Protein AF-A0A1S9CF55-F1 (afdb_monomer_lite)

Radius of gyration: 35.23 Å; chains: 1; bounding box: 77×88×89 Å

Foldseek 3Di:
DDDDDDDDDDDDDDDDDDDDDPDDDDPPPPLQQKDKDWDWDADPQFRKIKIKIWIAGPDQPPDDLAWKKKKAKDQKDFDPPCQQVKWWDAPPDIDGCHPVQQWDDDPRIIIGRSNSVLVRCVVVPQQDDDDPVSSSVSSNRSRHTIMIITIMDGRQADQDFIWMKMATSSHSVRIDIDTRDRDDQKHKDWDFAEAAQPDFFAFWIKIKIWGPFFQLQDAFWKKKKAKPDPPQPFQQQQPKDKDKDPQQQWDWDWDQPLRMTMIGTHDTRDHGIMMIMTGRRTDGDHDPDKDFMFMKIFTCSSTVPADHLVVLCVVQVNDSVSSVCCCVPPGIDRNDTRSYIYDHDLQWWKWKAFQVVLWIDTPNHTDDDPWGWHQDPQQGTKDWLQVVCVSLPQDCVQWDWDADPVRWIKIKGADCVCSQVAHGIWIATAPDQWIWTAGPNDTDIDGHPDGWHQDPVVRTTMHHPVVSCVRRVWDWDADPVRRMIIITD

Sequence (489 aa):
MKLLTKKSIFSTLALILMGPSLMLASPYTTKDLMDIEVQAKYSDKEETFLLKVNFSELYTSALDMSDLFYISFTNADISYYSLDDVEFKFYNGSIDNTDTAILSKSGREYVLDLQALYDLAYKKGYIKGYSTTDKNTSWHKILADLEFELELFLKPTVKGDLAINIESLNIKDGLVSMPLQNNYEYGIKVKPAKIYTEELNQKAGKIILSEIFSGSFKSGSEFIFALDDMDFSMDQLQSAKIYTDKNSGLEIAYDFADGLLVIEIEEESEKMAGTITIEEIEFDIQSDDEEKFTLHFGGTAVHSAYPSYYDLYKISNRDKEDIYNAFKDKYSSPLVKDFVTITENPNKLSLQINFNTGAVKSNDEEVNMLFKPYMDIVAGPTCSIIEFTKLIGIDQSKLMFGQNQNYSNTLTIDNTDGVAPFNGFVTLTSSSYDIIVNIGGNNEVIKLRTPIFISNQKETSYMPIYLLCEIFGLELTFDEKTSTAYISK

pLDDT: mean 76.94, std 15.62, range [26.36, 95.81]

Structure (mmCIF, N/CA/C/O backbone):
data_AF-A0A1S9CF55-F1
#
_entry.id   AF-A0A1S9CF55-F1
#
loop_
_atom_site.group_PDB
_atom_site.id
_atom_site.type_symbol
_atom_site.label_atom_id
_atom_site.label_alt_id
_atom_site.label_comp_id
_atom_site.label_asym_id
_atom_site.label_entity_id
_atom_site.label_seq_id
_atom_site.pdbx_PDB_ins_code
_atom_site.Cartn_x
_atom_site.Cartn_y
_atom_site.Cartn_z
_atom_site.occupancy
_atom_site.B_iso_or_equiv
_atom_site.auth_seq_id
_atom_site.auth_comp_id
_atom_site.auth_asym_id
_atom_site.auth_atom_id
_atom_site.pdbx_PDB_model_num
ATOM 1 N N . MET A 1 1 ? 15.965 66.959 -10.775 1.00 38.62 1 MET A N 1
ATOM 2 C CA . MET A 1 1 ? 16.931 66.426 -9.779 1.00 38.62 1 MET A CA 1
ATOM 3 C C . MET A 1 1 ? 17.952 65.540 -10.512 1.00 38.62 1 MET A C 1
ATOM 5 O O . MET A 1 1 ? 17.847 65.458 -11.729 1.00 38.62 1 MET A O 1
ATOM 9 N N . LYS A 1 2 ? 18.966 64.976 -9.833 1.00 32.44 2 LYS A N 1
ATOM 10 C CA . LYS A 1 2 ? 20.068 64.149 -10.405 1.00 32.44 2 LYS A CA 1
ATOM 11 C C . LYS A 1 2 ? 19.544 63.022 -11.340 1.00 32.44 2 LYS A C 1
ATOM 13 O O . LYS A 1 2 ? 18.462 62.520 -11.066 1.00 32.44 2 LYS A O 1
ATOM 18 N N . LEU A 1 3 ? 20.129 62.719 -12.519 1.00 26.56 3 LEU A N 1
ATOM 19 C CA . LEU A 1 3 ? 21.490 62.195 -12.844 1.00 26.56 3 LEU A CA 1
ATOM 20 C C . LEU A 1 3 ? 21.692 60.761 -12.295 1.00 26.56 3 LEU A C 1
ATOM 22 O O . LEU A 1 3 ? 21.465 60.589 -11.104 1.00 26.56 3 LEU A O 1
ATOM 26 N N . LEU A 1 4 ? 22.141 59.715 -13.022 1.00 29.28 4 LEU A N 1
ATOM 27 C CA . LEU A 1 4 ? 22.590 59.476 -14.431 1.00 29.28 4 LEU A CA 1
ATOM 28 C C . LEU A 1 4 ? 21.921 58.161 -14.972 1.00 29.28 4 LEU A C 1
ATOM 30 O O . LEU A 1 4 ? 20.897 57.805 -14.407 1.00 29.28 4 LEU A O 1
ATOM 34 N N . THR A 1 5 ? 22.286 57.387 -16.022 1.00 29.70 5 THR A N 1
ATOM 35 C CA . THR A 1 5 ? 23.398 57.218 -17.024 1.00 29.70 5 THR A CA 1
ATOM 36 C C . THR A 1 5 ? 22.775 56.488 -18.265 1.00 29.70 5 THR A C 1
ATOM 38 O O . THR A 1 5 ? 21.727 55.881 -18.102 1.00 29.70 5 THR A O 1
ATOM 41 N N . LYS A 1 6 ? 23.156 56.621 -19.558 1.00 31.17 6 LYS A N 1
ATOM 42 C CA . LYS A 1 6 ? 24.374 56.231 -20.343 1.00 31.17 6 LYS A CA 1
ATOM 43 C C . LYS A 1 6 ? 24.729 54.728 -20.290 1.00 31.17 6 LYS A C 1
ATOM 45 O O . LYS A 1 6 ? 24.676 54.175 -19.205 1.00 31.17 6 LYS A O 1
ATOM 50 N N . LYS A 1 7 ? 25.197 54.041 -21.353 1.00 29.08 7 LYS A N 1
ATOM 51 C CA . LYS A 1 7 ? 25.454 54.307 -22.807 1.00 29.08 7 LYS A CA 1
ATOM 52 C C . LYS A 1 7 ? 25.579 52.908 -23.492 1.00 29.08 7 LYS A C 1
ATOM 54 O O . LYS A 1 7 ? 26.022 51.993 -22.819 1.00 29.08 7 LYS A O 1
ATOM 59 N N . SER A 1 8 ? 25.099 52.597 -24.704 1.00 28.38 8 SER A N 1
ATOM 60 C CA . SER A 1 8 ? 25.411 53.047 -26.085 1.00 28.38 8 SER A CA 1
ATOM 61 C C . SER A 1 8 ? 26.634 52.398 -26.788 1.00 28.38 8 SER A C 1
ATOM 63 O O . SER A 1 8 ? 27.762 52.720 -26.428 1.00 28.38 8 SER A O 1
ATOM 65 N N . ILE A 1 9 ? 26.360 51.740 -27.929 1.00 29.98 9 ILE A N 1
ATOM 66 C CA . ILE A 1 9 ? 27.164 51.691 -29.182 1.00 29.98 9 ILE A CA 1
ATOM 67 C C . ILE A 1 9 ? 28.378 50.725 -29.267 1.00 29.98 9 ILE A C 1
ATOM 69 O O . ILE A 1 9 ? 29.242 50.704 -28.401 1.00 29.98 9 ILE A O 1
ATOM 73 N N . PHE A 1 10 ? 28.411 49.997 -30.401 1.00 31.16 10 PHE A N 1
ATOM 74 C CA . PHE A 1 10 ? 29.525 49.379 -31.159 1.00 31.16 10 PHE A CA 1
ATOM 75 C C . PHE A 1 10 ? 30.974 49.772 -30.745 1.00 31.16 10 PHE A C 1
ATOM 77 O O . PHE A 1 10 ? 31.252 50.930 -30.456 1.00 31.16 10 PHE A O 1
ATOM 84 N N . SER A 1 11 ? 31.998 48.918 -30.903 1.00 26.36 11 SER A N 1
ATOM 85 C CA . SER A 1 11 ? 32.461 48.457 -32.228 1.00 26.36 11 SER A CA 1
ATOM 86 C C . SER A 1 11 ? 33.737 47.578 -32.195 1.00 26.36 11 SER A C 1
ATOM 88 O O . SER A 1 11 ? 34.457 47.575 -31.206 1.00 26.36 11 SER A O 1
ATOM 90 N N . THR A 1 12 ? 34.046 46.989 -33.359 1.00 29.14 12 THR A N 1
ATOM 91 C CA . THR A 1 12 ? 35.390 46.688 -33.916 1.00 29.14 12 THR A CA 1
ATOM 92 C C . THR A 1 12 ? 36.267 45.571 -33.319 1.00 29.14 12 THR A C 1
ATOM 94 O O . THR A 1 12 ? 36.655 45.572 -32.158 1.00 29.14 12 THR A O 1
ATOM 97 N N . LEU A 1 13 ? 36.671 44.684 -34.238 1.00 32.84 13 LEU A N 1
ATOM 98 C CA . LEU A 1 13 ? 37.869 43.831 -34.269 1.00 32.84 13 LEU A CA 1
ATOM 99 C C . LEU A 1 13 ? 39.091 44.314 -33.457 1.00 32.84 13 LEU A C 1
ATOM 101 O O . LEU A 1 13 ? 39.497 45.470 -33.557 1.00 32.84 13 LEU A O 1
ATOM 105 N N . ALA A 1 14 ? 39.812 43.358 -32.866 1.00 29.64 14 ALA A N 1
ATOM 106 C CA . ALA A 1 14 ? 41.244 43.478 -32.586 1.00 29.64 14 ALA A CA 1
ATOM 107 C C . ALA A 1 14 ? 41.954 42.151 -32.916 1.00 29.64 14 ALA A C 1
ATOM 109 O O . ALA A 1 14 ? 41.703 41.133 -32.279 1.00 29.64 14 ALA A O 1
ATOM 110 N N . LEU A 1 15 ? 42.832 42.163 -33.924 1.00 30.69 15 LEU A N 1
ATOM 111 C CA . LEU A 1 15 ? 43.705 41.039 -34.277 1.00 30.69 15 LEU A CA 1
ATOM 112 C C . LEU A 1 15 ? 45.090 41.287 -33.667 1.00 30.69 15 LEU A C 1
ATOM 114 O O . LEU A 1 15 ? 45.709 42.304 -33.975 1.00 30.69 15 LEU A O 1
ATOM 118 N N . ILE A 1 16 ? 45.595 40.364 -32.846 1.00 32.16 16 ILE A N 1
ATOM 119 C CA . ILE A 1 16 ? 46.966 40.412 -32.314 1.00 32.16 16 ILE A CA 1
ATOM 120 C C . ILE A 1 16 ? 47.611 39.034 -32.476 1.00 32.16 16 ILE A C 1
ATOM 122 O O . ILE A 1 16 ? 47.129 38.052 -31.918 1.00 32.16 16 ILE A O 1
ATOM 126 N N . LEU A 1 17 ? 48.722 38.971 -33.216 1.00 33.91 17 LEU A N 1
ATOM 127 C CA . LEU A 1 17 ? 49.635 37.828 -33.189 1.00 33.91 17 LEU A CA 1
ATOM 128 C C . LEU A 1 17 ? 50.640 37.999 -32.047 1.00 33.91 17 LEU A C 1
ATOM 130 O O . LEU A 1 17 ? 51.297 39.037 -31.988 1.00 33.91 17 LEU A O 1
ATOM 134 N N . MET A 1 18 ? 50.862 36.949 -31.254 1.00 28.19 18 MET A N 1
ATOM 135 C CA . MET A 1 18 ? 52.164 36.645 -30.644 1.00 28.19 18 MET A CA 1
ATOM 136 C C . MET A 1 18 ? 52.386 35.126 -30.582 1.00 28.19 18 MET A C 1
ATOM 138 O O . MET A 1 18 ? 51.445 34.348 -30.722 1.00 28.19 18 MET A O 1
ATOM 142 N N . GLY A 1 19 ? 53.658 34.727 -30.483 1.00 27.61 19 GLY A N 1
ATOM 143 C CA . GLY A 1 19 ? 54.122 33.346 -30.647 1.00 27.61 19 GLY A CA 1
ATOM 144 C C . GLY A 1 19 ? 53.981 32.441 -29.410 1.00 27.61 19 GLY A C 1
ATOM 145 O O . GLY A 1 19 ? 53.310 32.799 -28.444 1.00 27.61 19 GLY A O 1
ATOM 146 N N . PRO A 1 20 ? 54.607 31.248 -29.440 1.00 36.78 20 PRO A N 1
ATOM 147 C CA . PRO A 1 20 ? 54.308 30.163 -28.510 1.00 36.78 20 PRO A CA 1
ATOM 148 C C . PRO A 1 20 ? 54.868 30.405 -27.104 1.00 36.78 20 PRO A C 1
ATOM 150 O O . PRO A 1 20 ? 56.057 30.215 -26.845 1.00 36.78 20 PRO A O 1
ATOM 153 N N . SER A 1 21 ? 53.982 30.733 -26.169 1.00 28.12 21 SER A N 1
ATOM 154 C CA . SER A 1 21 ? 54.233 30.522 -24.744 1.00 28.12 21 SER A CA 1
ATOM 155 C C . SER A 1 21 ? 54.008 29.052 -24.400 1.00 28.12 21 SER A C 1
ATOM 157 O O . SER A 1 21 ? 52.929 28.520 -24.660 1.00 28.12 21 SER A O 1
ATOM 159 N N . LEU A 1 22 ? 54.982 28.410 -23.747 1.00 35.91 22 LEU A N 1
ATOM 160 C CA . LEU A 1 22 ? 54.718 27.181 -22.998 1.00 35.91 22 LEU A CA 1
ATOM 161 C C . LEU A 1 22 ? 53.802 27.540 -21.821 1.00 35.91 22 LEU A C 1
ATOM 163 O O . LEU A 1 22 ? 54.278 27.986 -20.776 1.00 35.91 22 LEU A O 1
ATOM 167 N N . MET A 1 23 ? 52.494 27.346 -21.978 1.00 27.27 23 MET A N 1
ATOM 168 C CA . MET A 1 23 ? 51.620 27.228 -20.819 1.00 27.27 23 MET A CA 1
ATOM 169 C C . MET A 1 23 ? 51.768 25.821 -20.250 1.00 27.27 23 MET A C 1
ATOM 171 O O . MET A 1 23 ? 51.463 24.828 -20.907 1.00 27.27 23 MET A O 1
ATOM 175 N N . LEU A 1 24 ? 52.275 25.765 -19.018 1.00 29.50 24 LEU A N 1
ATOM 176 C CA . LEU A 1 24 ? 52.195 24.589 -18.158 1.00 29.50 24 LEU A CA 1
ATOM 177 C C . LEU A 1 24 ? 50.740 24.117 -18.085 1.00 29.50 24 LEU A C 1
ATOM 179 O O . LEU A 1 24 ? 49.825 24.941 -18.113 1.00 29.50 24 LEU A O 1
ATOM 183 N N . ALA A 1 25 ? 50.537 22.804 -17.978 1.00 34.16 25 ALA A N 1
ATOM 184 C CA . ALA A 1 25 ? 49.205 22.222 -17.926 1.00 34.16 25 ALA A CA 1
ATOM 185 C C . ALA A 1 25 ? 48.393 22.824 -16.767 1.00 34.16 25 ALA A C 1
ATOM 187 O O . ALA A 1 25 ? 48.670 22.561 -15.596 1.00 34.16 25 ALA A O 1
ATOM 188 N N . SER A 1 26 ? 47.367 23.607 -17.104 1.00 28.98 26 SER A N 1
ATOM 189 C CA . SER A 1 26 ? 46.249 23.809 -16.190 1.00 28.98 26 SER A CA 1
ATOM 190 C C . SER A 1 26 ? 45.539 22.460 -16.064 1.00 28.98 26 SER A C 1
ATOM 192 O O . SER A 1 26 ? 45.200 21.887 -17.103 1.00 28.98 26 SER A O 1
ATOM 194 N N . PRO A 1 27 ? 45.304 21.929 -14.853 1.00 35.56 27 PRO A N 1
ATOM 195 C CA . PRO A 1 27 ? 44.459 20.756 -14.697 1.00 35.56 27 PRO A CA 1
ATOM 196 C C . PRO A 1 27 ? 43.037 21.158 -15.095 1.00 35.56 27 PRO A C 1
ATOM 198 O O . PRO A 1 27 ? 42.372 21.907 -14.380 1.00 35.56 27 PRO A O 1
ATOM 201 N N . TYR A 1 28 ? 42.596 20.730 -16.277 1.00 32.09 28 TYR A N 1
ATOM 202 C CA . TYR A 1 28 ? 41.238 20.991 -16.736 1.00 32.09 28 TYR A CA 1
ATOM 203 C C . TYR A 1 28 ? 40.271 20.156 -15.901 1.00 32.09 28 TYR A C 1
ATOM 205 O O . TYR A 1 28 ? 40.191 18.941 -16.044 1.00 32.09 28 TYR A O 1
ATOM 213 N N . THR A 1 29 ? 39.528 20.824 -15.021 1.00 43.16 29 THR A N 1
ATOM 214 C CA . THR A 1 29 ? 38.423 20.236 -14.258 1.00 43.16 29 THR A CA 1
ATOM 215 C C . THR A 1 29 ? 37.176 20.109 -15.137 1.00 43.16 29 THR A C 1
ATOM 217 O O . THR A 1 29 ? 36.136 20.701 -14.851 1.00 43.16 29 THR A O 1
ATOM 220 N N . THR A 1 30 ? 37.296 19.365 -16.234 1.00 42.84 30 THR A N 1
ATOM 221 C CA . THR A 1 30 ? 36.174 18.814 -17.002 1.00 42.84 30 THR A CA 1
ATOM 222 C C . THR A 1 30 ? 35.859 17.457 -16.388 1.00 42.84 30 THR A C 1
ATOM 224 O O . THR A 1 30 ? 36.562 16.482 -16.635 1.00 42.84 30 THR A O 1
ATOM 227 N N . LYS A 1 31 ? 34.873 17.440 -15.485 1.00 53.47 31 LYS A N 1
ATOM 228 C CA . LYS A 1 31 ? 34.520 16.279 -14.647 1.00 53.47 31 LYS A CA 1
ATOM 229 C C . LYS A 1 31 ? 33.442 15.390 -15.296 1.00 53.47 31 LYS A C 1
ATOM 231 O O . LYS A 1 31 ? 32.937 14.470 -14.672 1.00 53.47 31 LYS A O 1
ATOM 236 N N . ASP A 1 32 ? 33.087 15.703 -16.535 1.00 60.09 32 ASP A N 1
ATOM 237 C CA . ASP A 1 32 ? 32.192 14.940 -17.392 1.00 60.09 32 ASP A CA 1
ATOM 238 C C . ASP A 1 32 ? 33.070 13.978 -18.211 1.00 60.09 32 ASP A C 1
ATOM 240 O O . ASP A 1 32 ? 33.717 14.391 -19.174 1.00 60.09 32 ASP A O 1
ATOM 244 N N . LEU A 1 33 ? 33.189 12.722 -17.766 1.00 74.12 33 LEU A N 1
ATOM 245 C CA . LEU A 1 33 ? 33.997 11.695 -18.452 1.00 74.12 33 LEU A CA 1
ATOM 246 C C . LEU A 1 33 ? 33.199 10.945 -19.529 1.00 74.12 33 LEU A C 1
ATOM 248 O O . LEU A 1 33 ? 33.769 10.307 -20.415 1.00 74.12 33 LEU A O 1
ATOM 252 N N . MET A 1 34 ? 31.877 11.065 -19.462 1.00 77.81 34 MET A N 1
ATOM 253 C CA . MET A 1 34 ? 30.906 10.407 -20.316 1.00 77.81 34 MET A CA 1
ATOM 254 C C . MET A 1 34 ? 29.771 11.382 -20.626 1.00 77.81 34 MET A C 1
ATOM 256 O O . MET A 1 34 ? 29.372 12.154 -19.753 1.00 77.81 34 MET A O 1
ATOM 260 N N . ASP A 1 35 ? 29.270 11.336 -21.854 1.00 82.62 35 ASP A N 1
ATOM 261 C CA . ASP A 1 35 ? 28.007 11.951 -22.246 1.00 82.62 35 ASP A CA 1
ATOM 262 C C . ASP A 1 35 ? 26.918 10.875 -22.236 1.00 82.62 35 ASP A C 1
ATOM 264 O O . ASP A 1 35 ? 27.183 9.700 -22.524 1.00 82.62 35 ASP A O 1
ATOM 268 N N . ILE A 1 36 ? 25.702 11.274 -21.877 1.00 83.81 36 ILE A N 1
ATOM 269 C CA . ILE A 1 36 ? 24.547 10.379 -21.828 1.00 83.81 36 ILE A CA 1
ATOM 270 C C . ILE A 1 36 ? 23.378 11.110 -22.476 1.00 83.81 36 ILE A C 1
ATOM 272 O O . ILE A 1 36 ? 22.913 12.131 -21.967 1.00 83.81 36 ILE A O 1
ATOM 276 N N . GLU A 1 37 ? 22.881 10.569 -23.582 1.00 85.31 37 GLU A N 1
ATOM 277 C CA . GLU A 1 37 ? 21.680 11.062 -24.250 1.00 85.31 37 GLU A CA 1
ATOM 278 C C . GLU A 1 37 ? 20.547 10.060 -24.031 1.00 85.31 37 GLU A C 1
ATOM 280 O O . GLU A 1 37 ? 20.713 8.861 -24.251 1.00 85.31 37 GLU A O 1
ATOM 285 N N . VAL A 1 38 ? 19.374 10.547 -23.626 1.00 81.94 38 VAL A N 1
ATOM 286 C CA . VAL A 1 38 ? 18.168 9.724 -23.515 1.00 81.94 38 VAL A CA 1
ATOM 287 C C . VAL A 1 38 ? 17.093 10.270 -24.443 1.00 81.94 38 VAL A C 1
ATOM 289 O O . VAL A 1 38 ? 16.683 11.425 -24.337 1.00 81.94 38 VAL A O 1
ATOM 292 N N . GLN A 1 39 ? 16.610 9.412 -25.336 1.00 81.50 39 GLN A N 1
ATOM 293 C CA . GLN A 1 39 ? 15.514 9.695 -26.254 1.00 81.50 39 GLN A CA 1
ATOM 294 C C . GLN A 1 39 ? 14.299 8.854 -25.845 1.00 81.50 39 GLN A C 1
ATOM 296 O O . GLN A 1 39 ? 14.266 7.640 -26.048 1.00 81.50 39 GLN A O 1
ATOM 301 N N . ALA A 1 40 ? 13.292 9.504 -25.260 1.00 73.38 40 ALA A N 1
ATOM 302 C CA . ALA A 1 40 ? 12.007 8.879 -24.966 1.00 73.38 40 ALA A CA 1
ATOM 303 C C . ALA A 1 40 ? 11.065 8.967 -26.172 1.00 73.38 40 ALA A C 1
ATOM 305 O O . ALA A 1 40 ? 10.906 10.031 -26.778 1.00 73.38 40 ALA A O 1
ATOM 306 N N . LYS A 1 41 ? 10.380 7.863 -26.471 1.00 74.38 41 LYS A N 1
ATOM 307 C CA . LYS A 1 41 ? 9.263 7.816 -27.410 1.00 74.38 41 LYS A CA 1
ATOM 308 C C . LYS A 1 41 ? 8.095 7.069 -26.767 1.00 74.38 41 LYS A C 1
ATOM 310 O O . LYS A 1 41 ? 8.167 5.863 -26.552 1.00 74.38 41 LYS A O 1
ATOM 315 N N . TYR A 1 42 ? 7.002 7.786 -26.529 1.00 64.25 42 TYR A N 1
ATOM 316 C CA . TYR A 1 42 ? 5.718 7.178 -26.192 1.00 64.25 42 TYR A CA 1
ATOM 317 C C . TYR A 1 42 ? 5.121 6.461 -27.415 1.00 64.25 42 TYR A C 1
ATOM 319 O O . TYR A 1 42 ? 5.261 6.940 -28.549 1.00 64.25 42 TYR A O 1
ATOM 327 N N . SER A 1 43 ? 4.474 5.315 -27.201 1.00 58.62 43 SER A N 1
ATOM 328 C CA . SER A 1 43 ? 3.746 4.585 -28.241 1.00 58.62 43 SER A CA 1
ATOM 329 C C . SER A 1 43 ? 2.246 4.611 -27.944 1.00 58.62 43 SER A C 1
ATOM 331 O O . SER A 1 43 ? 1.762 3.761 -27.208 1.00 58.62 43 SER A O 1
ATOM 333 N N . ASP A 1 44 ? 1.483 5.523 -28.566 1.00 46.41 44 ASP A N 1
ATOM 334 C CA . ASP A 1 44 ? 0.012 5.670 -28.401 1.00 46.41 44 ASP A CA 1
ATOM 335 C C . ASP A 1 44 ? -0.809 4.376 -28.630 1.00 46.41 44 ASP A C 1
ATOM 337 O O . ASP A 1 44 ? -2.025 4.360 -28.466 1.00 46.41 44 ASP A O 1
ATOM 341 N N . LYS A 1 45 ? -0.164 3.313 -29.123 1.00 42.62 45 LYS A N 1
ATOM 342 C CA . LYS A 1 45 ? -0.766 2.055 -29.572 1.00 42.62 45 LYS A CA 1
ATOM 343 C C . LYS A 1 45 ? -0.349 0.835 -28.731 1.00 42.62 45 LYS A C 1
ATOM 345 O O . LYS A 1 45 ? -0.908 -0.243 -28.914 1.00 42.62 45 LYS A O 1
ATOM 350 N N . GLU A 1 46 ? 0.660 0.998 -27.880 1.00 45.09 46 GLU A N 1
ATOM 351 C CA . GLU A 1 46 ? 1.171 -0.015 -26.939 1.00 45.09 46 GLU A CA 1
ATOM 352 C C . GLU A 1 46 ? 1.204 0.526 -25.494 1.00 45.09 46 GLU A C 1
ATOM 354 O O . GLU A 1 46 ? 1.358 -0.249 -24.558 1.00 45.09 46 GLU A O 1
ATOM 359 N N . GLU A 1 47 ? 1.047 1.847 -25.323 1.00 50.16 47 GLU A N 1
ATOM 360 C CA . GLU A 1 47 ? 1.087 2.656 -24.089 1.00 50.16 47 GLU A CA 1
ATOM 361 C C . GLU A 1 47 ? 2.386 2.575 -23.269 1.00 50.16 47 GLU A C 1
ATOM 363 O O . GLU A 1 47 ? 2.542 3.262 -22.255 1.00 50.16 47 GLU A O 1
ATOM 368 N N . THR A 1 48 ? 3.383 1.845 -23.769 1.00 58.91 48 THR A N 1
ATOM 369 C CA . THR A 1 48 ? 4.726 1.803 -23.197 1.00 58.91 48 THR A CA 1
ATOM 370 C C . THR A 1 48 ? 5.589 2.990 -23.630 1.00 58.91 48 THR A C 1
ATOM 372 O O . THR A 1 48 ? 5.419 3.607 -24.692 1.00 58.91 48 THR A O 1
ATOM 375 N N . PHE A 1 49 ? 6.557 3.319 -22.774 1.00 69.62 49 PHE A N 1
ATOM 376 C CA . PHE A 1 49 ? 7.626 4.261 -23.087 1.00 69.62 49 PHE A CA 1
ATOM 377 C C . PHE A 1 49 ? 8.844 3.487 -23.577 1.00 69.62 49 PHE A C 1
ATOM 379 O O . PHE A 1 49 ? 9.524 2.829 -22.788 1.00 69.62 49 PHE A O 1
ATOM 386 N N . LEU A 1 50 ? 9.148 3.610 -24.869 1.00 77.62 50 LEU A N 1
ATOM 387 C CA . LEU A 1 50 ? 10.412 3.140 -25.423 1.00 77.62 50 LEU A CA 1
ATOM 388 C C . LEU A 1 50 ? 11.485 4.190 -25.141 1.00 77.62 50 LEU A C 1
ATOM 390 O O . LEU A 1 50 ? 11.410 5.332 -25.607 1.00 77.62 50 LEU A O 1
ATOM 394 N N . LEU A 1 51 ? 12.469 3.795 -24.342 1.00 82.94 51 LEU A N 1
ATOM 395 C CA . LEU A 1 51 ? 13.551 4.637 -23.872 1.00 82.94 51 LEU A CA 1
ATOM 396 C C . LEU A 1 51 ? 14.865 4.198 -24.513 1.00 82.94 51 LEU A C 1
ATOM 398 O O . LEU A 1 51 ? 15.469 3.212 -24.095 1.00 82.94 51 LEU A O 1
ATOM 402 N N . LYS A 1 52 ? 15.333 4.954 -25.502 1.00 86.75 52 LYS A N 1
ATOM 403 C CA . LYS A 1 52 ? 16.656 4.756 -26.086 1.00 86.75 52 LYS A CA 1
ATOM 404 C C . LYS A 1 52 ? 17.694 5.526 -25.273 1.00 86.75 52 LYS A C 1
ATOM 406 O O . LYS A 1 52 ? 17.572 6.742 -25.120 1.00 86.75 52 LYS A O 1
ATOM 411 N N . VAL A 1 53 ? 18.699 4.823 -24.760 1.00 87.75 53 VAL A N 1
ATOM 412 C CA . VAL A 1 53 ? 19.800 5.387 -23.971 1.00 87.75 53 VAL A CA 1
ATOM 413 C C . VAL A 1 53 ? 21.100 5.222 -24.751 1.00 87.75 53 VAL A C 1
ATOM 415 O O . VAL A 1 53 ? 21.517 4.100 -25.042 1.00 87.75 53 VAL A O 1
ATOM 418 N N . ASN A 1 54 ? 21.738 6.346 -25.073 1.00 88.94 54 ASN A N 1
ATOM 419 C CA . ASN A 1 54 ? 23.054 6.403 -25.698 1.00 88.94 54 ASN A CA 1
ATOM 420 C C . ASN A 1 54 ? 24.089 6.785 -24.628 1.00 88.94 54 ASN A C 1
ATOM 422 O O . ASN A 1 54 ? 23.907 7.754 -23.890 1.00 88.94 54 ASN A O 1
ATOM 426 N N . PHE A 1 55 ? 25.183 6.037 -24.577 1.00 87.31 55 PHE A N 1
ATOM 427 C CA . PHE A 1 55 ? 26.287 6.161 -23.636 1.00 87.31 55 PHE A CA 1
ATOM 428 C C . PHE A 1 55 ? 27.591 6.349 -24.427 1.00 87.31 55 PHE A C 1
ATOM 430 O O . PHE A 1 55 ? 28.019 5.441 -25.144 1.00 87.31 55 PHE A O 1
ATOM 437 N N . SER A 1 56 ? 28.232 7.514 -24.284 1.00 84.88 56 SER A N 1
ATOM 438 C CA . SER A 1 56 ? 29.420 7.884 -25.070 1.00 84.88 56 SER A CA 1
ATOM 439 C C . SER A 1 56 ? 30.573 8.390 -24.199 1.00 84.88 56 SER A C 1
ATOM 441 O O . SER A 1 56 ? 30.490 9.444 -23.572 1.00 84.88 56 SER A O 1
ATOM 443 N N . GLU A 1 57 ? 31.693 7.665 -24.186 1.00 82.00 57 GLU A N 1
ATOM 444 C CA . GLU A 1 57 ? 32.942 8.084 -23.534 1.00 82.00 57 GLU A CA 1
ATOM 445 C C . GLU A 1 57 ? 33.492 9.381 -24.177 1.00 82.00 57 GLU A C 1
ATOM 447 O O . GLU A 1 57 ? 33.907 9.389 -25.338 1.00 82.00 57 GLU A O 1
ATOM 452 N N . LEU A 1 58 ? 33.529 10.487 -23.419 1.00 77.44 58 LEU A N 1
ATOM 453 C CA . LEU A 1 58 ? 33.950 11.810 -23.921 1.00 77.44 58 LEU A CA 1
ATOM 454 C C . LEU A 1 58 ? 35.466 11.924 -24.140 1.00 77.44 58 LEU A C 1
ATOM 456 O O . LEU A 1 58 ? 35.928 12.738 -24.945 1.00 77.44 58 LEU A O 1
ATOM 460 N N . TYR A 1 59 ? 36.247 11.114 -23.425 1.00 77.50 59 TYR A N 1
ATOM 461 C CA . TYR A 1 59 ? 37.703 11.074 -23.507 1.00 77.50 59 TYR A CA 1
ATOM 462 C C . TYR A 1 59 ? 38.169 9.618 -23.504 1.00 77.50 59 TYR A C 1
ATOM 464 O O . TYR A 1 59 ? 37.945 8.912 -22.530 1.00 77.50 59 TYR A O 1
ATOM 472 N N . THR A 1 60 ? 38.841 9.167 -24.567 1.00 70.06 60 THR A N 1
ATOM 473 C CA . THR A 1 60 ? 39.274 7.764 -24.690 1.00 70.06 60 THR A CA 1
ATOM 474 C C . THR A 1 60 ? 40.093 7.304 -23.481 1.00 70.06 60 THR A C 1
ATOM 476 O O . THR A 1 60 ? 41.110 7.926 -23.163 1.00 70.06 60 THR A O 1
ATOM 479 N N . SER A 1 61 ? 39.690 6.187 -22.869 1.00 72.69 61 SER A N 1
ATOM 480 C CA . SER A 1 61 ? 40.259 5.675 -21.611 1.00 72.69 61 SER A CA 1
ATOM 481 C C . SER A 1 61 ? 40.030 6.574 -20.395 1.00 72.69 61 SER A C 1
ATOM 483 O O . SER A 1 61 ? 40.944 6.794 -19.598 1.00 72.69 61 SER A O 1
ATOM 485 N N . ALA A 1 62 ? 38.796 7.054 -20.245 1.00 73.00 62 ALA A N 1
ATOM 486 C CA . ALA A 1 62 ? 38.307 7.709 -19.036 1.00 73.00 62 ALA A CA 1
ATOM 487 C C . ALA A 1 62 ? 37.464 6.786 -18.139 1.00 73.00 62 ALA A C 1
ATOM 489 O O . ALA A 1 62 ? 37.358 7.070 -16.950 1.00 73.00 62 ALA A O 1
ATOM 490 N N . LEU A 1 63 ? 36.898 5.705 -18.689 1.00 76.81 63 LEU A N 1
ATOM 491 C CA . LEU A 1 63 ? 36.043 4.751 -17.973 1.00 76.81 63 LEU A CA 1
ATOM 492 C C . LEU A 1 63 ? 36.772 3.418 -17.734 1.00 76.81 63 LEU A C 1
ATOM 494 O O . LEU A 1 63 ? 37.366 2.856 -18.662 1.00 76.81 63 LEU A O 1
ATOM 498 N N . ASP A 1 64 ? 36.712 2.889 -16.511 1.00 79.25 64 ASP A N 1
ATOM 499 C CA . ASP A 1 64 ? 37.212 1.550 -16.179 1.00 79.25 64 ASP A CA 1
ATOM 500 C C . ASP A 1 64 ? 36.108 0.489 -16.380 1.00 79.25 64 ASP A C 1
ATOM 502 O O . ASP A 1 64 ? 34.916 0.787 -16.429 1.00 79.25 64 ASP A O 1
ATOM 506 N N . MET A 1 65 ? 36.496 -0.781 -16.496 1.00 81.81 65 MET A N 1
ATOM 507 C CA . MET A 1 65 ? 35.552 -1.906 -16.485 1.00 81.81 65 MET A CA 1
ATOM 508 C C . MET A 1 65 ? 34.923 -2.085 -15.097 1.00 81.81 65 MET A C 1
ATOM 510 O O . MET A 1 65 ? 33.816 -2.597 -14.999 1.00 81.81 65 MET A O 1
ATOM 514 N N . SER A 1 66 ? 35.591 -1.639 -14.024 1.00 79.94 66 SER A N 1
ATOM 515 C CA . SER A 1 66 ? 35.039 -1.674 -12.661 1.00 79.94 66 SER A CA 1
ATOM 516 C C . SER A 1 66 ? 33.960 -0.624 -12.373 1.00 79.94 66 SER A C 1
ATOM 518 O O . SER A 1 66 ? 33.446 -0.587 -11.253 1.00 79.94 66 SER A O 1
ATOM 520 N N . ASP A 1 67 ? 33.662 0.262 -13.323 1.00 82.69 67 ASP A N 1
ATOM 521 C CA . ASP A 1 67 ? 32.724 1.358 -13.110 1.00 82.69 67 ASP A CA 1
ATOM 522 C C . ASP A 1 67 ? 31.271 0.899 -13.273 1.00 82.69 67 ASP A C 1
ATOM 524 O O . ASP A 1 67 ? 30.922 0.151 -14.186 1.00 82.69 67 ASP A O 1
ATOM 528 N N . LEU A 1 68 ? 30.415 1.384 -12.374 1.00 84.31 68 LEU A N 1
ATOM 529 C CA . LEU A 1 68 ? 28.993 1.056 -12.319 1.00 84.31 68 LEU A CA 1
ATOM 530 C C . LEU A 1 68 ? 28.142 2.299 -12.586 1.00 84.31 68 LEU A C 1
ATOM 532 O O . LEU A 1 68 ? 28.519 3.423 -12.227 1.00 84.31 68 LEU A O 1
ATOM 536 N N . PHE A 1 69 ? 26.968 2.076 -13.174 1.00 88.69 69 PHE A N 1
ATOM 537 C CA . PHE A 1 69 ? 25.938 3.094 -13.363 1.00 88.69 69 PHE A CA 1
ATOM 538 C C . PHE A 1 69 ? 24.632 2.590 -12.748 1.00 88.69 69 PHE A C 1
ATOM 540 O O . PHE A 1 69 ? 24.154 1.506 -13.088 1.00 88.69 69 PHE A O 1
ATOM 547 N N . TYR A 1 70 ? 24.069 3.377 -11.833 1.00 91.38 70 TYR A N 1
ATOM 548 C CA . TYR A 1 70 ? 22.837 3.065 -11.115 1.00 91.38 70 TYR A CA 1
ATOM 549 C C . TYR A 1 70 ? 21.690 3.821 -11.777 1.00 91.38 70 TYR A C 1
ATOM 551 O O . TYR A 1 70 ? 21.639 5.050 -11.739 1.00 91.38 70 TYR A O 1
ATOM 559 N N . ILE A 1 71 ? 20.791 3.086 -12.425 1.00 90.44 71 ILE A N 1
ATOM 560 C CA . ILE A 1 71 ? 19.664 3.621 -13.186 1.00 90.44 71 ILE A CA 1
ATOM 561 C C . ILE A 1 71 ? 18.390 3.465 -12.352 1.00 90.44 71 ILE A C 1
ATOM 563 O O . ILE A 1 71 ? 18.026 2.357 -11.957 1.00 90.44 71 ILE A O 1
ATOM 567 N N . SER A 1 72 ? 17.679 4.560 -12.090 1.00 89.31 72 SER A N 1
ATOM 568 C CA . SER A 1 72 ? 16.415 4.545 -11.349 1.00 89.31 72 SER A CA 1
ATOM 569 C C . SER A 1 72 ? 15.360 5.450 -11.983 1.00 89.31 72 SER A C 1
ATOM 571 O O . SER A 1 72 ? 15.666 6.457 -12.623 1.00 89.31 72 SER A O 1
ATOM 573 N N . PHE A 1 73 ? 14.089 5.085 -11.815 1.00 85.38 73 PHE A N 1
ATOM 574 C CA . PHE A 1 73 ? 12.971 5.715 -12.515 1.00 85.38 73 PHE A CA 1
ATOM 575 C C . PHE A 1 73 ? 12.017 6.410 -11.545 1.00 85.38 73 PHE A C 1
ATOM 577 O O . PHE A 1 73 ? 11.437 5.785 -10.652 1.00 85.38 73 PHE A O 1
ATOM 584 N N . THR A 1 74 ? 11.808 7.706 -11.758 1.00 80.00 74 THR A N 1
ATOM 585 C CA . THR A 1 74 ? 10.743 8.464 -11.101 1.00 80.00 74 THR A CA 1
ATOM 586 C C . THR A 1 74 ? 9.423 8.094 -11.771 1.00 80.00 74 THR A C 1
ATOM 588 O O . THR A 1 74 ? 9.247 8.332 -12.960 1.00 80.00 74 THR A O 1
ATOM 591 N N . ASN A 1 75 ? 8.504 7.504 -11.003 1.00 71.25 75 ASN A N 1
ATOM 592 C CA . ASN A 1 75 ? 7.135 7.144 -11.406 1.00 71.25 75 ASN A CA 1
ATOM 593 C C . ASN A 1 75 ? 6.996 6.093 -12.540 1.00 71.25 75 ASN A C 1
ATOM 595 O O . ASN A 1 75 ? 5.896 5.896 -13.058 1.00 71.25 75 ASN A O 1
ATOM 599 N N . ALA A 1 76 ? 8.054 5.342 -12.862 1.00 75.31 76 ALA A N 1
ATOM 600 C CA . ALA A 1 76 ? 8.020 4.183 -13.769 1.00 75.31 76 ALA A CA 1
ATOM 601 C C . ALA A 1 76 ? 8.884 3.014 -13.258 1.00 75.31 76 ALA A C 1
ATOM 603 O O . ALA A 1 76 ? 9.543 3.125 -12.220 1.00 75.31 76 ALA A O 1
ATOM 604 N N . ASP A 1 77 ? 8.860 1.879 -13.952 1.00 79.69 77 ASP A N 1
ATOM 605 C CA . ASP A 1 77 ? 9.824 0.774 -13.833 1.00 79.69 77 ASP A CA 1
ATOM 606 C C . ASP A 1 77 ? 10.079 0.155 -15.221 1.00 79.69 77 ASP A C 1
ATOM 608 O O . ASP A 1 77 ? 9.308 0.393 -16.152 1.00 79.69 77 ASP A O 1
ATOM 612 N N . ILE A 1 78 ? 11.131 -0.659 -15.361 1.00 80.94 78 ILE A N 1
ATOM 613 C CA . ILE A 1 78 ? 11.341 -1.460 -16.582 1.00 80.94 78 ILE A CA 1
ATOM 614 C C . ILE A 1 78 ? 10.275 -2.569 -16.636 1.00 80.94 78 ILE A C 1
ATOM 616 O O . ILE A 1 78 ? 10.006 -3.213 -15.617 1.00 80.94 78 ILE A O 1
ATOM 620 N N . SER A 1 79 ? 9.673 -2.784 -17.811 1.00 71.25 79 SER A N 1
ATOM 621 C CA . SER A 1 79 ? 8.667 -3.825 -18.075 1.00 71.25 79 SER A CA 1
ATOM 622 C C . SER A 1 79 ? 9.188 -5.201 -17.646 1.00 71.25 79 SER A C 1
ATOM 624 O O . SER A 1 79 ? 10.334 -5.549 -17.941 1.00 71.25 79 SER A O 1
ATOM 626 N N . TYR A 1 80 ? 8.360 -5.972 -16.926 1.00 57.28 80 TYR A N 1
ATOM 627 C CA . TYR A 1 80 ? 8.792 -7.148 -16.147 1.00 57.28 80 TYR A CA 1
ATOM 628 C C . TYR A 1 80 ? 9.450 -8.246 -17.001 1.00 57.28 80 TYR A C 1
ATOM 630 O O . TYR A 1 80 ? 10.263 -9.011 -16.491 1.00 57.28 80 TYR A O 1
ATOM 638 N N . TYR A 1 81 ? 9.134 -8.295 -18.298 1.00 60.38 81 TYR A N 1
ATOM 639 C CA . TYR A 1 81 ? 9.728 -9.229 -19.259 1.00 60.38 81 TYR A CA 1
ATOM 640 C C . TYR A 1 81 ? 10.866 -8.616 -20.092 1.00 60.38 81 TYR A C 1
ATOM 642 O O . TYR A 1 81 ? 11.714 -9.347 -20.587 1.00 60.38 81 TYR A O 1
ATOM 650 N N . SER A 1 82 ? 10.941 -7.286 -20.205 1.00 68.25 82 SER A N 1
ATOM 651 C CA . SER A 1 82 ? 11.877 -6.615 -21.122 1.00 68.25 82 SER A CA 1
ATOM 652 C C . SER A 1 82 ? 13.339 -6.583 -20.655 1.00 68.25 82 SER A C 1
ATOM 654 O O . SER A 1 82 ? 14.207 -6.228 -21.445 1.00 68.25 82 SER A O 1
ATOM 656 N N . LEU A 1 83 ? 13.638 -6.930 -19.394 1.00 81.06 83 LEU A N 1
ATOM 657 C CA . LEU A 1 83 ? 14.994 -6.800 -18.841 1.00 81.06 83 LEU A CA 1
ATOM 658 C C . LEU A 1 83 ? 15.990 -7.803 -19.449 1.00 81.06 83 LEU A C 1
ATOM 660 O O . LEU A 1 83 ? 17.118 -7.414 -19.747 1.00 81.06 83 LEU A O 1
ATOM 664 N N . ASP A 1 84 ? 15.593 -9.062 -19.651 1.00 80.69 84 ASP A N 1
ATOM 665 C CA . ASP A 1 84 ? 16.427 -10.066 -20.336 1.00 80.69 84 ASP A CA 1
ATOM 666 C C . ASP A 1 84 ? 16.517 -9.806 -21.854 1.00 80.69 84 ASP A C 1
ATOM 668 O O . ASP A 1 84 ? 17.527 -10.133 -22.480 1.00 80.69 84 ASP A O 1
ATOM 672 N N . ASP A 1 85 ? 15.498 -9.158 -22.431 1.00 83.19 85 ASP A N 1
ATOM 673 C CA . ASP A 1 85 ? 15.414 -8.801 -23.855 1.00 83.19 85 ASP A CA 1
ATOM 674 C C . ASP A 1 85 ? 16.235 -7.542 -24.233 1.00 83.19 85 ASP A C 1
ATOM 676 O O . ASP A 1 85 ? 16.300 -7.178 -25.411 1.00 83.19 85 ASP A O 1
ATOM 680 N N . VAL A 1 86 ? 16.895 -6.868 -23.276 1.00 88.69 86 VAL A N 1
ATOM 681 C CA . VAL A 1 86 ? 17.738 -5.688 -23.558 1.00 88.69 86 VAL A CA 1
ATOM 682 C C . VAL A 1 86 ? 18.942 -6.075 -24.426 1.00 88.69 86 VAL A C 1
ATOM 684 O O . VAL A 1 86 ? 19.819 -6.834 -24.012 1.00 88.69 86 VAL A O 1
ATOM 687 N N . GLU A 1 87 ? 19.035 -5.495 -25.624 1.00 92.88 87 GLU A N 1
ATOM 688 C CA . GLU A 1 87 ? 20.176 -5.656 -26.533 1.00 92.88 87 GLU A CA 1
ATOM 689 C C . GLU A 1 87 ? 21.114 -4.438 -26.461 1.00 92.88 87 GLU A C 1
ATOM 691 O O . GLU A 1 87 ? 20.765 -3.345 -26.916 1.00 92.88 87 GLU A O 1
ATOM 696 N N . PHE A 1 88 ? 22.337 -4.635 -25.955 1.00 93.94 88 PHE A N 1
ATOM 697 C CA . PHE A 1 88 ? 23.401 -3.626 -25.981 1.00 93.94 88 PHE A CA 1
ATOM 698 C C . PHE A 1 88 ? 24.047 -3.570 -27.365 1.00 93.94 88 PHE A C 1
ATOM 700 O O . PHE A 1 88 ? 24.813 -4.459 -27.740 1.00 93.94 88 PHE A O 1
ATOM 707 N N . LYS A 1 89 ? 23.746 -2.522 -28.127 1.00 94.44 89 LYS A N 1
ATOM 708 C CA . LYS A 1 89 ? 24.195 -2.262 -29.499 1.00 94.44 89 LYS A CA 1
ATOM 709 C C . LYS A 1 89 ? 25.421 -1.346 -29.489 1.00 94.44 89 LYS A C 1
ATOM 711 O O . LYS A 1 89 ? 25.558 -0.482 -28.630 1.00 94.44 89 LYS A O 1
ATOM 716 N N . PHE A 1 90 ? 26.326 -1.537 -30.445 1.00 92.50 90 PHE A N 1
ATOM 717 C CA . PHE A 1 90 ? 27.488 -0.668 -30.667 1.00 92.50 90 PHE A CA 1
ATOM 718 C C . PHE A 1 90 ? 28.010 -0.816 -32.102 1.00 92.50 90 PHE A C 1
ATOM 720 O O . PHE A 1 90 ? 27.681 -1.775 -32.801 1.00 92.50 90 PHE A O 1
ATOM 727 N N . TYR A 1 91 ? 28.880 0.097 -32.551 1.00 80.69 91 TYR A N 1
ATOM 728 C CA . TYR A 1 91 ? 29.318 0.232 -33.956 1.00 80.69 91 TYR A CA 1
ATOM 729 C C . TYR A 1 91 ? 29.732 -1.070 -34.689 1.00 80.69 91 TYR A C 1
ATOM 731 O O . TYR A 1 91 ? 29.669 -1.136 -35.918 1.00 80.69 91 TYR A O 1
ATOM 739 N N . ASN A 1 92 ? 30.185 -2.108 -33.973 1.00 81.75 92 ASN A N 1
ATOM 740 C CA . ASN A 1 92 ? 30.643 -3.369 -34.570 1.00 81.75 92 ASN A CA 1
ATOM 741 C C . ASN A 1 92 ? 29.935 -4.652 -34.082 1.00 81.75 92 ASN A C 1
ATOM 743 O O . ASN A 1 92 ? 30.412 -5.745 -34.405 1.00 81.75 92 ASN A O 1
ATOM 747 N N . GLY A 1 93 ? 28.822 -4.552 -33.348 1.00 89.38 93 GLY A N 1
ATOM 748 C CA . GLY A 1 93 ? 28.093 -5.725 -32.862 1.00 89.38 93 GLY A CA 1
ATOM 749 C C . GLY A 1 93 ? 26.993 -5.420 -31.851 1.00 89.38 93 GLY A C 1
ATOM 750 O O . GLY A 1 93 ? 26.624 -4.266 -31.649 1.00 89.38 93 GLY A O 1
ATOM 751 N N . SER A 1 94 ? 26.494 -6.477 -31.213 1.00 93.56 94 SER A N 1
ATOM 752 C CA . SER A 1 94 ? 25.536 -6.366 -30.120 1.00 93.56 94 SER A CA 1
ATOM 753 C C . SER A 1 94 ? 25.656 -7.502 -29.100 1.00 93.56 94 SER A C 1
ATOM 755 O O . SER A 1 94 ? 26.234 -8.567 -29.368 1.00 93.56 94 SER A O 1
ATOM 757 N N . ILE A 1 95 ? 25.172 -7.245 -27.884 1.00 92.94 95 ILE A N 1
ATOM 758 C CA . ILE A 1 95 ? 25.213 -8.164 -26.749 1.00 92.94 95 ILE A CA 1
ATOM 759 C C . ILE A 1 95 ? 23.880 -8.104 -25.992 1.00 92.94 95 ILE A C 1
ATOM 761 O O . ILE A 1 95 ? 23.611 -7.167 -25.255 1.00 92.94 95 ILE A O 1
ATOM 765 N N . ASP A 1 96 ? 23.068 -9.136 -26.174 1.00 91.31 96 ASP A N 1
ATOM 766 C CA . ASP A 1 96 ? 21.883 -9.468 -25.369 1.00 91.31 96 ASP A CA 1
ATOM 767 C C . ASP A 1 96 ? 22.199 -9.573 -23.856 1.00 91.31 96 ASP A C 1
ATOM 769 O O . ASP A 1 96 ? 23.221 -10.152 -23.469 1.00 91.31 96 ASP A O 1
ATOM 773 N N . ASN A 1 97 ? 21.305 -9.057 -23.002 1.00 89.81 97 ASN A N 1
ATOM 774 C CA . ASN A 1 97 ? 21.392 -9.057 -21.533 1.00 89.81 97 ASN A CA 1
ATOM 775 C C . ASN A 1 97 ? 21.038 -10.420 -20.900 1.00 89.81 97 ASN A C 1
ATOM 777 O O . ASN A 1 97 ? 20.279 -10.493 -19.937 1.00 89.81 97 ASN A O 1
ATOM 781 N N . THR A 1 98 ? 21.569 -11.514 -21.453 1.00 79.56 98 THR A N 1
ATOM 782 C CA . THR A 1 98 ? 21.224 -12.884 -21.039 1.00 79.56 98 THR A CA 1
ATOM 783 C C . THR A 1 98 ? 21.439 -13.106 -19.537 1.00 79.56 98 THR A C 1
ATOM 785 O O . THR A 1 98 ? 22.491 -12.748 -19.006 1.00 79.56 98 THR A O 1
ATOM 788 N N . ASP A 1 99 ? 20.466 -13.742 -18.877 1.00 71.69 99 ASP A N 1
ATOM 789 C CA . ASP A 1 99 ? 20.449 -14.015 -17.431 1.00 71.69 99 ASP A CA 1
ATOM 790 C C . ASP A 1 99 ? 20.560 -12.729 -16.571 1.00 71.69 99 ASP A C 1
ATOM 792 O O . ASP A 1 99 ? 21.116 -12.740 -15.469 1.00 71.69 99 ASP A O 1
ATOM 796 N N . THR A 1 100 ? 20.061 -11.593 -17.077 1.00 75.50 100 THR A N 1
ATOM 797 C CA . THR A 1 100 ? 20.223 -10.222 -16.537 1.00 75.50 100 THR A CA 1
ATOM 798 C C . THR A 1 100 ? 21.673 -9.777 -16.266 1.00 75.50 100 THR A C 1
ATOM 800 O O . THR A 1 100 ? 21.919 -8.881 -15.457 1.00 75.50 100 THR A O 1
ATOM 803 N N . ALA A 1 101 ? 22.662 -10.407 -16.909 1.00 80.00 101 ALA A N 1
ATOM 804 C CA . ALA A 1 101 ? 24.059 -10.337 -16.475 1.00 80.00 101 ALA A CA 1
ATOM 805 C C . ALA A 1 101 ? 24.734 -8.957 -16.611 1.00 80.00 101 ALA A C 1
ATOM 807 O O . ALA A 1 101 ? 25.710 -8.709 -15.909 1.00 80.00 101 ALA A O 1
ATOM 808 N N . ILE A 1 102 ? 24.260 -8.083 -17.505 1.00 90.88 102 ILE A N 1
ATOM 809 C CA . ILE A 1 102 ? 24.843 -6.753 -17.772 1.00 90.88 102 ILE A CA 1
ATOM 810 C C . ILE A 1 102 ? 24.040 -5.652 -17.075 1.00 90.88 102 ILE A C 1
ATOM 812 O O . ILE A 1 102 ? 24.621 -4.732 -16.506 1.00 90.88 102 ILE A O 1
ATOM 816 N N . LEU A 1 103 ? 22.709 -5.741 -17.117 1.00 92.44 103 LEU A N 1
ATOM 817 C CA . LEU A 1 103 ? 21.786 -4.837 -16.437 1.00 92.44 103 LEU A CA 1
ATOM 818 C C . LEU A 1 103 ? 20.880 -5.656 -15.518 1.00 92.44 103 LEU A C 1
ATOM 820 O O . LEU A 1 103 ? 19.965 -6.340 -15.978 1.00 92.44 103 LEU A O 1
ATOM 824 N N . SER A 1 104 ? 21.141 -5.562 -14.215 1.00 91.12 104 SER A N 1
ATOM 825 C CA . SER A 1 104 ? 20.478 -6.357 -13.173 1.00 91.12 104 SER A CA 1
ATOM 826 C C . SER A 1 104 ? 19.685 -5.472 -12.206 1.00 91.12 104 SER A C 1
ATOM 828 O O . SER A 1 104 ? 20.036 -4.312 -11.987 1.00 91.12 104 SER A O 1
ATOM 830 N N . LYS A 1 105 ? 18.603 -5.991 -11.607 1.00 87.12 105 LYS A N 1
ATOM 831 C CA . LYS A 1 105 ? 17.786 -5.230 -10.642 1.00 87.12 105 LYS A CA 1
ATOM 832 C C . LYS A 1 105 ? 18.319 -5.388 -9.214 1.00 87.12 105 LYS A C 1
ATOM 834 O O . LYS A 1 105 ? 18.258 -6.471 -8.637 1.00 87.12 105 LYS A O 1
ATOM 839 N N . SER A 1 106 ? 18.767 -4.286 -8.616 1.00 81.19 106 SER A N 1
ATOM 840 C CA . SER A 1 106 ? 19.237 -4.199 -7.231 1.00 81.19 106 SER A CA 1
ATOM 841 C C . SER A 1 106 ? 18.259 -3.371 -6.391 1.00 81.19 106 SER A C 1
ATOM 843 O O . SER A 1 106 ? 18.300 -2.141 -6.344 1.00 81.19 106 SER A O 1
ATOM 845 N N . GLY A 1 107 ? 17.314 -4.050 -5.735 1.00 80.31 107 GLY A N 1
ATOM 846 C CA . GLY A 1 107 ? 16.317 -3.417 -4.866 1.00 80.31 107 GLY A CA 1
ATOM 847 C C . GLY A 1 107 ? 15.330 -2.512 -5.617 1.00 80.31 107 GLY A C 1
ATOM 848 O O . GLY A 1 107 ? 14.281 -2.974 -6.063 1.00 80.31 107 GLY A O 1
ATOM 849 N N . ARG A 1 108 ? 15.637 -1.211 -5.707 1.00 74.00 108 ARG A N 1
ATOM 850 C CA . ARG A 1 108 ? 14.823 -0.186 -6.401 1.00 74.00 108 ARG A CA 1
ATOM 851 C C . ARG A 1 108 ? 15.490 0.381 -7.658 1.00 74.00 108 ARG A C 1
ATOM 853 O O . ARG A 1 108 ? 14.896 1.228 -8.320 1.00 74.00 108 ARG A O 1
ATOM 860 N N . GLU A 1 109 ? 16.698 -0.069 -7.959 1.00 85.50 109 GLU A N 1
ATOM 861 C CA . GLU A 1 109 ? 17.576 0.495 -8.981 1.00 85.50 109 GLU A CA 1
ATOM 862 C C . GLU A 1 109 ? 18.052 -0.622 -9.911 1.00 85.50 109 GLU A C 1
ATOM 864 O O . GLU A 1 109 ? 17.978 -1.806 -9.571 1.00 85.50 109 GLU A O 1
ATOM 869 N N . TYR A 1 110 ? 18.541 -0.251 -11.086 1.00 90.38 110 TYR A N 1
ATOM 870 C CA . TYR A 1 110 ? 19.135 -1.161 -12.052 1.00 90.38 110 TYR A CA 1
ATOM 871 C C . TYR A 1 110 ? 20.621 -0.849 -12.176 1.00 90.38 110 TYR A C 1
ATOM 873 O O . TYR A 1 110 ? 20.995 0.296 -12.417 1.00 90.38 110 TYR A O 1
ATOM 881 N N . VAL A 1 111 ? 21.467 -1.856 -11.984 1.00 93.00 111 VAL A N 1
ATOM 882 C CA . VAL A 1 111 ? 22.923 -1.707 -12.030 1.00 93.00 111 VAL A CA 1
ATOM 883 C C . VAL A 1 111 ? 23.405 -2.165 -13.396 1.00 93.00 111 VAL A C 1
ATOM 885 O O . VAL A 1 111 ? 23.265 -3.343 -13.732 1.00 93.00 111 VAL A O 1
ATOM 888 N N . LEU A 1 112 ? 23.956 -1.227 -14.165 1.00 92.00 112 LEU A N 1
ATOM 889 C CA . LEU A 1 112 ? 24.707 -1.503 -15.384 1.00 92.00 112 LEU A CA 1
ATOM 890 C C . LEU A 1 112 ? 26.157 -1.828 -14.998 1.00 92.00 112 LEU A C 1
ATOM 892 O O . LEU A 1 112 ? 26.882 -0.956 -14.509 1.00 92.00 112 LEU A O 1
ATOM 896 N N . ASP A 1 113 ? 26.552 -3.083 -15.205 1.00 92.06 113 ASP A N 1
ATOM 897 C CA . ASP A 1 113 ? 27.875 -3.625 -14.897 1.00 92.06 113 ASP A CA 1
ATOM 898 C C . ASP A 1 113 ? 28.747 -3.667 -16.166 1.00 92.06 113 ASP A C 1
ATOM 900 O O . ASP A 1 113 ? 28.538 -4.463 -17.092 1.00 92.06 113 ASP A O 1
ATOM 904 N N . LEU A 1 114 ? 29.748 -2.783 -16.215 1.00 90.81 114 LEU A N 1
ATOM 905 C CA . LEU A 1 114 ? 30.669 -2.696 -17.345 1.00 90.81 114 LEU A CA 1
ATOM 906 C C . LEU A 1 114 ? 31.675 -3.860 -17.413 1.00 90.81 114 LEU A C 1
ATOM 908 O O . LEU A 1 114 ? 32.141 -4.188 -18.508 1.00 90.81 114 LEU A O 1
ATOM 912 N N . GLN A 1 115 ? 31.977 -4.532 -16.300 1.00 91.25 115 GLN A N 1
ATOM 913 C CA . GLN A 1 115 ? 32.847 -5.709 -16.275 1.00 91.25 115 GLN A CA 1
ATOM 914 C C . GLN A 1 115 ? 32.125 -6.906 -16.905 1.00 91.25 115 GLN A C 1
ATOM 916 O O . GLN A 1 115 ? 32.707 -7.610 -17.734 1.00 91.25 115 GLN A O 1
ATOM 921 N N . ALA A 1 116 ? 30.840 -7.091 -16.595 1.00 91.06 116 ALA A N 1
ATOM 922 C CA . ALA A 1 116 ? 30.001 -8.108 -17.223 1.00 91.06 116 ALA A CA 1
ATOM 923 C C . ALA A 1 116 ? 29.826 -7.864 -18.733 1.00 91.06 116 ALA A C 1
ATOM 925 O O . ALA A 1 116 ? 29.983 -8.798 -19.531 1.00 91.06 116 ALA A O 1
ATOM 926 N N . LEU A 1 117 ? 29.595 -6.607 -19.146 1.00 92.44 117 LEU A N 1
ATOM 927 C CA . LEU A 1 117 ? 29.568 -6.223 -20.564 1.00 92.44 117 LEU A CA 1
ATOM 928 C C . LEU A 1 117 ? 30.902 -6.543 -21.257 1.00 92.44 117 LEU A C 1
ATOM 930 O O . LEU A 1 117 ? 30.904 -7.138 -22.337 1.00 92.44 117 LEU A O 1
ATOM 934 N N . TYR A 1 118 ? 32.038 -6.197 -20.641 1.00 91.88 118 TYR A N 1
ATOM 935 C CA . TYR A 1 118 ? 33.368 -6.483 -21.183 1.00 91.88 118 TYR A CA 1
ATOM 936 C C . TYR A 1 118 ? 33.639 -7.990 -21.318 1.00 91.88 118 TYR A C 1
ATOM 938 O O . TYR A 1 118 ? 34.114 -8.434 -22.368 1.00 91.88 118 TYR A O 1
ATOM 946 N N . ASP A 1 119 ? 33.323 -8.798 -20.303 1.00 91.31 119 ASP A N 1
ATOM 947 C CA . ASP A 1 119 ? 33.581 -10.242 -20.336 1.00 91.31 119 ASP A CA 1
ATOM 948 C C . ASP A 1 119 ? 32.700 -10.960 -21.370 1.00 91.31 119 ASP A C 1
ATOM 950 O O . ASP A 1 119 ? 33.180 -11.848 -22.087 1.00 91.31 119 ASP A O 1
ATOM 954 N N . LEU A 1 120 ? 31.445 -10.531 -21.541 1.00 91.62 120 LEU A N 1
ATOM 955 C CA . LEU A 1 120 ? 30.580 -11.009 -22.623 1.00 91.62 120 LEU A CA 1
ATOM 956 C C . LEU A 1 120 ? 31.057 -10.516 -23.999 1.00 91.62 120 LEU A C 1
ATOM 958 O O . LEU A 1 120 ? 31.072 -11.306 -24.949 1.00 91.62 120 LEU A O 1
ATOM 962 N N . ALA A 1 121 ? 31.546 -9.278 -24.114 1.00 90.69 121 ALA A N 1
ATOM 963 C CA . ALA A 1 121 ? 32.148 -8.748 -25.340 1.00 90.69 121 ALA A CA 1
ATOM 964 C C . ALA A 1 121 ? 33.436 -9.493 -25.729 1.00 90.69 121 ALA A C 1
ATOM 966 O O . ALA A 1 121 ? 33.686 -9.737 -26.913 1.00 90.69 121 ALA A O 1
ATOM 967 N N . TYR A 1 122 ? 34.246 -9.897 -24.751 1.00 90.31 122 TYR A N 1
ATOM 968 C CA . TYR A 1 122 ? 35.436 -10.720 -24.953 1.00 90.31 122 TYR A CA 1
ATOM 969 C C . TYR A 1 122 ? 35.066 -12.157 -25.347 1.00 90.31 122 TYR A C 1
ATOM 971 O O . TYR A 1 122 ? 35.615 -12.687 -26.314 1.00 90.31 122 TYR A O 1
ATOM 979 N N . LYS A 1 123 ? 34.067 -12.759 -24.686 1.00 89.50 123 LYS A N 1
ATOM 980 C CA . LYS A 1 123 ? 33.534 -14.101 -24.990 1.00 89.50 123 LYS A CA 1
ATOM 981 C C . LYS A 1 123 ? 32.888 -14.192 -26.381 1.00 89.50 123 LYS A C 1
ATOM 983 O O . LYS A 1 123 ? 33.113 -15.182 -27.075 1.00 89.50 123 LYS A O 1
ATOM 988 N N . LYS A 1 124 ? 32.136 -13.169 -26.814 1.00 88.75 124 LYS A N 1
ATOM 989 C CA . LYS A 1 124 ? 31.586 -13.044 -28.184 1.00 88.75 124 LYS A CA 1
ATOM 990 C C . LYS A 1 124 ? 32.636 -12.590 -29.221 1.00 88.75 124 LYS A C 1
ATOM 992 O O . LYS A 1 124 ? 32.369 -12.629 -30.418 1.00 88.75 124 LYS A O 1
ATOM 997 N N . GLY A 1 125 ? 33.848 -12.217 -28.795 1.00 89.56 125 GLY A N 1
ATOM 998 C CA . GLY A 1 125 ? 34.977 -11.905 -29.680 1.00 89.56 125 GLY A CA 1
ATOM 999 C C . GLY A 1 125 ? 34.986 -10.488 -30.266 1.00 89.56 125 GLY A C 1
ATOM 1000 O O . GLY A 1 125 ? 35.667 -10.255 -31.266 1.00 89.56 125 GLY A O 1
ATOM 1001 N N . TYR A 1 126 ? 34.256 -9.541 -29.669 1.00 90.25 126 TYR A N 1
ATOM 1002 C CA . TYR A 1 126 ? 34.277 -8.120 -30.037 1.00 90.25 126 TYR A CA 1
ATOM 1003 C C . TYR A 1 126 ? 35.540 -7.411 -29.527 1.00 90.25 126 TYR A C 1
ATOM 1005 O O . TYR A 1 126 ? 36.155 -6.651 -30.280 1.00 90.25 126 TYR A O 1
ATOM 1013 N N . ILE A 1 127 ? 35.989 -7.734 -28.308 1.00 88.81 127 ILE A N 1
ATOM 1014 C CA . ILE A 1 127 ? 37.282 -7.291 -27.764 1.00 88.81 127 ILE A CA 1
ATOM 1015 C C . ILE A 1 127 ? 38.416 -8.057 -28.462 1.00 88.81 127 ILE A C 1
ATOM 1017 O O . ILE A 1 127 ? 38.562 -9.268 -28.283 1.00 88.81 127 ILE A O 1
ATOM 1021 N N . LYS A 1 128 ? 39.224 -7.364 -29.274 1.00 82.88 128 LYS A N 1
ATOM 1022 C CA . LYS A 1 128 ? 40.186 -7.979 -30.206 1.00 82.88 128 LYS A CA 1
ATOM 1023 C C . LYS A 1 128 ? 41.635 -7.612 -29.878 1.00 82.88 128 LYS A C 1
ATOM 1025 O O . LYS A 1 128 ? 41.925 -6.541 -29.358 1.00 82.88 128 LYS A O 1
ATOM 1030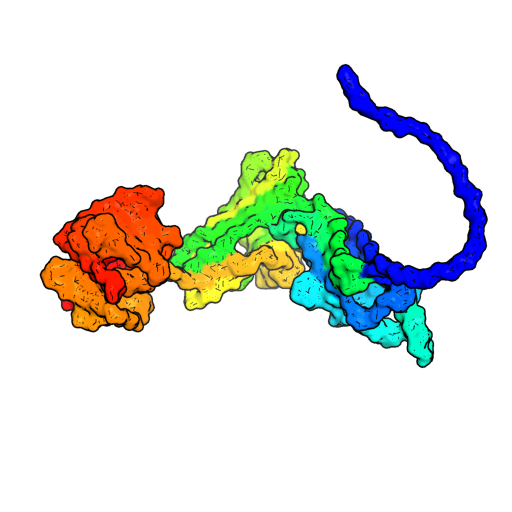 N N . GLY A 1 129 ? 42.550 -8.507 -30.252 1.00 79.94 129 GLY A N 1
ATOM 1031 C CA . GLY A 1 129 ? 43.999 -8.312 -30.155 1.00 79.94 129 GLY A CA 1
ATOM 1032 C C . GLY A 1 129 ? 44.682 -9.092 -29.028 1.00 79.94 129 GLY A C 1
ATOM 1033 O O . GLY A 1 129 ? 44.043 -9.805 -28.253 1.00 79.94 129 GLY A O 1
ATOM 1034 N N . TYR A 1 130 ? 46.013 -8.995 -28.993 1.00 76.56 130 TYR A N 1
ATOM 1035 C CA . TYR A 1 130 ? 46.875 -9.855 -28.170 1.00 76.56 130 TYR A CA 1
ATOM 1036 C C . TYR A 1 130 ? 47.552 -9.107 -27.016 1.00 76.56 130 TYR A C 1
ATOM 1038 O O . TYR A 1 130 ? 47.905 -9.734 -26.019 1.00 76.56 130 TYR A O 1
ATOM 1046 N N . SER A 1 131 ? 47.725 -7.787 -27.126 1.00 86.81 131 SER A N 1
ATOM 1047 C CA . SER A 1 131 ? 48.213 -6.938 -26.038 1.00 86.81 131 SER A CA 1
ATOM 1048 C C . SER A 1 131 ? 47.058 -6.316 -25.249 1.00 86.81 131 SER A C 1
ATOM 1050 O O . SER A 1 131 ? 45.945 -6.172 -25.756 1.00 86.81 131 SER A O 1
ATOM 1052 N N . THR A 1 132 ? 47.332 -5.886 -24.015 1.00 82.50 132 THR A N 1
ATOM 1053 C CA . THR A 1 132 ? 46.387 -5.094 -23.211 1.00 82.50 132 THR A CA 1
ATOM 1054 C C . THR A 1 132 ? 45.949 -3.832 -23.958 1.00 82.50 132 THR A C 1
ATOM 1056 O O . THR A 1 132 ? 44.771 -3.503 -23.977 1.00 82.50 132 THR A O 1
ATOM 1059 N N . THR A 1 133 ? 46.872 -3.168 -24.661 1.00 83.94 133 THR A N 1
ATOM 1060 C CA . THR A 1 133 ? 46.582 -1.958 -25.443 1.00 83.94 133 THR A CA 1
ATOM 1061 C C . THR A 1 133 ? 45.556 -2.210 -26.549 1.00 83.94 133 THR A C 1
ATOM 1063 O O . THR A 1 133 ? 44.658 -1.389 -26.724 1.00 83.94 133 THR A O 1
ATOM 1066 N N . ASP A 1 134 ? 45.625 -3.345 -27.255 1.00 84.31 134 ASP A N 1
ATOM 1067 C CA . ASP A 1 134 ? 44.646 -3.692 -28.300 1.00 84.31 134 ASP A CA 1
ATOM 1068 C C . ASP A 1 134 ? 43.249 -3.940 -27.709 1.00 84.31 134 ASP A C 1
ATOM 1070 O O . ASP A 1 134 ? 42.238 -3.494 -28.263 1.00 84.31 134 ASP A O 1
ATOM 1074 N N . LYS A 1 135 ? 43.200 -4.624 -26.556 1.00 86.12 135 LYS A N 1
ATOM 1075 C CA . LYS A 1 135 ? 41.957 -4.944 -25.846 1.00 86.12 135 LYS A CA 1
ATOM 1076 C C . LYS A 1 135 ? 41.280 -3.686 -25.314 1.00 86.12 135 LYS A C 1
ATOM 1078 O O . LYS A 1 135 ? 40.118 -3.467 -25.642 1.00 86.12 135 LYS A O 1
ATOM 1083 N N . ASN A 1 136 ? 42.014 -2.813 -24.621 1.00 85.19 136 ASN A N 1
ATOM 1084 C CA . ASN A 1 136 ? 41.510 -1.506 -24.192 1.00 85.19 136 ASN A CA 1
ATOM 1085 C C . ASN A 1 136 ? 41.046 -0.678 -25.407 1.00 85.19 136 ASN A C 1
ATOM 1087 O O . ASN A 1 136 ? 39.935 -0.161 -25.418 1.00 85.19 136 ASN A O 1
ATOM 1091 N N . THR A 1 137 ? 41.830 -0.634 -26.491 1.00 86.56 137 THR A N 1
ATOM 1092 C CA . THR A 1 137 ? 41.441 0.059 -27.741 1.00 86.56 137 THR A CA 1
ATOM 1093 C C . THR A 1 137 ? 40.178 -0.528 -28.390 1.00 86.56 137 THR A C 1
ATOM 1095 O O . THR A 1 137 ? 39.510 0.161 -29.159 1.00 86.56 137 THR A O 1
ATOM 1098 N N . SER A 1 138 ? 39.844 -1.793 -28.119 1.00 87.50 138 SER A N 1
ATOM 1099 C CA . SER A 1 138 ? 38.581 -2.410 -28.544 1.00 87.50 138 SER A CA 1
ATOM 1100 C C . SER A 1 138 ? 37.431 -2.090 -27.583 1.00 87.50 138 SER A C 1
ATOM 1102 O O . SER A 1 138 ? 36.318 -1.861 -28.039 1.00 87.50 138 SER A O 1
ATOM 1104 N N . TRP A 1 139 ? 37.707 -2.032 -26.278 1.00 89.88 139 TRP A N 1
ATOM 1105 C CA . TRP A 1 139 ? 36.751 -1.715 -25.215 1.00 89.88 139 TRP A CA 1
ATOM 1106 C C . TRP A 1 139 ? 36.224 -0.278 -25.296 1.00 89.88 139 TRP A C 1
ATOM 1108 O O . TRP A 1 139 ? 35.020 -0.073 -25.416 1.00 89.88 139 TRP A O 1
ATOM 1118 N N . HIS A 1 140 ? 37.109 0.716 -25.381 1.00 89.50 140 HIS A N 1
ATOM 1119 C CA . HIS A 1 140 ? 36.711 2.127 -25.507 1.00 89.50 140 HIS A CA 1
ATOM 1120 C C . HIS A 1 140 ? 35.978 2.438 -26.829 1.00 89.50 140 HIS A C 1
ATOM 1122 O O . HIS A 1 140 ? 35.312 3.457 -26.945 1.00 89.50 140 HIS A O 1
ATOM 1128 N N . LYS A 1 141 ? 36.038 1.543 -27.829 1.00 87.75 141 LYS A N 1
ATOM 1129 C CA . LYS A 1 141 ? 35.216 1.619 -29.056 1.00 87.75 141 LYS A CA 1
ATOM 1130 C C . LYS A 1 141 ? 33.827 0.995 -28.922 1.00 87.75 141 LYS A C 1
ATOM 1132 O O . LYS A 1 141 ? 33.021 1.152 -29.830 1.00 87.75 141 LYS A O 1
ATOM 1137 N N . ILE A 1 142 ? 33.571 0.252 -27.849 1.00 89.25 142 ILE A N 1
ATOM 1138 C CA . ILE A 1 142 ? 32.217 -0.140 -27.451 1.00 89.25 142 ILE A CA 1
ATOM 1139 C C . ILE A 1 142 ? 31.614 1.021 -26.655 1.00 89.25 142 ILE A C 1
ATOM 1141 O O . ILE A 1 142 ? 30.560 1.511 -27.033 1.00 89.25 142 ILE A O 1
ATOM 1145 N N . LEU A 1 143 ? 32.337 1.544 -25.656 1.00 88.25 143 LEU A N 1
ATOM 1146 C CA . LEU A 1 143 ? 31.886 2.662 -24.809 1.00 88.25 143 LEU A CA 1
ATOM 1147 C C . LEU A 1 143 ? 31.757 4.027 -25.515 1.00 88.25 143 LEU A C 1
ATOM 1149 O O . LEU A 1 143 ? 31.209 4.953 -24.927 1.00 88.25 143 LEU A O 1
ATOM 1153 N N . ALA A 1 144 ? 32.274 4.192 -26.734 1.00 85.88 144 ALA A N 1
ATOM 1154 C CA . ALA A 1 144 ? 32.093 5.420 -27.514 1.00 85.88 144 ALA A CA 1
ATOM 1155 C C . ALA A 1 144 ? 30.682 5.539 -28.121 1.00 85.88 144 ALA A C 1
ATOM 1157 O O . ALA A 1 144 ? 30.138 6.639 -28.191 1.00 85.88 144 ALA A O 1
ATOM 1158 N N . ASP A 1 145 ? 30.107 4.407 -28.537 1.00 85.62 145 ASP A N 1
ATOM 1159 C CA . ASP A 1 145 ? 28.851 4.305 -29.288 1.00 85.62 145 ASP A CA 1
ATOM 1160 C C . ASP A 1 145 ? 27.929 3.246 -28.637 1.00 85.62 145 ASP A C 1
ATOM 1162 O O . ASP A 1 145 ? 27.356 2.414 -29.345 1.00 85.62 145 ASP A O 1
ATOM 1166 N N . LEU A 1 146 ? 27.853 3.189 -27.298 1.00 91.25 146 LEU A N 1
ATOM 1167 C CA . LEU A 1 146 ? 27.052 2.179 -26.596 1.00 91.25 146 LEU A CA 1
ATOM 1168 C C . LEU A 1 146 ? 25.584 2.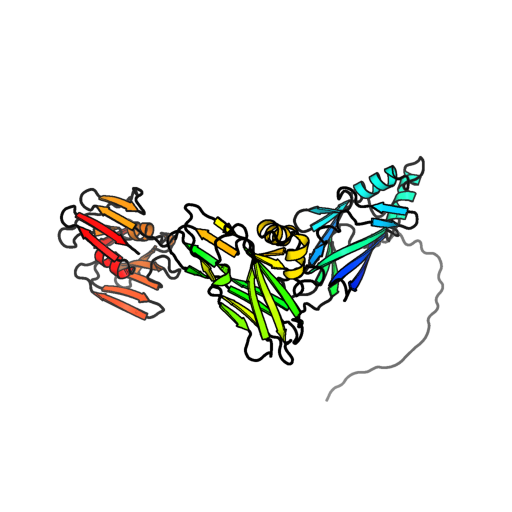616 -26.555 1.00 91.25 146 LEU A C 1
ATOM 1170 O O . LEU A 1 146 ? 25.250 3.661 -26.009 1.00 91.25 146 LEU A O 1
ATOM 1174 N N . GLU A 1 147 ? 24.701 1.796 -27.105 1.00 94.06 147 GLU A N 1
ATOM 1175 C CA . GLU A 1 147 ? 23.273 2.073 -27.235 1.00 94.06 147 GLU A CA 1
ATOM 1176 C C . GLU A 1 147 ? 22.466 0.906 -26.660 1.00 94.06 147 GLU A C 1
ATOM 1178 O O . GLU A 1 147 ? 22.778 -0.253 -26.925 1.00 94.06 147 GLU A O 1
ATOM 1183 N N . PHE A 1 148 ? 21.398 1.187 -25.919 1.00 92.44 148 PHE A N 1
ATOM 1184 C CA . PHE A 1 148 ? 20.375 0.184 -25.620 1.00 92.44 148 PHE A CA 1
ATOM 1185 C C . PHE A 1 148 ? 18.986 0.814 -25.514 1.00 92.44 148 PHE A C 1
ATOM 1187 O O . PHE A 1 148 ? 18.832 2.026 -25.356 1.00 92.44 148 PHE A O 1
ATOM 1194 N N . GLU A 1 149 ? 17.963 -0.026 -25.627 1.00 89.06 149 GLU A N 1
ATOM 1195 C CA . GLU A 1 149 ? 16.559 0.369 -25.559 1.00 89.06 149 GLU A CA 1
ATOM 1196 C C . GLU A 1 149 ? 15.907 -0.341 -24.367 1.00 89.06 149 GLU A C 1
ATOM 1198 O O . GLU A 1 149 ? 16.065 -1.550 -24.203 1.00 89.06 149 GLU A O 1
ATOM 1203 N N . LEU A 1 150 ? 15.203 0.416 -23.523 1.00 86.62 150 LEU A N 1
ATOM 1204 C CA . LEU A 1 150 ? 14.396 -0.101 -22.418 1.00 86.62 150 LEU A CA 1
ATOM 1205 C C . LEU A 1 150 ? 12.917 0.143 -22.707 1.00 86.62 150 LEU A C 1
ATOM 1207 O O . LEU A 1 150 ? 12.543 1.235 -23.137 1.00 86.62 150 LEU A O 1
ATOM 1211 N N . GLU A 1 151 ? 12.071 -0.833 -22.399 1.00 81.56 151 GLU A N 1
ATOM 1212 C CA . GLU A 1 151 ? 10.628 -0.624 -22.330 1.00 81.56 151 GLU A CA 1
ATOM 1213 C C . GLU A 1 151 ? 10.227 -0.314 -20.883 1.00 81.56 151 GLU A C 1
ATOM 1215 O O . GLU A 1 151 ? 10.489 -1.101 -19.971 1.00 81.56 151 GLU A O 1
ATOM 1220 N N . LEU A 1 152 ? 9.598 0.841 -20.660 1.00 75.56 152 LEU A N 1
ATOM 1221 C CA . LEU A 1 152 ? 9.138 1.268 -19.339 1.00 75.56 152 LEU A CA 1
ATOM 1222 C C . LEU A 1 152 ? 7.611 1.234 -19.243 1.00 75.56 152 LEU A C 1
ATOM 1224 O O . LEU A 1 152 ? 6.918 1.709 -20.148 1.00 75.56 152 LEU A O 1
ATOM 1228 N N . PHE A 1 153 ? 7.106 0.774 -18.096 1.00 69.12 153 PHE A N 1
ATOM 1229 C CA . PHE A 1 153 ? 5.705 0.935 -17.703 1.00 69.12 153 PHE A CA 1
ATOM 1230 C C . PHE A 1 153 ? 5.559 2.013 -16.622 1.00 69.12 153 PHE A C 1
ATOM 1232 O O . PHE A 1 153 ? 6.440 2.208 -15.777 1.00 69.12 153 PHE A O 1
ATOM 1239 N N . LEU A 1 154 ? 4.429 2.720 -16.638 1.00 66.12 154 LEU A N 1
ATOM 1240 C CA . LEU A 1 154 ? 4.125 3.766 -15.663 1.00 66.12 154 LEU A CA 1
ATOM 1241 C C . LEU A 1 154 ? 3.633 3.169 -14.336 1.00 66.12 154 LEU A C 1
ATOM 1243 O O . LEU A 1 154 ? 2.823 2.246 -14.314 1.00 66.12 154 LEU A O 1
ATOM 1247 N N . LYS A 1 155 ? 4.068 3.738 -13.207 1.00 62.91 155 LYS A N 1
ATOM 1248 C CA . LYS A 1 155 ? 3.551 3.394 -11.873 1.00 62.91 155 LYS A CA 1
ATOM 1249 C C . LYS A 1 155 ? 2.290 4.227 -11.585 1.00 62.91 155 LYS A C 1
ATOM 1251 O O . LYS A 1 155 ? 2.409 5.444 -11.445 1.00 62.91 155 LYS A O 1
ATOM 1256 N N . PRO A 1 156 ? 1.098 3.619 -11.424 1.00 51.12 156 PRO A N 1
ATOM 1257 C CA . PRO A 1 156 ? -0.185 4.341 -11.415 1.00 51.12 156 PRO A CA 1
ATOM 1258 C C . PRO A 1 156 ? -0.484 5.141 -10.125 1.00 51.12 156 PRO A C 1
ATOM 1260 O O . PRO A 1 156 ? -1.575 5.688 -9.956 1.00 51.12 156 PRO A O 1
ATOM 1263 N N . THR A 1 157 ? 0.458 5.209 -9.180 1.00 50.31 157 THR A N 1
ATOM 1264 C CA . THR A 1 157 ? 0.231 5.684 -7.803 1.00 50.31 157 THR A CA 1
ATOM 1265 C C . THR A 1 157 ? 0.752 7.087 -7.490 1.00 50.31 157 THR A C 1
ATOM 1267 O O . THR A 1 157 ? 0.416 7.621 -6.432 1.00 50.31 157 THR A O 1
ATOM 1270 N N . VAL A 1 158 ? 1.557 7.715 -8.358 1.00 47.41 158 VAL A N 1
ATOM 1271 C CA . VAL A 1 158 ? 2.259 8.971 -8.022 1.00 47.41 158 VAL A CA 1
ATOM 1272 C C . VAL A 1 158 ? 2.037 10.051 -9.080 1.00 47.41 158 VAL A C 1
ATOM 1274 O O . VAL A 1 158 ? 2.480 9.926 -10.215 1.00 47.41 158 VAL A O 1
ATOM 1277 N N . LYS A 1 159 ? 1.407 11.166 -8.684 1.00 48.78 159 LYS A N 1
ATOM 1278 C CA . LYS A 1 159 ? 1.361 12.381 -9.511 1.00 48.78 159 LYS A CA 1
ATOM 1279 C C . LYS A 1 159 ? 2.727 13.072 -9.493 1.00 48.78 159 LYS A C 1
ATOM 1281 O O . LYS A 1 159 ? 3.133 13.581 -8.450 1.00 48.78 159 LYS A O 1
ATOM 1286 N N . GLY A 1 160 ? 3.388 13.143 -10.644 1.00 51.28 160 GLY A N 1
ATOM 1287 C CA . GLY A 1 160 ? 4.624 13.899 -10.842 1.00 51.28 160 GLY A CA 1
ATOM 1288 C C . GLY A 1 160 ? 5.290 13.567 -12.175 1.00 51.28 160 GLY A C 1
ATOM 1289 O O . GLY A 1 160 ? 4.822 12.702 -12.908 1.00 51.28 160 GLY A O 1
ATOM 1290 N N . ASP A 1 161 ? 6.383 14.256 -12.462 1.00 61.47 161 ASP A N 1
ATOM 1291 C CA . ASP A 1 161 ? 7.183 14.129 -13.680 1.00 61.47 161 ASP A CA 1
ATOM 1292 C C . ASP A 1 161 ? 7.740 12.698 -13.846 1.00 61.47 161 ASP A C 1
ATOM 1294 O O . ASP A 1 161 ? 8.287 12.126 -12.897 1.00 61.47 161 ASP A O 1
ATOM 1298 N N . LEU A 1 162 ? 7.625 12.118 -15.047 1.00 71.25 162 LEU A N 1
ATOM 1299 C CA . LEU A 1 162 ? 8.326 10.882 -15.408 1.00 71.25 162 LEU A CA 1
ATOM 1300 C C . LEU A 1 162 ? 9.790 11.235 -15.689 1.00 71.25 162 LEU A C 1
ATOM 1302 O O . LEU A 1 162 ? 10.058 12.072 -16.552 1.00 71.25 162 LEU A O 1
ATOM 1306 N N . ALA A 1 163 ? 10.739 10.595 -15.007 1.00 77.81 163 ALA A N 1
ATOM 1307 C CA . ALA A 1 163 ? 12.166 10.855 -15.203 1.00 77.81 163 ALA A CA 1
ATOM 1308 C C . ALA A 1 163 ? 13.014 9.584 -15.084 1.00 77.81 163 ALA A C 1
ATOM 1310 O O . ALA A 1 163 ? 12.731 8.717 -14.254 1.00 77.81 163 ALA A O 1
ATOM 1311 N N . ILE A 1 164 ? 14.090 9.513 -15.870 1.00 86.44 164 ILE A N 1
ATOM 1312 C CA . ILE A 1 164 ? 15.218 8.611 -15.609 1.00 86.44 164 ILE A CA 1
ATOM 1313 C C . ILE A 1 164 ? 16.276 9.365 -14.804 1.00 86.44 164 ILE A C 1
ATOM 1315 O O . ILE A 1 164 ? 16.553 10.539 -15.054 1.00 86.44 164 ILE A O 1
ATOM 1319 N N . ASN A 1 165 ? 16.881 8.672 -13.851 1.00 87.44 165 ASN A N 1
ATOM 1320 C CA . ASN A 1 165 ? 17.993 9.147 -13.049 1.00 87.44 165 ASN A CA 1
ATOM 1321 C C . ASN A 1 165 ? 19.141 8.144 -13.209 1.00 87.44 165 ASN A C 1
ATOM 1323 O O . ASN A 1 165 ? 18.914 6.939 -13.106 1.00 87.44 165 ASN A O 1
ATOM 1327 N N . ILE A 1 166 ? 20.349 8.625 -13.493 1.00 87.31 166 ILE A N 1
ATOM 1328 C CA . ILE A 1 166 ? 21.544 7.798 -13.696 1.00 87.31 166 ILE A CA 1
ATOM 1329 C C . ILE A 1 166 ? 22.644 8.340 -12.786 1.00 87.31 166 ILE A C 1
ATOM 1331 O O . ILE A 1 166 ? 23.102 9.469 -12.978 1.00 87.31 166 ILE A O 1
ATOM 1335 N N . GLU A 1 167 ? 23.046 7.554 -11.787 1.00 88.19 167 GLU A N 1
ATOM 1336 C CA . GLU A 1 167 ? 24.120 7.891 -10.849 1.00 88.19 167 GLU A CA 1
ATOM 1337 C C . GLU A 1 167 ? 25.409 7.124 -11.184 1.00 88.19 167 GLU A C 1
ATOM 1339 O O . GLU A 1 167 ? 25.390 5.911 -11.407 1.00 88.19 167 GLU A O 1
ATOM 1344 N N . SER A 1 168 ? 26.542 7.828 -11.225 1.00 84.38 168 SER A N 1
ATOM 1345 C CA . SER A 1 168 ? 27.881 7.247 -11.362 1.00 84.38 168 SER A CA 1
ATOM 1346 C C . SER A 1 168 ? 28.963 8.250 -10.952 1.00 84.38 168 SER A C 1
ATOM 1348 O O . SER A 1 168 ? 28.827 9.459 -11.137 1.00 84.38 168 SER A O 1
ATOM 1350 N N . LEU A 1 169 ? 30.102 7.756 -10.458 1.00 78.50 169 LEU A N 1
ATOM 1351 C CA . LEU A 1 169 ? 31.255 8.594 -10.091 1.00 78.50 169 LEU A CA 1
ATOM 1352 C C . LEU A 1 169 ? 31.888 9.322 -11.295 1.00 78.50 169 LEU A C 1
ATOM 1354 O O . LEU A 1 169 ? 32.573 10.330 -11.109 1.00 78.50 169 LEU A O 1
ATOM 1358 N N . ASN A 1 170 ? 31.618 8.836 -12.511 1.00 77.12 170 ASN A N 1
ATOM 1359 C CA . ASN A 1 170 ? 32.080 9.400 -13.783 1.00 77.12 170 ASN A CA 1
ATOM 1360 C C . ASN A 1 170 ? 31.220 10.571 -14.294 1.00 77.12 170 ASN A C 1
ATOM 1362 O O . ASN A 1 170 ? 31.577 11.228 -15.277 1.00 77.12 170 ASN A O 1
ATOM 1366 N N . ILE A 1 171 ? 30.108 10.852 -13.607 1.00 78.75 171 ILE A N 1
ATOM 1367 C CA . ILE A 1 171 ? 29.237 12.002 -13.837 1.00 78.75 171 ILE A CA 1
ATOM 1368 C C . ILE A 1 171 ? 29.685 13.147 -12.919 1.00 78.75 171 ILE A C 1
ATOM 1370 O O . ILE A 1 171 ? 29.891 12.984 -11.712 1.00 78.75 171 ILE A O 1
ATOM 1374 N N . LYS A 1 172 ? 29.807 14.352 -13.478 1.00 67.19 172 LYS A N 1
ATOM 1375 C CA . LYS A 1 172 ? 30.341 15.536 -12.789 1.00 67.19 172 LYS A CA 1
ATOM 1376 C C . LYS A 1 172 ? 29.652 15.867 -11.470 1.00 67.19 172 LYS A C 1
ATOM 1378 O O . LYS A 1 172 ? 30.342 16.109 -10.480 1.00 67.19 172 LYS A O 1
ATOM 1383 N N . ASP A 1 173 ? 28.328 15.852 -11.437 1.00 68.88 173 ASP A N 1
ATOM 1384 C CA . ASP A 1 173 ? 27.544 16.128 -10.229 1.00 68.88 173 ASP A CA 1
ATOM 1385 C C . ASP A 1 173 ? 27.028 14.825 -9.574 1.00 68.88 173 ASP A C 1
ATOM 1387 O O . ASP A 1 173 ? 26.120 14.849 -8.750 1.00 68.88 173 ASP A O 1
ATOM 1391 N N . GLY A 1 174 ? 27.631 13.678 -9.929 1.00 77.69 174 GLY A N 1
ATOM 1392 C CA . GLY A 1 174 ? 27.274 12.323 -9.487 1.00 77.69 174 GLY A CA 1
ATOM 1393 C C . GLY A 1 174 ? 26.033 11.756 -10.178 1.00 77.69 174 GLY A C 1
ATOM 1394 O O . GLY A 1 174 ? 26.012 10.584 -10.532 1.00 77.69 174 GLY A O 1
ATOM 1395 N N . LEU A 1 175 ? 25.036 12.605 -10.425 1.00 82.06 175 LEU A N 1
ATOM 1396 C CA . LEU A 1 175 ? 23.714 12.240 -10.920 1.00 82.06 175 LEU A CA 1
ATOM 1397 C C . LEU A 1 175 ? 23.350 13.044 -12.177 1.00 82.06 175 LEU A C 1
ATOM 1399 O O . LEU A 1 175 ? 23.433 14.274 -12.166 1.00 82.06 175 LEU A O 1
ATOM 1403 N N . VAL A 1 176 ? 22.868 12.371 -13.225 1.00 83.88 176 VAL A N 1
ATOM 1404 C CA . VAL A 1 176 ? 22.052 13.008 -14.273 1.00 83.88 176 VAL A CA 1
ATOM 1405 C C . VAL A 1 176 ? 20.595 12.607 -14.061 1.00 83.88 176 VAL A C 1
ATOM 1407 O O . VAL A 1 176 ? 20.293 11.430 -13.902 1.00 83.88 176 VAL A O 1
ATOM 1410 N N . SER A 1 177 ? 19.685 13.580 -14.082 1.00 82.56 177 SER A N 1
ATOM 1411 C CA . SER A 1 177 ? 18.237 13.351 -14.089 1.00 82.56 177 SER A CA 1
ATOM 1412 C C . SER A 1 177 ? 17.654 13.970 -15.355 1.00 82.56 177 SER A C 1
ATOM 1414 O O . SER A 1 177 ? 17.898 15.148 -15.629 1.00 82.56 177 SER A O 1
ATOM 1416 N N . MET A 1 178 ? 16.929 13.178 -16.148 1.00 82.88 178 MET A N 1
ATOM 1417 C CA . MET A 1 178 ? 16.329 13.614 -17.411 1.00 82.88 178 MET A CA 1
ATOM 1418 C C . MET A 1 178 ? 14.808 13.413 -17.364 1.00 82.88 178 MET A C 1
ATOM 1420 O O . MET A 1 178 ? 14.358 12.271 -17.219 1.00 82.88 178 MET A O 1
ATOM 1424 N N . PRO A 1 179 ? 13.999 14.484 -17.489 1.00 73.94 179 PRO A N 1
ATOM 1425 C CA . PRO A 1 179 ? 12.552 14.360 -17.590 1.00 73.94 179 PRO A CA 1
ATOM 1426 C C . PRO A 1 179 ? 12.178 13.778 -18.956 1.00 73.94 179 PRO A C 1
ATOM 1428 O O . PRO A 1 179 ? 12.669 14.226 -19.992 1.00 73.94 179 PRO A O 1
ATOM 1431 N N . LEU A 1 180 ? 11.300 12.781 -18.945 1.00 68.94 180 LEU A N 1
ATOM 1432 C CA . LEU A 1 180 ? 10.882 12.028 -20.124 1.00 68.94 180 LEU A CA 1
ATOM 1433 C C . LEU A 1 180 ? 9.521 12.522 -20.627 1.00 68.94 180 LEU A C 1
ATOM 1435 O O . LEU A 1 180 ? 9.389 12.831 -21.809 1.00 68.94 180 LEU A O 1
ATOM 1439 N N . GLN A 1 181 ? 8.528 12.661 -19.736 1.00 59.88 181 GLN A N 1
ATOM 1440 C CA . GLN A 1 181 ? 7.249 13.312 -20.047 1.00 59.88 181 GLN A CA 1
ATOM 1441 C C . GLN A 1 181 ? 6.471 13.732 -18.785 1.00 59.88 181 GLN A C 1
ATOM 1443 O O . GLN A 1 181 ? 6.527 13.075 -17.750 1.00 59.88 181 GLN A O 1
ATOM 1448 N N . ASN A 1 182 ? 5.672 14.798 -18.891 1.00 44.91 182 ASN A N 1
ATOM 1449 C CA . ASN A 1 182 ? 4.783 15.263 -17.820 1.00 44.91 182 ASN A CA 1
ATOM 1450 C C . ASN A 1 182 ? 3.313 15.146 -18.248 1.00 44.91 182 ASN A C 1
ATOM 1452 O O . ASN A 1 182 ? 2.663 16.162 -18.470 1.00 44.91 182 ASN A O 1
ATOM 1456 N N . ASN A 1 183 ? 2.801 13.919 -18.385 1.00 47.38 183 ASN A N 1
ATOM 1457 C CA . ASN A 1 183 ? 1.373 13.629 -18.566 1.00 47.38 183 ASN A CA 1
ATOM 1458 C C . ASN A 1 183 ? 1.051 12.252 -17.968 1.00 47.38 183 ASN A C 1
ATOM 1460 O O . ASN A 1 183 ? 1.298 11.231 -18.598 1.00 47.38 183 ASN A O 1
ATOM 1464 N N . TYR A 1 184 ? 0.479 12.240 -16.765 1.00 54.81 184 TYR A N 1
ATOM 1465 C CA . TYR A 1 184 ? -0.331 11.113 -16.303 1.00 54.81 184 TYR A CA 1
ATOM 1466 C C . TYR A 1 184 ? -1.786 11.444 -16.637 1.00 54.81 184 TYR A C 1
ATOM 1468 O O . TYR A 1 184 ? -2.228 12.564 -16.380 1.00 54.81 184 TYR A O 1
ATOM 1476 N N . GLU A 1 185 ? -2.515 10.489 -17.207 1.00 58.56 185 GLU A N 1
ATOM 1477 C CA . GLU A 1 185 ? -3.938 10.623 -17.562 1.00 58.56 185 GLU A CA 1
ATOM 1478 C C . GLU A 1 185 ? -4.822 10.610 -16.293 1.00 58.56 185 GLU A C 1
ATOM 1480 O O . GLU A 1 185 ? -5.779 11.373 -16.153 1.00 58.56 185 GLU A O 1
ATOM 1485 N N . TYR A 1 186 ? -4.444 9.801 -15.301 1.00 61.59 186 TYR A N 1
ATOM 1486 C CA . TYR A 1 186 ? -5.147 9.639 -14.028 1.00 61.59 186 TYR A CA 1
ATOM 1487 C C . TYR A 1 186 ? -4.172 9.515 -12.846 1.00 61.59 186 TYR A C 1
ATOM 1489 O O . TYR A 1 186 ? -2.957 9.415 -13.003 1.00 61.59 186 TYR A O 1
ATOM 1497 N N . GLY A 1 187 ? -4.699 9.547 -11.623 1.00 66.88 187 GLY A N 1
ATOM 1498 C CA . GLY A 1 187 ? -3.938 9.265 -10.410 1.00 66.88 187 GLY A CA 1
ATOM 1499 C C . GLY A 1 187 ? -4.819 8.704 -9.300 1.00 66.88 187 GLY A C 1
ATOM 1500 O O . GLY A 1 187 ? -6.001 9.037 -9.196 1.00 66.88 187 GLY A O 1
ATOM 1501 N N . ILE A 1 188 ? -4.226 7.857 -8.464 1.00 69.38 188 ILE A N 1
ATOM 1502 C CA . ILE A 1 188 ? -4.954 7.003 -7.523 1.00 69.38 188 ILE A CA 1
ATOM 1503 C C . ILE A 1 188 ? -4.672 7.423 -6.079 1.00 69.38 188 ILE A C 1
ATOM 1505 O O . ILE A 1 188 ? -3.556 7.810 -5.729 1.00 69.38 188 ILE A O 1
ATOM 1509 N N . LYS A 1 189 ? -5.691 7.346 -5.220 1.00 72.19 189 LYS A N 1
ATOM 1510 C CA . LYS A 1 189 ? -5.562 7.485 -3.764 1.00 72.19 189 LYS A CA 1
ATOM 1511 C C . LYS A 1 189 ? -6.204 6.293 -3.079 1.00 72.19 189 LYS A C 1
ATOM 1513 O O . LYS A 1 189 ? -7.327 5.924 -3.407 1.00 72.19 189 LYS A O 1
ATOM 1518 N N . VAL A 1 190 ? -5.517 5.741 -2.089 1.00 74.94 190 VAL A N 1
ATOM 1519 C CA . VAL A 1 190 ? -5.969 4.560 -1.353 1.00 74.94 190 VAL A CA 1
ATOM 1520 C C . VAL A 1 190 ? -5.858 4.820 0.147 1.00 74.94 190 VAL A C 1
ATOM 1522 O O . VAL A 1 190 ? -4.870 5.384 0.617 1.00 74.94 190 VAL A O 1
ATOM 1525 N N . LYS A 1 191 ? -6.877 4.406 0.898 1.00 77.12 191 LYS A N 1
ATOM 1526 C CA . LYS A 1 191 ? -6.870 4.281 2.355 1.00 77.12 191 LYS A CA 1
ATOM 1527 C C . LYS A 1 191 ? -7.036 2.789 2.685 1.00 77.12 191 LYS A C 1
ATOM 1529 O O . LYS A 1 191 ? -8.112 2.260 2.396 1.00 77.12 191 LYS A O 1
ATOM 1534 N N . PRO A 1 192 ? -6.026 2.131 3.279 1.00 82.75 192 PRO A N 1
ATOM 1535 C CA . PRO A 1 192 ? -6.134 0.745 3.725 1.00 82.75 192 PRO A CA 1
ATOM 1536 C C . PRO A 1 192 ? -7.320 0.485 4.664 1.00 82.75 192 PRO A C 1
ATOM 1538 O O . PRO A 1 192 ? -7.757 1.365 5.418 1.00 82.75 192 PRO A O 1
ATOM 1541 N N . ALA A 1 193 ? -7.822 -0.743 4.615 1.00 79.25 193 ALA A N 1
ATOM 1542 C CA . ALA A 1 193 ? -8.698 -1.342 5.604 1.00 79.25 193 ALA A CA 1
ATOM 1543 C C . ALA A 1 193 ? -7.870 -1.928 6.760 1.00 79.25 193 ALA A C 1
ATOM 1545 O O . ALA A 1 193 ? -6.842 -2.572 6.551 1.00 79.25 193 ALA A O 1
ATOM 1546 N N . LYS A 1 194 ? -8.354 -1.736 7.988 1.00 80.62 194 LYS A N 1
ATOM 1547 C CA . LYS A 1 194 ? -7.905 -2.489 9.158 1.00 80.62 194 LYS A CA 1
ATOM 1548 C C . LYS A 1 194 ? -9.127 -3.185 9.736 1.00 80.62 194 LYS A C 1
ATOM 1550 O O . LYS A 1 194 ? -10.118 -2.504 9.990 1.00 80.62 194 LYS A O 1
ATOM 1555 N N . ILE A 1 195 ? -9.032 -4.500 9.883 1.00 78.31 195 ILE A N 1
ATOM 1556 C CA . ILE A 1 195 ? -10.123 -5.414 10.214 1.00 78.31 195 ILE A CA 1
ATOM 1557 C C . ILE A 1 195 ? -9.759 -6.145 11.503 1.00 78.31 195 ILE A C 1
ATOM 1559 O O . ILE A 1 195 ? -8.606 -6.532 11.700 1.00 78.31 195 ILE A O 1
ATOM 1563 N N . TYR A 1 196 ? -10.735 -6.302 12.387 1.00 77.50 196 TYR A N 1
ATOM 1564 C CA . TYR A 1 196 ? -10.574 -6.978 13.667 1.00 77.50 196 TYR A CA 1
ATOM 1565 C C . TYR A 1 196 ? -11.171 -8.386 13.659 1.00 77.50 196 TYR A C 1
ATOM 1567 O O . TYR A 1 196 ? -12.326 -8.549 13.278 1.00 77.50 196 TYR A O 1
ATOM 1575 N N . THR A 1 197 ? -10.403 -9.384 14.100 1.00 73.25 197 THR A N 1
ATOM 1576 C CA . THR A 1 197 ? -10.724 -10.828 13.994 1.00 73.25 197 THR A CA 1
ATOM 1577 C C . THR A 1 197 ? -12.057 -11.264 14.616 1.00 73.25 197 THR A C 1
ATOM 1579 O O . THR A 1 197 ? -12.619 -12.283 14.222 1.00 73.25 197 THR A O 1
ATOM 1582 N N . GLU A 1 198 ? -12.589 -10.501 15.572 1.00 67.25 198 GLU A N 1
ATOM 1583 C CA . GLU A 1 198 ? -13.832 -10.823 16.289 1.00 67.25 198 GLU A CA 1
ATOM 1584 C C . GLU A 1 198 ? -15.062 -10.003 15.850 1.00 67.25 198 GLU A C 1
ATOM 1586 O O . GLU A 1 198 ? -16.169 -10.234 16.345 1.00 67.25 198 GLU A O 1
ATOM 1591 N N . GLU A 1 199 ? -14.898 -9.028 14.953 1.00 67.56 199 GLU A N 1
ATOM 1592 C CA . GLU A 1 199 ? -15.970 -8.121 14.527 1.00 67.56 199 GLU A CA 1
ATOM 1593 C C . GLU A 1 199 ? -16.488 -8.512 13.133 1.00 67.56 199 GLU A C 1
ATOM 1595 O O . GLU A 1 199 ? -15.826 -8.318 12.118 1.00 67.56 199 GLU A O 1
ATOM 1600 N N . LEU A 1 200 ? -17.700 -9.057 13.059 1.00 68.19 200 LEU A N 1
ATOM 1601 C CA . LEU A 1 200 ? -18.303 -9.470 11.787 1.00 68.19 200 LEU A CA 1
ATOM 1602 C C . LEU A 1 200 ? -18.858 -8.268 11.001 1.00 68.19 200 LEU A C 1
ATOM 1604 O O . LEU A 1 200 ? -19.367 -7.317 11.599 1.00 68.19 200 LEU A O 1
ATOM 1608 N N . ASN A 1 201 ? -18.869 -8.358 9.666 1.00 70.69 201 ASN A N 1
ATOM 1609 C CA . ASN A 1 201 ? -19.443 -7.352 8.752 1.00 70.69 201 ASN A CA 1
ATOM 1610 C C . ASN A 1 201 ? -18.809 -5.939 8.869 1.00 70.69 201 ASN A C 1
ATOM 1612 O O . ASN A 1 201 ? -19.491 -4.911 8.799 1.00 70.69 201 ASN A O 1
ATOM 1616 N N . GLN A 1 202 ? -17.488 -5.858 9.064 1.00 74.31 202 GLN A N 1
ATOM 1617 C CA . GLN A 1 202 ? -16.773 -4.579 9.182 1.00 74.31 202 GLN A CA 1
ATOM 1618 C C . GLN A 1 202 ? -16.687 -3.854 7.835 1.00 74.31 202 GLN A C 1
ATOM 1620 O O . GLN A 1 202 ? -16.120 -4.378 6.881 1.00 74.31 202 GLN A O 1
ATOM 1625 N N . LYS A 1 203 ? -17.172 -2.607 7.767 1.00 80.81 203 LYS A N 1
ATOM 1626 C CA . LYS A 1 203 ? -17.072 -1.758 6.566 1.00 80.81 203 LYS A CA 1
ATOM 1627 C C . LYS A 1 203 ? -15.853 -0.839 6.619 1.00 80.81 203 LYS A C 1
ATOM 1629 O O . LYS A 1 203 ? -15.823 0.122 7.389 1.00 80.81 203 LYS A O 1
ATOM 1634 N N . ALA A 1 204 ? -14.858 -1.110 5.778 1.00 81.56 204 ALA A N 1
ATOM 1635 C CA . ALA A 1 204 ? -13.574 -0.411 5.771 1.00 81.56 204 ALA A CA 1
ATOM 1636 C C . ALA A 1 204 ? -13.007 -0.224 4.349 1.00 81.56 204 ALA A C 1
ATOM 1638 O O . ALA A 1 204 ? -13.658 -0.511 3.348 1.00 81.56 204 ALA A O 1
ATOM 1639 N N . GLY A 1 205 ? -11.783 0.309 4.269 1.00 79.88 205 GLY A N 1
ATOM 1640 C CA . GLY A 1 205 ? -11.099 0.602 3.008 1.00 79.88 205 GLY A CA 1
ATOM 1641 C C . GLY A 1 205 ? -11.704 1.781 2.233 1.00 79.88 205 GLY A C 1
ATOM 1642 O O . GLY A 1 205 ? -12.863 2.162 2.412 1.00 79.88 205 GLY A O 1
ATOM 1643 N N . LYS A 1 206 ? -10.891 2.409 1.378 1.00 84.50 206 LYS A N 1
ATOM 1644 C CA . LYS A 1 206 ? -11.367 3.330 0.335 1.00 84.50 206 LYS A CA 1
ATOM 1645 C C . LYS A 1 206 ? -10.344 3.452 -0.789 1.00 84.50 206 LYS A C 1
ATOM 1647 O O . LYS A 1 206 ? -9.172 3.709 -0.524 1.00 84.50 206 LYS A O 1
ATOM 1652 N N . ILE A 1 207 ? -10.799 3.346 -2.030 1.00 85.19 207 ILE A N 1
ATOM 1653 C CA . ILE A 1 207 ? -10.023 3.599 -3.247 1.00 85.19 207 ILE A CA 1
ATOM 1654 C C . ILE A 1 207 ? -10.695 4.766 -3.977 1.00 85.19 207 ILE A C 1
ATOM 1656 O O . ILE A 1 207 ? -11.922 4.853 -4.043 1.00 85.19 207 ILE A O 1
ATOM 1660 N N . ILE A 1 208 ? -9.895 5.690 -4.499 1.00 84.31 208 ILE A N 1
ATOM 1661 C CA . ILE A 1 208 ? -10.354 6.797 -5.335 1.00 84.31 208 ILE A CA 1
ATOM 1662 C C . ILE A 1 208 ? -9.457 6.838 -6.570 1.00 84.31 208 ILE A C 1
ATOM 1664 O O . ILE A 1 208 ? -8.278 7.188 -6.467 1.00 84.31 208 ILE A O 1
ATOM 1668 N N . LEU A 1 209 ? -10.019 6.508 -7.730 1.00 86.56 209 LEU A N 1
ATOM 1669 C CA . LEU A 1 209 ? -9.430 6.853 -9.019 1.00 86.56 209 LEU A CA 1
ATOM 1670 C C . LEU A 1 209 ? -9.826 8.300 -9.338 1.00 86.56 209 LEU A C 1
ATOM 1672 O O . LEU A 1 209 ? -10.941 8.738 -9.042 1.00 86.56 209 LEU A O 1
ATOM 1676 N N . SER A 1 210 ? -8.918 9.082 -9.905 1.00 83.50 210 SER A N 1
ATOM 1677 C CA . SER A 1 210 ? -9.203 10.461 -10.304 1.00 83.50 210 SER A CA 1
ATOM 1678 C C . SER A 1 210 ? -8.486 10.787 -11.596 1.00 83.50 210 SER A C 1
ATOM 1680 O O . SER A 1 210 ? -7.258 10.696 -11.651 1.00 83.50 210 SER A O 1
ATOM 1682 N N . GLU A 1 211 ? -9.230 11.229 -12.601 1.00 69.88 211 GLU A N 1
ATOM 1683 C CA . GLU A 1 211 ? -8.637 11.776 -13.814 1.00 69.88 211 GLU A CA 1
ATOM 1684 C C . GLU A 1 211 ? -7.764 13.007 -13.489 1.00 69.88 211 GLU A C 1
ATOM 1686 O O . GLU A 1 211 ? -7.910 13.679 -12.456 1.00 69.88 211 GLU A O 1
ATOM 1691 N N . ILE A 1 212 ? -6.808 13.300 -14.367 1.00 68.50 212 ILE A N 1
ATOM 1692 C CA . ILE A 1 212 ? -5.996 14.523 -14.329 1.00 68.50 212 ILE A CA 1
ATOM 1693 C C . ILE A 1 212 ? -6.527 15.540 -15.348 1.00 68.50 212 ILE A C 1
ATOM 1695 O O . ILE A 1 212 ? -6.530 16.739 -15.057 1.00 68.50 212 ILE A O 1
ATOM 1699 N N . PHE A 1 213 ? -7.070 15.062 -16.469 1.00 65.25 213 PHE A N 1
ATOM 1700 C CA . PHE A 1 213 ? -7.791 15.841 -17.476 1.00 65.25 213 PHE A CA 1
ATOM 1701 C C . PHE A 1 213 ? -9.140 15.176 -17.786 1.00 65.25 213 PHE A C 1
ATOM 1703 O O . PHE A 1 213 ? -9.316 13.996 -17.532 1.00 65.25 213 PHE A O 1
ATOM 1710 N N . SER A 1 214 ? -10.118 15.927 -18.291 1.00 72.44 214 SER A N 1
ATOM 1711 C CA . SER A 1 214 ? -11.416 15.357 -18.683 1.00 72.44 214 SER A CA 1
ATOM 1712 C C . SER A 1 214 ? -11.283 14.503 -19.947 1.00 72.44 214 SER A C 1
ATOM 1714 O O . SER A 1 214 ? -10.681 14.977 -20.917 1.00 72.44 214 SER A O 1
ATOM 1716 N N . GLY A 1 215 ? -11.859 13.302 -19.947 1.00 66.88 215 GLY A N 1
ATOM 1717 C CA . GLY A 1 215 ? -11.743 12.332 -21.036 1.00 66.88 215 GLY A CA 1
ATOM 1718 C C . GLY A 1 215 ? -10.421 11.564 -21.016 1.00 66.88 215 GLY A C 1
ATOM 1719 O O . GLY A 1 215 ? -9.891 11.245 -22.076 1.00 66.88 215 GLY A O 1
ATOM 1720 N N . SER A 1 216 ? -9.862 11.305 -19.834 1.00 74.44 216 SER A N 1
ATOM 1721 C CA . SER A 1 216 ? -8.712 10.413 -19.625 1.00 74.44 216 SER A CA 1
ATOM 1722 C C . SER A 1 216 ? -9.134 8.989 -19.250 1.00 74.44 216 SER A C 1
ATOM 1724 O O . SER A 1 216 ? -8.412 8.041 -19.542 1.00 74.44 216 SER A O 1
ATOM 1726 N N . PHE A 1 217 ? -10.320 8.801 -18.668 1.00 84.56 217 PHE A N 1
ATOM 1727 C CA . PHE A 1 217 ? -10.986 7.497 -18.639 1.00 84.56 217 PHE A CA 1
ATOM 1728 C C . PHE A 1 217 ? -11.746 7.296 -19.958 1.00 84.56 217 PHE A C 1
ATOM 1730 O O . PHE A 1 217 ? -12.607 8.106 -20.302 1.00 84.56 217 PHE A O 1
ATOM 1737 N N . LYS A 1 218 ? -11.390 6.250 -20.716 1.00 81.06 218 LYS A N 1
ATOM 1738 C CA . LYS A 1 218 ? -11.867 6.019 -22.091 1.00 81.06 218 LYS A CA 1
ATOM 1739 C C . LYS A 1 218 ? -13.099 5.126 -22.147 1.00 81.06 218 LYS A C 1
ATOM 1741 O O . LYS A 1 218 ? -13.131 4.110 -21.460 1.00 81.06 218 LYS A O 1
ATOM 1746 N N . SER A 1 219 ? -14.071 5.450 -22.996 1.00 86.12 219 SER A N 1
ATOM 1747 C CA . SER A 1 219 ? -15.281 4.626 -23.155 1.00 86.12 219 SER A CA 1
ATOM 1748 C C . SER A 1 219 ? -14.924 3.243 -23.717 1.00 86.12 219 SER A C 1
ATOM 1750 O O . SER A 1 219 ? -14.140 3.132 -24.664 1.00 86.12 219 SER A O 1
ATOM 1752 N N . GLY A 1 220 ? -15.464 2.184 -23.107 1.00 83.88 220 GLY A N 1
ATOM 1753 C CA . GLY A 1 220 ? -15.110 0.792 -23.399 1.00 83.88 220 GLY A CA 1
ATOM 1754 C C . GLY A 1 220 ? -13.744 0.348 -22.854 1.00 83.88 220 GLY A C 1
ATOM 1755 O O . GLY A 1 220 ? -13.179 -0.620 -23.365 1.00 83.88 220 GLY A O 1
ATOM 1756 N N . SER A 1 221 ? -13.187 1.051 -21.860 1.00 87.50 221 SER A N 1
ATOM 1757 C CA . SER A 1 221 ? -12.002 0.604 -21.111 1.00 87.50 221 SER A CA 1
ATOM 1758 C C . SER A 1 221 ? -12.371 0.115 -19.706 1.00 87.50 221 SER A C 1
ATOM 1760 O O . SER A 1 221 ? -13.367 0.548 -19.129 1.00 87.50 221 SER A O 1
ATOM 1762 N N . GLU A 1 222 ? -11.582 -0.814 -19.164 1.00 92.25 222 GLU A N 1
ATOM 1763 C CA . GLU A 1 222 ? -11.869 -1.528 -17.915 1.00 92.25 222 GLU A CA 1
ATOM 1764 C C . GLU A 1 222 ? -10.776 -1.291 -16.863 1.00 92.25 222 GLU A C 1
ATOM 1766 O O . GLU A 1 222 ? -9.588 -1.500 -17.127 1.00 92.25 222 GLU A O 1
ATOM 1771 N N . PHE A 1 223 ? -11.175 -0.937 -15.642 1.00 90.94 223 PHE A N 1
ATOM 1772 C CA . PHE A 1 223 ? -10.343 -1.072 -14.447 1.00 90.94 223 PHE A CA 1
ATOM 1773 C C . PHE A 1 223 ? -10.651 -2.401 -13.758 1.00 90.94 223 PHE A C 1
ATOM 1775 O O . PHE A 1 223 ? -11.805 -2.685 -13.444 1.00 90.94 223 PHE A O 1
ATOM 1782 N N . ILE A 1 224 ? -9.620 -3.195 -13.481 1.00 92.12 224 ILE A N 1
ATOM 1783 C CA . ILE A 1 224 ? -9.729 -4.494 -12.814 1.00 92.12 224 ILE A CA 1
ATOM 1784 C C . ILE A 1 224 ? -8.946 -4.439 -11.496 1.00 92.12 224 ILE A C 1
ATOM 1786 O O . ILE A 1 224 ? -7.809 -3.959 -11.452 1.00 92.12 224 ILE A O 1
ATOM 1790 N N . PHE A 1 225 ? -9.553 -4.937 -10.420 1.00 89.94 225 PHE A N 1
ATOM 1791 C CA . PHE A 1 225 ? -8.960 -5.027 -9.085 1.00 89.94 225 PHE A CA 1
ATOM 1792 C C . PHE A 1 225 ? -9.047 -6.453 -8.535 1.00 89.94 225 PHE A C 1
ATOM 1794 O O . PHE A 1 225 ? -10.057 -7.134 -8.717 1.00 89.94 225 PHE A O 1
ATOM 1801 N N . ALA A 1 226 ? -8.025 -6.855 -7.780 1.00 87.94 226 ALA A N 1
ATOM 1802 C CA . ALA A 1 226 ? -8.016 -8.086 -6.991 1.00 87.94 226 ALA A CA 1
ATOM 1803 C C . ALA A 1 226 ? -7.419 -7.824 -5.603 1.00 87.94 226 ALA A C 1
ATOM 1805 O O . ALA A 1 226 ? -6.546 -6.967 -5.453 1.00 87.94 226 ALA A O 1
ATOM 1806 N N . LEU A 1 227 ? -7.856 -8.576 -4.597 1.00 83.19 227 LEU A N 1
ATOM 1807 C CA . LEU A 1 227 ? -7.156 -8.693 -3.316 1.00 83.19 227 LEU A CA 1
ATOM 1808 C C . LEU A 1 227 ? -6.375 -10.004 -3.323 1.00 83.19 227 LEU A C 1
ATOM 1810 O O . LEU A 1 227 ? -6.912 -10.994 -3.805 1.00 83.19 227 LEU A O 1
ATOM 1814 N N . ASP A 1 228 ? -5.150 -10.015 -2.791 1.00 77.94 228 ASP A N 1
ATOM 1815 C CA . ASP A 1 228 ? -4.468 -11.270 -2.444 1.00 77.94 228 ASP A CA 1
ATOM 1816 C C . ASP A 1 228 ? -5.360 -12.144 -1.557 1.00 77.94 228 ASP A C 1
ATOM 1818 O O . ASP A 1 228 ? -6.072 -11.602 -0.718 1.00 77.94 228 ASP A O 1
ATOM 1822 N N . ASP A 1 229 ? -5.230 -13.462 -1.727 1.00 61.22 229 ASP A N 1
ATOM 1823 C CA . ASP A 1 229 ? -5.431 -14.595 -0.802 1.00 61.22 229 ASP A CA 1
ATOM 1824 C C . ASP A 1 229 ? -6.641 -14.588 0.160 1.00 61.22 229 ASP A C 1
ATOM 1826 O O . ASP A 1 229 ? -6.754 -15.457 1.022 1.00 61.22 229 ASP A O 1
ATOM 1830 N N . MET A 1 230 ? -7.604 -13.691 -0.049 1.00 58.62 230 MET A N 1
ATOM 1831 C CA . MET A 1 230 ? -8.989 -13.873 0.363 1.00 58.62 230 MET A CA 1
ATOM 1832 C C . MET A 1 230 ? -9.523 -15.080 -0.407 1.00 58.62 230 MET A C 1
ATOM 1834 O O . MET A 1 230 ? -9.627 -15.038 -1.635 1.00 58.62 230 MET A O 1
ATOM 1838 N N . ASP A 1 231 ? -9.817 -16.160 0.313 1.00 54.47 231 ASP A N 1
ATOM 1839 C CA . ASP A 1 231 ? -10.230 -17.439 -0.265 1.00 54.47 231 ASP A CA 1
ATOM 1840 C C . ASP A 1 231 ? -11.382 -17.239 -1.273 1.00 54.47 231 ASP A C 1
ATOM 1842 O O . ASP A 1 231 ? -12.287 -16.436 -1.034 1.00 54.47 231 ASP A O 1
ATOM 1846 N N . PHE A 1 232 ? -11.362 -17.951 -2.408 1.00 48.56 232 PHE A N 1
ATOM 1847 C CA . PHE A 1 232 ? -12.140 -17.646 -3.634 1.00 48.56 232 PHE A CA 1
ATOM 1848 C C . PHE A 1 232 ? -13.678 -17.548 -3.481 1.00 48.56 232 PHE A C 1
ATOM 1850 O O . PHE A 1 232 ? -14.381 -17.239 -4.452 1.00 48.56 232 PHE A O 1
ATOM 1857 N N . SER A 1 233 ? -14.202 -17.865 -2.301 1.00 46.75 233 SER A N 1
ATOM 1858 C CA . SER A 1 233 ? -15.602 -17.815 -1.876 1.00 46.75 233 SER A CA 1
ATOM 1859 C C . SER A 1 233 ? -15.981 -16.557 -1.075 1.00 46.75 233 SER A C 1
ATOM 1861 O O . SER A 1 233 ? -17.152 -16.410 -0.726 1.00 46.75 233 SER A O 1
ATOM 1863 N N . MET A 1 234 ? -15.038 -15.658 -0.767 1.00 52.09 234 MET A N 1
ATOM 1864 C CA . MET A 1 234 ? -15.300 -14.422 -0.025 1.00 52.09 234 MET A CA 1
ATOM 1865 C C . MET A 1 234 ? -15.499 -13.218 -0.954 1.00 52.09 234 MET A C 1
ATOM 1867 O O . MET A 1 234 ? -14.564 -12.486 -1.275 1.00 52.09 234 MET A O 1
ATOM 1871 N N . ASP A 1 235 ? -16.757 -12.969 -1.327 1.00 63.19 235 ASP A N 1
ATOM 1872 C CA . ASP A 1 235 ? -17.199 -11.905 -2.247 1.00 63.19 235 ASP A CA 1
ATOM 1873 C C . ASP A 1 235 ? -17.112 -10.471 -1.648 1.00 63.19 235 ASP A C 1
ATOM 1875 O O . ASP A 1 235 ? -17.974 -9.621 -1.866 1.00 63.19 235 ASP A O 1
ATOM 1879 N N . GLN A 1 236 ? -16.067 -10.159 -0.876 1.00 65.88 236 GLN A N 1
ATOM 1880 C CA . GLN A 1 236 ? -15.933 -8.920 -0.090 1.00 65.88 236 GLN A CA 1
ATOM 1881 C C . GLN A 1 236 ? -16.032 -7.650 -0.951 1.00 65.88 236 GLN A C 1
ATOM 1883 O O . GLN A 1 236 ? -16.725 -6.700 -0.587 1.00 65.88 236 GLN A O 1
ATOM 1888 N N . LEU A 1 237 ? -15.405 -7.634 -2.134 1.00 65.31 237 LEU A N 1
ATOM 1889 C CA . LEU A 1 237 ? -15.488 -6.497 -3.062 1.00 65.31 237 LEU A CA 1
ATOM 1890 C C . LEU A 1 237 ? -16.877 -6.338 -3.713 1.00 65.31 237 LEU A C 1
ATOM 1892 O O . LEU A 1 237 ? -17.205 -5.230 -4.129 1.00 65.31 237 LEU A O 1
ATOM 1896 N N . GLN A 1 238 ? -17.721 -7.377 -3.748 1.00 70.44 238 GLN A N 1
ATOM 1897 C CA . GLN A 1 238 ? -19.103 -7.285 -4.248 1.00 70.44 238 GLN A CA 1
ATOM 1898 C C . GLN A 1 238 ? -19.978 -6.388 -3.354 1.00 70.44 238 GLN A C 1
ATOM 1900 O O . GLN A 1 238 ? -20.906 -5.738 -3.831 1.00 70.44 238 GLN A O 1
ATOM 1905 N N . SER A 1 239 ? -19.666 -6.319 -2.056 1.00 74.06 239 SER A N 1
ATOM 1906 C CA . SER A 1 239 ? -20.351 -5.450 -1.088 1.00 74.06 239 SER A CA 1
ATOM 1907 C C . SER A 1 239 ? -19.987 -3.962 -1.213 1.00 74.06 239 SER A C 1
ATOM 1909 O O . SER A 1 239 ? -20.612 -3.112 -0.567 1.00 74.06 239 SER A O 1
ATOM 1911 N N . ALA A 1 240 ? -18.945 -3.643 -1.989 1.00 82.75 240 ALA A N 1
ATOM 1912 C CA . ALA A 1 240 ? -18.356 -2.317 -2.030 1.00 82.75 240 ALA A CA 1
ATOM 1913 C C . ALA A 1 240 ? -19.292 -1.295 -2.687 1.00 82.75 240 ALA A C 1
ATOM 1915 O O . ALA A 1 240 ? -19.949 -1.537 -3.700 1.00 82.75 240 ALA A O 1
ATOM 1916 N N . LYS A 1 241 ? -19.311 -0.093 -2.121 1.00 88.00 241 LYS A N 1
ATOM 1917 C CA . LYS A 1 241 ? -20.100 1.033 -2.608 1.00 88.00 241 LYS A CA 1
ATOM 1918 C C . LYS A 1 241 ? -19.299 1.781 -3.669 1.00 88.00 241 LYS A C 1
ATOM 1920 O O . LYS A 1 241 ? -18.386 2.543 -3.342 1.00 88.00 241 LYS A O 1
ATOM 1925 N N . ILE A 1 242 ? -19.654 1.551 -4.930 1.00 92.06 242 ILE A N 1
ATOM 1926 C CA . ILE A 1 242 ? -18.974 2.104 -6.106 1.00 92.06 242 ILE A CA 1
ATOM 1927 C C . ILE A 1 242 ? -19.818 3.227 -6.718 1.00 92.06 242 ILE A C 1
ATOM 1929 O O . ILE A 1 242 ? -21.023 3.069 -6.908 1.00 92.06 242 ILE A O 1
ATOM 1933 N N . TYR A 1 243 ? -19.210 4.388 -6.978 1.00 93.56 243 TYR A N 1
ATOM 1934 C CA . TYR A 1 243 ? -19.899 5.538 -7.576 1.00 93.56 243 TYR A CA 1
ATOM 1935 C C . TYR A 1 243 ? -18.943 6.549 -8.232 1.00 93.56 243 TYR A C 1
ATOM 1937 O O . TYR A 1 243 ? -17.791 6.697 -7.812 1.00 93.56 243 TYR A O 1
ATOM 1945 N N . THR A 1 244 ? -19.450 7.305 -9.211 1.00 92.81 244 THR A N 1
ATOM 1946 C CA . THR A 1 244 ? -18.765 8.462 -9.813 1.00 92.81 244 THR A CA 1
ATOM 1947 C C . THR A 1 244 ? -19.192 9.792 -9.191 1.00 92.81 244 THR A C 1
ATOM 1949 O O . THR A 1 244 ? -20.212 9.896 -8.495 1.00 92.81 244 THR A O 1
ATOM 1952 N N . ASP A 1 245 ? -18.413 10.852 -9.420 1.00 86.25 245 ASP A N 1
ATOM 1953 C CA . ASP A 1 245 ? -18.892 12.207 -9.155 1.00 86.25 245 ASP A CA 1
ATOM 1954 C C . ASP A 1 245 ? -19.975 12.621 -10.171 1.00 86.25 245 ASP A C 1
ATOM 1956 O O . ASP A 1 245 ? -19.905 12.322 -11.357 1.00 86.25 245 ASP A O 1
ATOM 1960 N N . LYS A 1 246 ? -20.982 13.363 -9.709 1.00 83.19 246 LYS A N 1
ATOM 1961 C CA . LYS A 1 246 ? -22.183 13.667 -10.506 1.00 83.19 246 LYS A CA 1
ATOM 1962 C C . LYS A 1 246 ? -22.039 14.865 -11.457 1.00 83.19 246 LYS A C 1
ATOM 1964 O O . LYS A 1 246 ? -23.057 15.376 -11.918 1.00 83.19 246 LYS A O 1
ATOM 1969 N N . ASN A 1 247 ? -20.823 15.378 -11.677 1.00 84.88 247 ASN A N 1
ATOM 1970 C CA . ASN A 1 247 ? -20.592 16.639 -12.397 1.00 84.88 247 ASN A CA 1
ATOM 1971 C C . ASN A 1 247 ? -19.637 16.508 -13.596 1.00 84.88 247 ASN A C 1
ATOM 1973 O O . ASN A 1 247 ? -19.677 17.361 -14.483 1.00 84.88 247 ASN A O 1
ATOM 1977 N N . SER A 1 248 ? -18.788 15.480 -13.621 1.00 87.69 248 SER A N 1
ATOM 1978 C CA . SER A 1 248 ? -17.866 15.177 -14.723 1.00 87.69 248 SER A CA 1
ATOM 1979 C C . SER A 1 248 ? -18.565 14.696 -15.998 1.00 87.69 248 SER A C 1
ATOM 1981 O O . SER A 1 248 ? -18.129 15.043 -17.098 1.00 87.69 248 SER A O 1
ATOM 1983 N N . GLY A 1 249 ? -19.666 13.955 -15.840 1.00 86.06 249 GLY A N 1
ATOM 1984 C CA . GLY A 1 249 ? -20.318 13.199 -16.916 1.00 86.06 249 GLY A CA 1
ATOM 1985 C C . GLY A 1 249 ? -19.773 11.776 -17.078 1.00 86.06 249 GLY A C 1
ATOM 1986 O O . GLY A 1 249 ? -20.133 11.111 -18.034 1.00 86.06 249 GLY A O 1
ATOM 1987 N N . LEU A 1 250 ? -18.913 11.323 -16.160 1.00 91.12 250 LEU A N 1
ATOM 1988 C CA . LEU A 1 250 ? -18.368 9.969 -16.149 1.00 91.12 250 LEU A CA 1
ATOM 1989 C C . LEU A 1 250 ? -19.440 8.955 -15.703 1.00 91.12 250 LEU A C 1
ATOM 1991 O O . LEU A 1 250 ? -19.859 8.974 -14.538 1.00 91.12 250 LEU A O 1
ATOM 1995 N N . GLU A 1 251 ? -19.835 8.053 -16.601 1.00 93.94 251 GLU A N 1
ATOM 1996 C CA . GLU A 1 251 ? -20.727 6.921 -16.304 1.00 93.94 251 GLU A CA 1
ATOM 1997 C C . GLU A 1 251 ? -19.943 5.598 -16.351 1.00 93.94 251 GLU A C 1
ATOM 1999 O O . GLU A 1 251 ? -19.040 5.430 -17.174 1.00 93.94 251 GLU A O 1
ATOM 2004 N N . ILE A 1 252 ? -20.242 4.683 -15.420 1.00 94.88 252 ILE A N 1
ATOM 2005 C CA . ILE A 1 252 ? -19.539 3.402 -15.257 1.00 94.88 252 ILE A CA 1
ATOM 2006 C C . ILE A 1 252 ? -20.521 2.265 -14.964 1.00 94.88 252 ILE A C 1
ATOM 2008 O O . ILE A 1 252 ? -21.429 2.419 -14.138 1.00 94.88 252 ILE A O 1
ATOM 2012 N N . ALA A 1 253 ? -20.231 1.099 -15.530 1.00 94.88 253 ALA A N 1
ATOM 2013 C CA . ALA A 1 253 ? -20.759 -0.180 -15.080 1.00 94.88 253 ALA A CA 1
ATOM 2014 C C . ALA A 1 253 ? -19.727 -0.871 -14.174 1.00 94.88 253 ALA A C 1
ATOM 2016 O O . ALA A 1 253 ? -18.527 -0.601 -14.248 1.00 94.88 253 ALA A O 1
ATOM 2017 N N . TYR A 1 254 ? -20.176 -1.773 -13.303 1.00 92.50 254 TYR A N 1
ATOM 2018 C CA . TYR A 1 254 ? -19.277 -2.624 -12.525 1.00 92.50 254 TYR A CA 1
ATOM 2019 C C . TYR A 1 254 ? -19.906 -3.987 -12.237 1.00 92.50 254 TYR A C 1
ATOM 2021 O O . TYR A 1 254 ? -21.122 -4.095 -12.070 1.00 92.50 254 TYR A O 1
ATOM 2029 N N . ASP A 1 255 ? -19.064 -5.015 -12.159 1.00 90.44 255 ASP A N 1
ATOM 2030 C CA . ASP A 1 255 ? -19.444 -6.385 -11.808 1.00 90.44 255 ASP A CA 1
ATOM 2031 C C . ASP A 1 255 ? -18.334 -7.045 -10.969 1.00 90.44 255 ASP A C 1
ATOM 2033 O O . ASP A 1 255 ? -17.173 -6.622 -11.000 1.00 90.44 255 ASP A O 1
ATOM 2037 N N . PHE A 1 256 ? -18.685 -8.080 -10.207 1.00 85.00 256 PHE A N 1
ATOM 2038 C CA . PHE A 1 256 ? -17.729 -8.890 -9.453 1.00 85.00 256 PHE A CA 1
ATOM 2039 C C . PHE A 1 256 ? -17.779 -10.335 -9.944 1.00 85.00 256 PHE A C 1
ATOM 2041 O O . PHE A 1 256 ? -18.717 -11.078 -9.645 1.00 85.00 256 PHE A O 1
ATOM 2048 N N . ALA A 1 257 ? -16.752 -10.730 -10.695 1.00 83.75 257 ALA A N 1
ATOM 2049 C CA . ALA A 1 257 ? -16.689 -12.011 -11.380 1.00 83.75 257 ALA A CA 1
ATOM 2050 C C . ALA A 1 257 ? -15.323 -12.673 -11.171 1.00 83.75 257 ALA A C 1
ATOM 2052 O O . ALA A 1 257 ? -14.285 -12.019 -11.188 1.00 83.75 257 ALA A O 1
ATOM 2053 N N . ASP A 1 258 ? -15.327 -13.984 -10.938 1.00 84.31 258 ASP A N 1
ATOM 2054 C CA . ASP A 1 258 ? -14.125 -14.815 -10.796 1.00 84.31 258 ASP A CA 1
ATOM 2055 C C . ASP A 1 258 ? -13.077 -14.339 -9.760 1.00 84.31 258 ASP A C 1
ATOM 2057 O O . ASP A 1 258 ? -11.916 -14.725 -9.811 1.00 84.31 258 ASP A O 1
ATOM 2061 N N . GLY A 1 259 ? -13.508 -13.580 -8.743 1.00 80.00 259 GLY A N 1
ATOM 2062 C CA . GLY A 1 259 ? -12.635 -13.013 -7.699 1.00 80.00 259 GLY A CA 1
ATOM 2063 C C . GLY A 1 259 ? -12.084 -11.619 -8.034 1.00 80.00 259 GLY A C 1
ATOM 2064 O O . GLY A 1 259 ? -11.338 -11.043 -7.244 1.00 80.00 259 GLY A O 1
ATOM 2065 N N . LEU A 1 260 ? -12.464 -11.071 -9.189 1.00 88.19 260 LEU A N 1
ATOM 2066 C CA . LEU A 1 260 ? -12.048 -9.772 -9.699 1.00 88.19 260 LEU A CA 1
ATOM 2067 C C . LEU A 1 260 ? -13.215 -8.779 -9.634 1.00 88.19 260 LEU A C 1
ATOM 2069 O O . LEU A 1 260 ? -14.334 -9.084 -10.049 1.00 88.19 260 LEU A O 1
ATOM 2073 N N . LEU A 1 261 ? -12.943 -7.564 -9.158 1.00 90.44 261 LEU A N 1
ATOM 2074 C CA . LEU A 1 261 ? -13.840 -6.425 -9.350 1.00 90.44 261 LEU A CA 1
ATOM 2075 C C . LEU A 1 261 ? -13.489 -5.759 -10.681 1.00 90.44 261 LEU A C 1
ATOM 2077 O O . LEU A 1 261 ? -12.375 -5.256 -10.838 1.00 90.44 261 LEU A O 1
ATOM 2081 N N . VAL A 1 262 ? -14.443 -5.737 -11.609 1.00 93.50 262 VAL A N 1
ATOM 2082 C CA . VAL A 1 262 ? -14.318 -5.107 -12.927 1.00 93.50 262 VAL A CA 1
ATOM 2083 C C . VAL A 1 262 ? -15.182 -3.848 -12.949 1.00 93.50 262 VAL A C 1
ATOM 2085 O O . VAL A 1 262 ? -16.338 -3.882 -12.531 1.00 93.50 262 VAL A O 1
ATOM 2088 N N . ILE A 1 263 ? -14.626 -2.736 -13.427 1.00 94.31 263 ILE A N 1
ATOM 2089 C CA . ILE A 1 263 ? -15.325 -1.462 -13.624 1.00 94.31 263 ILE A CA 1
ATOM 2090 C C . ILE A 1 263 ? -15.114 -1.029 -15.076 1.00 94.31 263 ILE A C 1
ATOM 2092 O O . ILE A 1 263 ? -14.000 -0.668 -15.453 1.00 94.31 263 ILE A O 1
ATOM 2096 N N . GLU A 1 264 ? -16.175 -1.064 -15.877 1.00 95.81 264 GLU A N 1
ATOM 2097 C CA . GLU A 1 264 ? -16.184 -0.610 -17.271 1.00 95.81 264 GLU A CA 1
ATOM 2098 C C . GLU A 1 264 ? -16.578 0.872 -17.332 1.00 95.81 264 GLU A C 1
ATOM 2100 O O . GLU A 1 264 ? -17.516 1.310 -16.663 1.00 95.81 264 GLU A O 1
ATOM 2105 N N . ILE A 1 265 ? -15.861 1.657 -18.135 1.00 93.62 265 ILE A N 1
ATOM 2106 C CA . ILE A 1 265 ? -16.195 3.057 -18.408 1.00 93.62 265 ILE A CA 1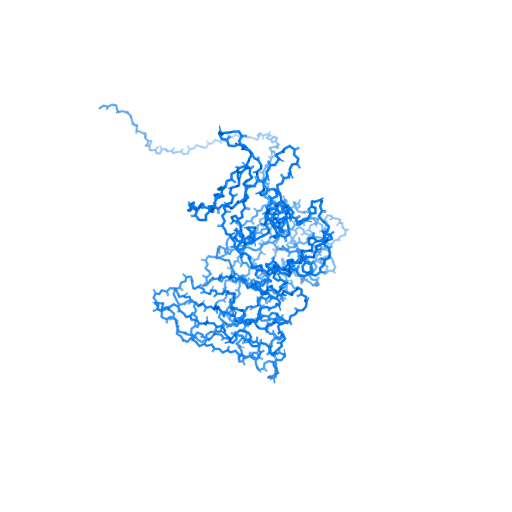
ATOM 2107 C C . ILE A 1 265 ? -17.206 3.105 -19.558 1.00 93.62 265 ILE A C 1
ATOM 2109 O O . ILE A 1 265 ? -16.852 2.830 -20.705 1.00 93.62 265 ILE A O 1
ATOM 2113 N N . GLU A 1 266 ? -18.452 3.477 -19.269 1.00 94.44 266 GLU A N 1
ATOM 2114 C CA . GLU A 1 266 ? -19.510 3.567 -20.282 1.00 94.44 266 GLU A CA 1
ATOM 2115 C C . GLU A 1 266 ? -19.409 4.892 -21.060 1.00 94.44 266 GLU A C 1
ATOM 2117 O O . GLU A 1 266 ? -19.269 4.873 -22.286 1.00 94.44 266 GLU A O 1
ATOM 2122 N N . GLU A 1 267 ? -19.373 6.040 -20.368 1.00 90.06 267 GLU A N 1
ATOM 2123 C CA . GLU A 1 267 ? -19.244 7.376 -20.984 1.00 90.06 267 GLU A CA 1
ATOM 2124 C C . GLU A 1 267 ? -18.052 8.175 -20.416 1.00 90.06 267 GLU A C 1
ATOM 2126 O O . GLU A 1 267 ? -17.813 8.195 -19.207 1.00 90.06 267 GLU A O 1
ATOM 2131 N N . GLU A 1 268 ? -17.294 8.848 -21.296 1.00 87.81 268 GLU A N 1
ATOM 2132 C CA . GLU A 1 268 ? -16.126 9.675 -20.935 1.00 87.81 268 GLU A CA 1
ATOM 2133 C C . GLU A 1 268 ? -16.534 11.026 -20.319 1.00 87.81 268 GLU A C 1
ATOM 2135 O O . GLU A 1 268 ? -17.540 11.628 -20.702 1.00 87.81 268 GLU A O 1
ATOM 2140 N N . SER A 1 269 ? -15.706 11.590 -19.431 1.00 86.69 269 SER A N 1
ATOM 2141 C CA . SER A 1 269 ? -15.995 12.907 -18.853 1.00 86.69 269 SER A CA 1
ATOM 2142 C C . SER A 1 269 ? -15.815 14.051 -19.868 1.00 86.69 269 SER A C 1
ATOM 2144 O O . SER A 1 269 ? -14.713 14.408 -20.280 1.00 86.69 269 SER A O 1
ATOM 2146 N N . GLU A 1 270 ? -16.914 14.695 -20.274 1.00 75.62 270 GLU A N 1
ATOM 2147 C CA . GLU A 1 270 ? -16.873 15.694 -21.357 1.00 75.62 270 GLU A CA 1
ATOM 2148 C C . GLU A 1 270 ? -16.246 17.053 -20.969 1.00 75.62 270 GLU A C 1
ATOM 2150 O O . GLU A 1 270 ? -15.889 17.838 -21.852 1.00 75.62 270 GLU A O 1
ATOM 2155 N N . LYS A 1 271 ? -16.253 17.433 -19.676 1.00 69.69 271 LYS A N 1
ATOM 2156 C CA . LYS A 1 271 ? -16.053 18.851 -19.260 1.00 69.69 271 LYS A CA 1
ATOM 2157 C C . LYS A 1 271 ? -15.279 19.079 -17.960 1.00 69.69 271 LYS A C 1
ATOM 2159 O O . LYS A 1 271 ? -14.848 20.205 -17.707 1.00 69.69 271 LYS A O 1
ATOM 2164 N N . MET A 1 272 ? -15.143 18.066 -17.111 1.00 77.38 272 MET A N 1
ATOM 2165 C CA . MET A 1 272 ? -14.432 18.149 -15.835 1.00 77.38 272 MET A CA 1
ATOM 2166 C C . MET A 1 272 ? -13.841 16.779 -15.524 1.00 77.38 272 MET A C 1
ATOM 2168 O O . MET A 1 272 ? -14.559 15.794 -15.629 1.00 77.38 272 MET A O 1
ATOM 2172 N N . ALA A 1 273 ? -12.565 16.737 -15.134 1.00 80.31 273 ALA A N 1
ATOM 2173 C CA . ALA A 1 273 ? -11.894 15.514 -14.702 1.00 80.31 273 ALA A CA 1
ATOM 2174 C C . ALA A 1 273 ? -12.692 14.845 -13.570 1.00 80.31 273 ALA A C 1
ATOM 2176 O O . ALA A 1 273 ? -12.897 15.447 -12.510 1.00 80.31 273 ALA A O 1
ATOM 2177 N N . GLY A 1 274 ? -13.170 13.634 -13.831 1.00 84.06 274 GLY A N 1
ATOM 2178 C CA . GLY A 1 274 ? -14.033 12.868 -12.957 1.00 84.06 274 GLY A CA 1
ATOM 2179 C C . GLY A 1 274 ? -13.282 11.998 -11.962 1.00 84.06 274 GLY A C 1
ATOM 2180 O O . GLY A 1 274 ? -12.053 11.861 -11.980 1.00 84.06 274 GLY A O 1
ATOM 2181 N N . THR A 1 275 ? -14.046 11.410 -11.045 1.00 89.38 275 THR A N 1
ATOM 2182 C CA . THR A 1 275 ? -13.513 10.479 -10.044 1.00 89.38 275 THR A CA 1
ATOM 2183 C C . THR A 1 275 ? -14.406 9.253 -9.888 1.00 89.38 275 THR A C 1
ATOM 2185 O O . THR A 1 275 ? -15.628 9.382 -9.879 1.00 89.38 275 THR A O 1
ATOM 2188 N N . ILE A 1 276 ? -13.788 8.081 -9.720 1.00 90.88 276 ILE A N 1
ATOM 2189 C CA . ILE A 1 276 ? -14.450 6.819 -9.359 1.00 90.88 276 ILE A CA 1
ATOM 2190 C C . ILE A 1 276 ? -14.068 6.530 -7.912 1.00 90.88 276 ILE A C 1
ATOM 2192 O O . ILE A 1 276 ? -12.883 6.496 -7.575 1.00 90.88 276 ILE A O 1
ATOM 2196 N N . THR A 1 277 ? -15.057 6.341 -7.046 1.00 90.50 277 THR A N 1
ATOM 2197 C CA . THR A 1 277 ? -14.846 5.975 -5.644 1.00 90.50 277 THR A CA 1
ATOM 2198 C C . THR A 1 277 ? -15.361 4.569 -5.382 1.00 90.50 277 THR A C 1
ATOM 2200 O O . THR A 1 277 ? -16.495 4.264 -5.731 1.00 90.50 277 THR A O 1
ATOM 2203 N N . ILE A 1 278 ? -14.543 3.765 -4.703 1.00 90.50 278 ILE A N 1
ATOM 2204 C CA . ILE A 1 278 ? -14.891 2.466 -4.120 1.00 90.50 278 ILE A CA 1
ATOM 2205 C C . ILE A 1 278 ? -14.702 2.622 -2.605 1.00 90.50 278 ILE A C 1
ATOM 2207 O O . ILE A 1 278 ? -13.599 2.935 -2.151 1.00 90.50 278 ILE A O 1
ATOM 2211 N N . GLU A 1 279 ? -15.752 2.464 -1.804 1.00 88.69 279 GLU A N 1
ATOM 2212 C CA . GLU A 1 279 ? -15.676 2.580 -0.338 1.00 88.69 279 GLU A CA 1
ATOM 2213 C C . GLU A 1 279 ? -16.616 1.603 0.380 1.00 88.69 279 GLU A C 1
ATOM 2215 O O . GLU A 1 279 ? -17.373 0.883 -0.263 1.00 88.69 279 GLU A O 1
ATOM 2220 N N . GLU A 1 280 ? -16.578 1.592 1.718 1.00 79.88 280 GLU A N 1
ATOM 2221 C CA . GLU A 1 280 ? -17.494 0.802 2.565 1.00 79.88 280 GLU A CA 1
ATOM 2222 C C . GLU A 1 280 ? -17.460 -0.717 2.272 1.00 79.88 280 GLU A C 1
ATOM 2224 O O . GLU A 1 280 ? -18.453 -1.417 2.494 1.00 79.88 280 GLU A O 1
ATOM 2229 N N . ILE A 1 281 ? -16.298 -1.211 1.813 1.00 81.38 281 ILE A N 1
ATOM 2230 C CA . ILE A 1 281 ? -16.016 -2.626 1.531 1.00 81.38 281 ILE A CA 1
ATOM 2231 C C . ILE A 1 281 ? -16.245 -3.417 2.821 1.00 81.38 281 ILE A C 1
ATOM 2233 O O . ILE A 1 281 ? -15.668 -3.087 3.858 1.00 81.38 281 ILE A O 1
ATOM 2237 N N . GLU A 1 282 ? -17.121 -4.412 2.763 1.00 78.56 282 GLU A N 1
ATOM 2238 C CA . GLU A 1 282 ? -17.534 -5.243 3.890 1.00 78.56 282 GLU A CA 1
ATOM 2239 C C . GLU A 1 282 ? -16.647 -6.483 3.982 1.00 78.56 282 GLU A C 1
ATOM 2241 O O . GLU A 1 282 ? -16.512 -7.250 3.028 1.00 78.56 282 GLU A O 1
ATOM 2246 N N . PHE A 1 283 ? -16.042 -6.664 5.149 1.00 73.81 283 PHE A N 1
ATOM 2247 C CA . PHE A 1 283 ? -15.188 -7.794 5.471 1.00 73.81 283 PHE A CA 1
ATOM 2248 C C . PHE A 1 283 ? -15.885 -8.631 6.546 1.00 73.81 283 PHE A C 1
ATOM 2250 O O . PHE A 1 283 ? -16.124 -8.157 7.660 1.00 73.81 283 PHE A O 1
ATOM 2257 N N . ASP A 1 284 ? -16.221 -9.869 6.192 1.00 68.06 284 ASP A N 1
ATOM 2258 C CA . ASP A 1 284 ? -16.773 -10.880 7.094 1.00 68.06 284 ASP A CA 1
ATOM 2259 C C . ASP A 1 284 ? -15.773 -12.038 7.175 1.00 68.06 284 ASP A C 1
ATOM 2261 O O . A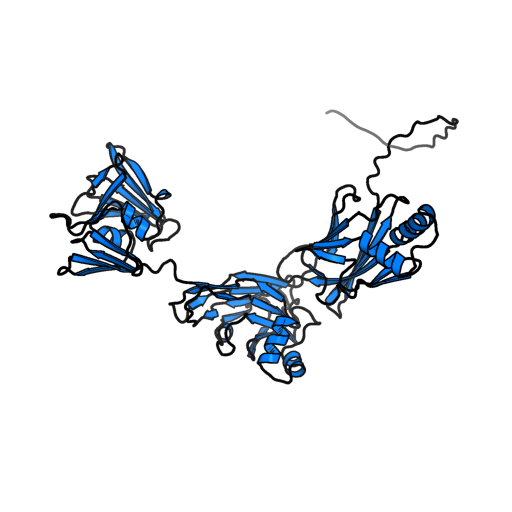SP A 1 284 ? -15.856 -13.012 6.430 1.00 68.06 284 ASP A O 1
ATOM 2265 N N . ILE A 1 285 ? -14.739 -11.857 8.002 1.00 66.00 285 ILE A N 1
ATOM 2266 C CA . ILE A 1 285 ? -13.585 -12.759 8.077 1.00 66.00 285 ILE A CA 1
ATOM 2267 C C . ILE A 1 285 ? -13.370 -13.173 9.527 1.00 66.00 285 ILE A C 1
ATOM 2269 O O . ILE A 1 285 ? -13.256 -12.325 10.410 1.00 66.00 285 ILE A O 1
ATOM 2273 N N . GLN A 1 286 ? -13.274 -14.482 9.749 1.00 62.25 286 GLN A N 1
ATOM 2274 C CA . GLN A 1 286 ? -12.788 -15.069 10.991 1.00 62.25 286 GLN A CA 1
ATOM 2275 C C . GLN A 1 286 ? -11.426 -15.702 10.703 1.00 62.25 286 GLN A C 1
ATOM 2277 O O . GLN A 1 286 ? -11.357 -16.681 9.964 1.00 62.25 286 GLN A O 1
ATOM 2282 N N . SER A 1 287 ? -10.367 -15.141 11.283 1.00 63.00 287 SER A N 1
ATOM 2283 C CA . SER A 1 287 ? -9.045 -15.764 11.351 1.00 63.00 287 SER A CA 1
ATOM 2284 C C . SER A 1 287 ? -8.513 -15.666 12.779 1.00 63.00 287 SER A C 1
ATOM 2286 O O . SER A 1 287 ? -8.845 -14.725 13.503 1.00 63.00 287 SER A O 1
ATOM 2288 N N . ASP A 1 288 ? -7.712 -16.653 13.170 1.00 57.56 288 ASP A N 1
ATOM 2289 C CA . ASP A 1 288 ? -7.036 -16.718 14.468 1.00 57.56 288 ASP A CA 1
ATOM 2290 C C . ASP A 1 288 ? -5.656 -16.007 14.443 1.00 57.56 288 ASP A C 1
ATOM 2292 O O . ASP A 1 288 ? -5.047 -15.830 15.497 1.00 57.56 288 ASP A O 1
ATOM 2296 N N . ASP A 1 289 ? -5.163 -15.589 13.264 1.00 65.00 289 ASP A N 1
ATOM 2297 C CA . ASP A 1 289 ? -3.812 -15.042 13.033 1.00 65.00 289 ASP A CA 1
ATOM 2298 C C . ASP A 1 289 ? -3.818 -13.604 12.437 1.00 65.00 289 ASP A C 1
ATOM 2300 O O . ASP A 1 289 ? -4.840 -13.076 11.993 1.00 65.00 289 ASP A O 1
ATOM 2304 N N . GLU A 1 290 ? -2.654 -12.932 12.425 1.00 74.81 290 GLU A N 1
ATOM 2305 C CA . GLU A 1 290 ? -2.479 -11.611 11.786 1.00 74.81 290 GLU A CA 1
ATOM 2306 C C . GLU A 1 290 ? -2.218 -11.746 10.273 1.00 74.81 290 GLU A C 1
ATOM 2308 O O . GLU A 1 290 ? -1.104 -12.061 9.843 1.00 74.81 290 GLU A O 1
ATOM 2313 N N . GLU A 1 291 ? -3.223 -11.435 9.453 1.00 78.44 291 GLU A N 1
ATOM 2314 C CA . GLU A 1 291 ? -3.171 -11.580 7.992 1.00 78.44 291 GLU A CA 1
ATOM 2315 C C . GLU A 1 291 ? -3.075 -10.229 7.264 1.00 78.44 291 GLU A C 1
ATOM 2317 O O . GLU A 1 291 ? -3.595 -9.200 7.710 1.00 78.44 291 GLU A O 1
ATOM 2322 N N . LYS A 1 292 ? -2.395 -10.216 6.111 1.00 82.19 292 LYS A N 1
ATOM 2323 C CA . LYS A 1 292 ? -2.148 -9.013 5.302 1.00 82.19 292 LYS A CA 1
ATOM 2324 C C . LYS A 1 292 ? -2.314 -9.308 3.821 1.00 82.19 292 LYS A C 1
ATOM 2326 O O . LYS A 1 292 ? -1.690 -10.228 3.304 1.00 82.19 292 LYS A O 1
ATOM 2331 N N . PHE A 1 293 ? -3.078 -8.461 3.139 1.00 82.56 293 PHE A N 1
ATOM 2332 C CA . PHE A 1 293 ? -3.470 -8.681 1.750 1.00 82.56 293 PHE A CA 1
ATOM 2333 C C . PHE A 1 293 ? -3.127 -7.469 0.879 1.00 82.56 293 PHE A C 1
ATOM 2335 O O . PHE A 1 293 ? -3.469 -6.326 1.210 1.00 82.56 293 PHE A O 1
ATOM 2342 N N . THR A 1 294 ? -2.438 -7.704 -0.240 1.00 83.19 294 THR A N 1
ATOM 2343 C CA . THR A 1 294 ? -2.157 -6.675 -1.251 1.00 83.19 294 THR A CA 1
ATOM 2344 C C . THR A 1 294 ? -3.410 -6.394 -2.071 1.00 83.19 294 THR A C 1
ATOM 2346 O O . THR A 1 294 ? -4.145 -7.310 -2.428 1.00 83.19 294 THR A O 1
ATOM 2349 N N . LEU A 1 295 ? -3.621 -5.129 -2.428 1.00 84.88 295 LEU A N 1
ATOM 2350 C CA . LEU A 1 295 ? -4.541 -4.745 -3.496 1.00 84.88 295 LEU A CA 1
ATOM 2351 C C . LEU A 1 295 ? -3.770 -4.687 -4.816 1.00 84.88 295 LEU A C 1
ATOM 2353 O O . LEU A 1 295 ? -2.839 -3.888 -4.946 1.00 84.88 295 LEU A O 1
ATOM 2357 N N . HIS A 1 296 ? -4.171 -5.501 -5.787 1.00 86.75 296 HIS A N 1
ATOM 2358 C CA . HIS A 1 296 ? -3.659 -5.510 -7.158 1.00 86.75 296 HIS A CA 1
ATOM 2359 C C . HIS A 1 296 ? -4.592 -4.743 -8.096 1.00 86.75 296 HIS A C 1
ATOM 2361 O O . HIS A 1 296 ? -5.797 -4.647 -7.857 1.00 86.75 296 HIS A O 1
ATOM 2367 N N . PHE A 1 297 ? -4.024 -4.184 -9.163 1.00 85.31 297 PHE A N 1
ATOM 2368 C CA . PHE A 1 297 ? -4.713 -3.285 -10.089 1.00 85.31 297 PHE A CA 1
ATOM 2369 C C . PHE A 1 297 ? -4.190 -3.444 -11.522 1.00 85.31 297 PHE A C 1
ATOM 2371 O O . PHE A 1 297 ? -2.980 -3.553 -11.722 1.00 85.31 297 PHE A O 1
ATOM 2378 N N . GLY A 1 298 ? -5.089 -3.447 -12.506 1.00 85.62 298 GLY A N 1
ATOM 2379 C CA . GLY A 1 298 ? -4.786 -3.657 -13.925 1.00 85.62 298 GLY A CA 1
ATOM 2380 C C . GLY A 1 298 ? -6.025 -3.467 -14.808 1.00 85.62 298 GLY A C 1
ATOM 2381 O O . GLY A 1 298 ? -6.979 -2.808 -14.398 1.00 85.62 298 GLY A O 1
ATOM 2382 N N . GLY A 1 299 ? -6.021 -4.054 -16.007 1.00 85.00 299 GLY A N 1
ATOM 2383 C CA . GLY A 1 299 ? -7.080 -3.882 -17.016 1.00 85.00 299 GLY A CA 1
ATOM 2384 C C . GLY A 1 299 ? -6.780 -2.796 -18.058 1.00 85.00 299 GLY A C 1
ATOM 2385 O O . GLY A 1 299 ? -5.816 -2.037 -17.932 1.00 85.00 299 GLY A O 1
ATOM 2386 N N . THR A 1 300 ? -7.598 -2.734 -19.112 1.00 82.00 300 THR A N 1
ATOM 2387 C CA . THR A 1 300 ? -7.351 -1.907 -20.310 1.00 82.00 300 THR A CA 1
ATOM 2388 C C . THR A 1 300 ? -7.366 -0.399 -20.050 1.00 82.00 300 THR A C 1
ATOM 2390 O O . THR A 1 300 ? -6.706 0.333 -20.778 1.00 82.00 300 THR A O 1
ATOM 2393 N N . ALA A 1 301 ? -8.060 0.077 -19.009 1.00 80.25 301 ALA A N 1
ATOM 2394 C CA . ALA A 1 301 ? -8.044 1.484 -18.589 1.00 80.25 301 ALA A CA 1
ATOM 2395 C C . ALA A 1 301 ? -6.773 1.866 -17.802 1.00 80.25 301 ALA A C 1
ATOM 2397 O O . ALA A 1 301 ? -6.517 3.046 -17.553 1.00 80.25 301 ALA A O 1
ATOM 2398 N N . VAL A 1 302 ? -5.982 0.872 -17.381 1.00 74.94 302 VAL A N 1
ATOM 2399 C CA . VAL A 1 302 ? -4.680 1.072 -16.728 1.00 74.94 302 VAL A CA 1
ATOM 2400 C C . VAL A 1 302 ? -3.565 1.111 -17.762 1.00 74.94 302 VAL A C 1
ATOM 2402 O O . VAL A 1 302 ? -2.678 1.959 -17.655 1.00 74.94 302 VAL A O 1
ATOM 2405 N N . HIS A 1 303 ? -3.616 0.178 -18.717 1.00 68.50 303 HIS A N 1
ATOM 2406 C CA . HIS A 1 303 ? -2.647 0.010 -19.794 1.00 68.50 303 HIS A CA 1
ATOM 2407 C C . HIS A 1 303 ? -3.269 -0.832 -20.925 1.00 68.50 303 HIS A C 1
ATOM 2409 O O . HIS A 1 303 ? -3.692 -1.963 -20.686 1.00 68.50 303 HIS A O 1
ATOM 2415 N N . SER A 1 304 ? -3.276 -0.342 -22.164 1.00 64.12 304 SER A N 1
ATOM 2416 C CA . SER A 1 304 ? -3.929 -0.985 -23.323 1.00 64.12 304 SER A CA 1
ATOM 2417 C C . SER A 1 304 ? -3.447 -2.409 -23.635 1.00 64.12 304 SER A C 1
ATOM 2419 O O . SER A 1 304 ? -4.206 -3.215 -24.172 1.00 64.12 304 SER A O 1
ATOM 2421 N N . ALA A 1 305 ? -2.196 -2.737 -23.291 1.00 65.00 305 ALA A N 1
ATOM 2422 C CA . ALA A 1 305 ? -1.647 -4.088 -23.436 1.00 65.00 305 ALA A CA 1
ATOM 2423 C C . ALA A 1 305 ? -2.088 -5.075 -22.331 1.00 65.00 305 ALA A C 1
ATOM 2425 O O . ALA A 1 305 ? -1.827 -6.275 -22.454 1.00 65.00 305 ALA A O 1
ATOM 2426 N N . TYR A 1 306 ? -2.737 -4.612 -21.256 1.00 77.25 306 TYR A N 1
ATOM 2427 C CA . TYR A 1 306 ? -3.390 -5.504 -20.298 1.00 77.25 306 TYR A CA 1
ATOM 2428 C C . TYR A 1 306 ? -4.724 -6.004 -20.880 1.00 77.25 306 TYR A C 1
ATOM 2430 O O . TYR A 1 306 ? -5.477 -5.216 -21.448 1.00 77.25 306 TYR A O 1
ATOM 2438 N N . PRO A 1 307 ? -5.041 -7.305 -20.757 1.00 82.50 307 PRO A N 1
ATOM 2439 C CA . PRO A 1 307 ? -6.288 -7.868 -21.260 1.00 82.50 307 PRO A CA 1
ATOM 2440 C C . PRO A 1 307 ? -7.515 -7.273 -20.560 1.00 82.50 307 PRO A C 1
ATOM 2442 O O . PRO A 1 307 ? -7.483 -6.972 -19.365 1.00 82.50 307 PRO A O 1
ATOM 2445 N N . SER A 1 308 ? -8.624 -7.205 -21.299 1.00 89.94 308 SER A N 1
ATOM 2446 C CA . SER A 1 308 ? -9.955 -7.098 -20.695 1.00 89.94 308 SER A CA 1
ATOM 2447 C C . SER A 1 308 ? -10.259 -8.339 -19.847 1.00 89.94 308 SER A C 1
ATOM 2449 O O . SER A 1 308 ? -9.706 -9.422 -20.086 1.00 89.94 308 SER A O 1
ATOM 2451 N N . TYR A 1 309 ? -11.205 -8.238 -18.918 1.00 92.06 309 TYR A N 1
ATOM 2452 C CA . TYR A 1 309 ? -11.781 -9.387 -18.225 1.00 92.06 309 TYR A CA 1
ATOM 2453 C C . TYR A 1 309 ? -12.296 -10.433 -19.227 1.00 92.06 309 TYR A C 1
ATOM 2455 O O . TYR A 1 309 ? -12.045 -11.631 -19.080 1.00 92.06 309 TYR A O 1
ATOM 2463 N N . TYR A 1 310 ? -12.919 -9.990 -20.325 1.00 90.62 310 TYR A N 1
ATOM 2464 C CA . TYR A 1 310 ? -13.364 -10.896 -21.381 1.00 90.62 310 TYR A CA 1
ATOM 2465 C C . TYR A 1 310 ? -12.201 -11.573 -22.133 1.00 90.62 310 TYR A C 1
ATOM 2467 O O . TYR A 1 310 ? -12.400 -12.630 -22.732 1.00 90.62 310 TYR A O 1
ATOM 2475 N N . ASP A 1 311 ? -10.992 -11.011 -22.164 1.00 89.81 311 ASP A N 1
ATOM 2476 C CA . ASP A 1 311 ? -9.800 -11.659 -22.731 1.00 89.81 311 ASP A CA 1
ATOM 2477 C C . ASP A 1 311 ? -9.127 -12.610 -21.735 1.00 89.81 311 ASP A C 1
ATOM 2479 O O . ASP A 1 311 ? -8.806 -13.733 -22.130 1.00 89.81 311 ASP A O 1
ATOM 2483 N N . LEU A 1 312 ? -9.033 -12.249 -20.449 1.00 89.19 312 LEU A N 1
ATOM 2484 C CA . LEU A 1 312 ? -8.646 -13.173 -19.369 1.00 89.19 312 LEU A CA 1
ATOM 2485 C C . LEU A 1 312 ? -9.521 -14.438 -19.400 1.00 89.19 312 LEU A C 1
ATOM 2487 O O . LEU A 1 312 ? -9.006 -15.554 -19.486 1.00 89.19 312 LEU A O 1
ATOM 2491 N N . TYR A 1 313 ? -10.844 -14.260 -19.478 1.00 88.75 313 TYR A N 1
ATOM 2492 C CA . TYR A 1 313 ? -11.836 -15.335 -19.576 1.00 88.75 313 TYR A CA 1
ATOM 2493 C C . TYR A 1 313 ? -11.635 -16.268 -20.790 1.00 88.75 313 TYR A C 1
ATOM 2495 O O . TYR A 1 313 ? -12.020 -17.439 -20.753 1.00 88.75 313 TYR A O 1
ATOM 2503 N N . LYS A 1 314 ? -11.012 -15.793 -21.881 1.00 87.75 314 LYS A N 1
ATOM 2504 C CA . LYS A 1 314 ? -10.638 -16.633 -23.039 1.00 87.75 314 LYS A CA 1
ATOM 2505 C C . LYS A 1 314 ? -9.303 -17.342 -22.822 1.00 87.75 314 LYS A C 1
ATOM 2507 O O . LYS A 1 314 ? -9.197 -18.526 -23.134 1.00 87.75 314 LYS A O 1
ATOM 2512 N N . ILE A 1 315 ? -8.294 -16.606 -22.351 1.00 86.25 315 ILE A N 1
ATOM 2513 C CA . ILE A 1 315 ? -6.905 -17.067 -22.202 1.00 86.25 315 ILE A CA 1
ATOM 2514 C C . ILE A 1 315 ? -6.833 -18.198 -21.168 1.00 86.25 315 ILE A C 1
ATOM 2516 O O . ILE A 1 315 ? -6.263 -19.252 -21.446 1.00 86.25 315 ILE A O 1
ATOM 2520 N N . SER A 1 316 ? -7.499 -18.016 -20.031 1.00 86.94 316 SER A N 1
ATOM 2521 C CA . SER A 1 316 ? -7.566 -18.963 -18.912 1.00 86.94 316 SER A CA 1
ATOM 2522 C C . SER A 1 316 ? -8.645 -20.045 -19.088 1.00 86.94 316 SER A C 1
ATOM 2524 O O . SER A 1 316 ? -9.195 -20.554 -18.121 1.00 86.94 316 SER A O 1
ATOM 2526 N N . ASN A 1 317 ? -9.005 -20.386 -20.335 1.00 84.88 317 ASN A N 1
ATOM 2527 C CA . ASN A 1 317 ? -9.971 -21.440 -20.703 1.00 84.88 317 ASN A CA 1
ATOM 2528 C C . ASN A 1 317 ? -11.350 -21.398 -20.001 1.00 84.88 317 ASN A C 1
ATOM 2530 O O . ASN A 1 317 ? -12.101 -22.373 -20.096 1.00 84.88 317 ASN A O 1
ATOM 2534 N N . ARG A 1 318 ? -11.730 -20.257 -19.406 1.00 83.44 318 ARG A N 1
ATOM 2535 C CA . ARG A 1 318 ? -12.934 -20.049 -18.574 1.00 83.44 318 ARG A CA 1
ATOM 2536 C C . ARG A 1 318 ? -12.909 -20.739 -17.204 1.00 83.44 318 ARG A C 1
ATOM 2538 O O . ARG A 1 318 ? -13.978 -21.017 -16.660 1.00 83.44 318 ARG A O 1
ATOM 2545 N N . ASP A 1 319 ? -11.729 -21.031 -16.665 1.00 84.31 319 ASP A N 1
ATOM 2546 C CA . ASP A 1 319 ? -11.582 -21.470 -15.277 1.00 84.31 319 ASP A CA 1
ATOM 2547 C C . ASP A 1 319 ? -11.328 -20.266 -14.353 1.00 84.31 319 ASP A C 1
ATOM 2549 O O . ASP A 1 319 ? -10.455 -19.441 -14.627 1.00 84.31 319 ASP A O 1
ATOM 2553 N N . LYS A 1 320 ? -12.106 -20.157 -13.268 1.00 80.38 320 LYS A N 1
ATOM 2554 C CA . LYS A 1 320 ? -12.060 -19.035 -12.314 1.00 80.38 320 LYS A CA 1
ATOM 2555 C C . LYS A 1 320 ? -10.684 -18.883 -11.656 1.00 80.38 320 LYS A C 1
ATOM 2557 O O . LYS A 1 320 ? -10.209 -17.761 -11.485 1.00 80.38 320 LYS A O 1
ATOM 2562 N N . GLU A 1 321 ? -10.044 -19.994 -11.297 1.00 82.19 321 GLU A N 1
ATOM 2563 C CA . GLU A 1 321 ? -8.759 -19.979 -10.596 1.00 82.19 321 GLU A CA 1
ATOM 2564 C C . GLU A 1 321 ? -7.633 -19.561 -11.556 1.00 82.19 321 GLU A C 1
ATOM 2566 O O . GLU A 1 321 ? -6.836 -18.679 -11.229 1.00 82.19 321 GLU A O 1
ATOM 2571 N N . ASP A 1 322 ? -7.637 -20.078 -12.792 1.00 84.75 322 ASP A N 1
ATOM 2572 C CA . ASP A 1 322 ? -6.706 -19.637 -13.842 1.00 84.75 322 ASP A CA 1
ATOM 2573 C C . ASP A 1 322 ? -6.940 -18.169 -14.267 1.00 84.75 322 ASP A C 1
ATOM 2575 O O . ASP A 1 322 ? -5.994 -17.510 -14.704 1.00 84.75 322 ASP A O 1
ATOM 2579 N N . ILE A 1 323 ? -8.165 -17.625 -14.187 1.00 87.75 323 ILE A N 1
ATOM 2580 C CA . ILE A 1 323 ? -8.467 -16.212 -14.517 1.00 87.75 323 ILE A CA 1
ATOM 2581 C C . ILE A 1 323 ? -7.823 -15.270 -13.497 1.00 87.75 323 ILE A C 1
ATOM 2583 O O . ILE A 1 323 ? -7.053 -14.380 -13.872 1.00 87.75 323 ILE A O 1
ATOM 2587 N N . TYR A 1 324 ? -8.108 -15.484 -12.212 1.00 87.31 324 TYR A N 1
ATOM 2588 C CA . TYR A 1 324 ? -7.574 -14.671 -11.122 1.00 87.31 324 TYR A CA 1
ATOM 2589 C C . TYR A 1 324 ? -6.048 -14.777 -11.031 1.00 87.31 324 TYR A C 1
ATOM 2591 O O . TYR A 1 324 ? -5.370 -13.750 -10.983 1.00 87.31 324 TYR A O 1
ATOM 2599 N N . ASN A 1 325 ? -5.491 -15.994 -11.089 1.00 85.38 325 ASN A N 1
ATOM 2600 C CA . ASN A 1 325 ? -4.042 -16.192 -11.006 1.00 85.38 325 ASN A CA 1
ATOM 2601 C C . ASN A 1 325 ? -3.322 -15.570 -12.214 1.00 85.38 325 ASN A C 1
ATOM 2603 O O . ASN A 1 325 ? -2.299 -14.912 -12.044 1.00 85.38 325 ASN A O 1
ATOM 2607 N N . ALA A 1 326 ? -3.877 -15.673 -13.431 1.00 85.50 326 ALA A N 1
ATOM 2608 C CA . ALA A 1 326 ? -3.310 -14.978 -14.589 1.00 85.50 326 ALA A CA 1
ATOM 2609 C C . ALA A 1 326 ? -3.325 -13.448 -14.419 1.00 85.50 326 ALA A C 1
ATOM 2611 O O . ALA A 1 326 ? -2.347 -12.792 -14.784 1.00 85.50 326 ALA A O 1
ATOM 2612 N N . PHE A 1 327 ? -4.394 -12.876 -13.854 1.00 87.75 327 PHE A N 1
ATOM 2613 C CA . PHE A 1 327 ? -4.457 -11.444 -13.561 1.00 87.75 327 PHE A CA 1
ATOM 2614 C C . PHE A 1 327 ? -3.415 -11.022 -12.513 1.00 87.75 327 PHE A C 1
ATOM 2616 O O . PHE A 1 327 ? -2.593 -10.139 -12.782 1.00 87.75 327 PHE A O 1
ATOM 2623 N N . LYS A 1 328 ? -3.412 -11.687 -11.352 1.00 84.81 328 LYS A N 1
ATOM 2624 C CA . LYS A 1 328 ? -2.510 -11.437 -10.218 1.00 84.81 328 LYS A CA 1
ATOM 2625 C C . LYS A 1 328 ? -1.030 -11.568 -10.603 1.00 84.81 328 LYS A C 1
ATOM 2627 O O . LYS A 1 328 ? -0.248 -10.673 -10.297 1.00 84.81 328 LYS A O 1
ATOM 2632 N N . ASP A 1 329 ? -0.655 -12.617 -11.334 1.00 81.19 329 ASP A N 1
ATOM 2633 C CA . ASP A 1 329 ? 0.755 -12.917 -11.620 1.00 81.19 329 ASP A CA 1
ATOM 2634 C C . ASP A 1 329 ? 1.338 -12.176 -12.840 1.00 81.19 329 ASP A C 1
ATOM 2636 O O . ASP A 1 329 ? 2.562 -12.114 -12.976 1.00 81.19 329 ASP A O 1
ATOM 2640 N N . LYS A 1 330 ? 0.504 -11.681 -13.775 1.00 76.62 330 LYS A N 1
ATOM 2641 C CA . LYS A 1 330 ? 0.981 -11.211 -15.102 1.00 76.62 330 LYS A CA 1
ATOM 2642 C C . LYS A 1 330 ? 0.357 -9.922 -15.634 1.00 76.62 330 LYS A C 1
ATOM 2644 O O . LYS A 1 330 ? 0.995 -9.244 -16.436 1.00 76.62 330 LYS A O 1
ATOM 2649 N N . TYR A 1 331 ? -0.880 -9.605 -15.254 1.00 78.88 331 TYR A N 1
ATOM 2650 C CA . TYR A 1 331 ? -1.682 -8.546 -15.893 1.00 78.88 331 TYR A CA 1
ATOM 2651 C C . TYR A 1 331 ? -2.160 -7.466 -14.916 1.00 78.88 331 TYR A C 1
ATOM 2653 O O . TYR A 1 331 ? -3.104 -6.723 -15.192 1.00 78.88 331 TYR A O 1
ATOM 2661 N N . SER A 1 332 ? -1.495 -7.380 -13.769 1.00 78.94 332 SER A N 1
ATOM 2662 C CA . SER A 1 332 ? -1.753 -6.401 -12.727 1.00 78.94 332 SER A CA 1
ATOM 2663 C C . SER A 1 332 ? -0.444 -5.947 -12.081 1.00 78.94 332 SER A C 1
ATOM 2665 O O . SER A 1 332 ? 0.637 -6.468 -12.360 1.00 78.94 332 SER A O 1
ATOM 2667 N N . SER A 1 333 ? -0.528 -4.935 -11.226 1.00 70.69 333 SER A N 1
ATOM 2668 C CA . SER A 1 333 ? 0.561 -4.518 -10.347 1.00 70.69 333 SER A CA 1
ATOM 2669 C C . SER A 1 333 ? 0.061 -4.347 -8.911 1.00 70.69 333 SER A C 1
ATOM 2671 O O . SER A 1 333 ? -1.075 -3.901 -8.716 1.00 70.69 333 SER A O 1
ATOM 2673 N N . PRO A 1 334 ? 0.907 -4.619 -7.898 1.00 67.94 334 PRO A N 1
ATOM 2674 C CA . PRO A 1 334 ? 0.571 -4.397 -6.497 1.00 67.94 334 PRO A CA 1
ATOM 2675 C C . PRO A 1 334 ? 0.438 -2.891 -6.225 1.00 67.94 334 PRO A C 1
ATOM 2677 O O . PRO A 1 334 ? 1.430 -2.171 -6.087 1.00 67.94 334 PRO A O 1
ATOM 2680 N N . LEU A 1 335 ? -0.806 -2.415 -6.162 1.00 67.38 335 LEU A N 1
ATOM 2681 C CA . LEU A 1 335 ? -1.176 -1.011 -5.999 1.00 67.38 335 LEU A CA 1
ATOM 2682 C C . LEU A 1 335 ? -0.864 -0.520 -4.581 1.00 67.38 335 LEU A C 1
ATOM 2684 O O . LEU A 1 335 ? -0.281 0.550 -4.403 1.00 67.38 335 LEU A O 1
ATOM 2688 N N . VAL A 1 336 ? -1.239 -1.320 -3.576 1.00 71.62 336 VAL A N 1
ATOM 2689 C CA . VAL A 1 336 ? -0.942 -1.092 -2.155 1.00 71.62 336 VAL A CA 1
ATOM 2690 C C . VAL A 1 336 ? -0.708 -2.434 -1.467 1.00 71.62 336 VAL A C 1
ATOM 2692 O O . VAL A 1 336 ? -1.609 -3.269 -1.409 1.00 71.62 336 VAL A O 1
ATOM 2695 N N . LYS A 1 337 ? 0.496 -2.618 -0.914 1.00 74.75 337 LYS A N 1
ATOM 2696 C CA . LYS A 1 337 ? 0.789 -3.698 0.041 1.00 74.75 337 LYS A CA 1
ATOM 2697 C C . LYS A 1 337 ? 0.086 -3.427 1.364 1.00 74.75 337 LYS A C 1
ATOM 2699 O O . LYS A 1 337 ? -0.034 -2.267 1.754 1.00 74.75 337 LYS A O 1
ATOM 2704 N N . ASP A 1 338 ? -0.342 -4.493 2.030 1.00 78.81 338 ASP A N 1
ATOM 2705 C CA . ASP A 1 338 ? -1.053 -4.443 3.311 1.00 78.81 338 ASP A CA 1
ATOM 2706 C C . ASP A 1 338 ? -2.327 -3.569 3.228 1.00 78.81 338 ASP A C 1
ATOM 2708 O O . ASP A 1 338 ? -2.680 -2.851 4.166 1.00 78.81 338 ASP A O 1
ATOM 2712 N N . PHE A 1 339 ? -3.016 -3.590 2.073 1.00 81.44 339 PHE A N 1
ATOM 2713 C CA . PHE A 1 339 ? -4.247 -2.820 1.859 1.00 81.44 339 PHE A CA 1
ATOM 2714 C C . PHE A 1 339 ? -5.369 -3.279 2.789 1.00 81.44 339 PHE A C 1
ATOM 2716 O O . PHE A 1 339 ? -6.144 -2.442 3.247 1.00 81.44 339 PHE A O 1
ATOM 2723 N N . VAL A 1 340 ? -5.437 -4.574 3.091 1.00 81.25 340 VAL A N 1
ATOM 2724 C CA . VAL A 1 340 ? -6.200 -5.092 4.227 1.00 81.25 340 VAL A CA 1
ATOM 2725 C C . VAL A 1 340 ? -5.200 -5.644 5.234 1.00 81.25 340 VAL A C 1
ATOM 2727 O O . VAL A 1 340 ? -4.306 -6.402 4.864 1.00 81.25 340 VAL A O 1
ATOM 2730 N N . THR A 1 341 ? -5.342 -5.257 6.500 1.00 83.69 341 THR A N 1
ATOM 2731 C CA . THR A 1 341 ? -4.672 -5.912 7.634 1.00 83.69 341 THR A CA 1
ATOM 2732 C C . THR A 1 341 ? -5.737 -6.435 8.590 1.00 83.69 341 THR A C 1
ATOM 2734 O O . THR A 1 341 ? -6.487 -5.633 9.155 1.00 83.69 341 THR A O 1
ATOM 2737 N N . ILE A 1 342 ? -5.785 -7.752 8.775 1.00 81.00 342 ILE A N 1
ATOM 2738 C CA . ILE A 1 342 ? -6.534 -8.416 9.844 1.00 81.00 342 ILE A CA 1
ATOM 2739 C C . ILE A 1 342 ? -5.615 -8.530 11.058 1.00 81.00 342 ILE A C 1
ATOM 2741 O O . ILE A 1 342 ? -4.434 -8.837 10.925 1.00 81.00 342 ILE A O 1
ATOM 2745 N N . THR A 1 343 ? -6.133 -8.242 12.246 1.00 77.25 343 THR A N 1
ATOM 2746 C CA . THR A 1 343 ? -5.391 -8.364 13.507 1.00 77.25 343 THR A CA 1
ATOM 2747 C C . THR A 1 343 ? -6.374 -8.415 14.678 1.00 77.25 343 THR A C 1
ATOM 2749 O O . THR A 1 343 ? -7.539 -8.044 14.521 1.00 77.25 343 THR A O 1
ATOM 2752 N N . GLU A 1 344 ? -5.940 -8.840 15.863 1.00 68.38 344 GLU A N 1
ATOM 2753 C CA . GLU A 1 344 ? -6.752 -8.700 17.077 1.00 68.38 344 GLU A CA 1
ATOM 2754 C C . GLU A 1 344 ? -7.167 -7.235 17.289 1.00 68.38 344 GLU A C 1
ATOM 2756 O O . GLU A 1 344 ? -6.428 -6.306 16.940 1.00 68.38 344 GLU A O 1
ATOM 2761 N N . ASN A 1 345 ? -8.331 -6.983 17.897 1.00 62.12 345 ASN A N 1
ATOM 2762 C CA . ASN A 1 345 ? -8.667 -5.614 18.278 1.00 62.12 345 ASN A CA 1
ATOM 2763 C C . ASN A 1 345 ? -7.826 -5.192 19.500 1.00 62.12 345 ASN A C 1
ATOM 2765 O O . ASN A 1 345 ? -8.124 -5.648 20.607 1.00 62.12 345 ASN A O 1
ATOM 2769 N N . PRO A 1 346 ? -6.860 -4.250 19.382 1.00 54.44 346 PRO A N 1
ATOM 2770 C CA . PRO A 1 346 ? -6.083 -3.774 20.532 1.00 54.44 346 PRO A CA 1
ATOM 2771 C C . PRO A 1 346 ? -6.943 -2.990 21.540 1.00 54.44 346 PRO A C 1
ATOM 2773 O O . PRO A 1 346 ? -6.451 -2.549 22.574 1.00 54.44 346 PRO A O 1
ATOM 2776 N N . ASN A 1 347 ? -8.225 -2.779 21.224 1.00 54.59 347 ASN A N 1
ATOM 2777 C CA . ASN A 1 347 ? -9.221 -2.176 22.092 1.00 54.59 347 ASN A CA 1
ATOM 2778 C C . ASN A 1 347 ? -10.070 -3.199 22.854 1.00 54.59 347 ASN A C 1
ATOM 2780 O O . ASN A 1 347 ? -10.858 -2.768 23.692 1.00 54.59 347 ASN A O 1
ATOM 2784 N N . LYS A 1 348 ? -9.958 -4.512 22.613 1.00 61.44 348 LYS A N 1
ATOM 2785 C CA . LYS A 1 348 ? -10.693 -5.477 23.435 1.00 61.44 348 LYS A CA 1
ATOM 2786 C C . LYS A 1 348 ? -10.040 -5.583 24.807 1.00 61.44 348 LYS A C 1
ATOM 2788 O O . LYS A 1 348 ? -9.023 -6.248 24.993 1.00 61.44 348 LYS A O 1
ATOM 2793 N N . LEU A 1 349 ? -10.663 -4.912 25.768 1.00 73.19 349 LEU A N 1
ATOM 2794 C CA . LEU A 1 349 ? -10.310 -4.975 27.174 1.00 73.19 349 LEU A CA 1
ATOM 2795 C C . LEU A 1 349 ? -11.251 -5.947 27.888 1.00 73.19 349 LEU A C 1
ATOM 2797 O O . LEU A 1 349 ? -12.452 -5.701 27.958 1.00 73.19 349 LEU A O 1
ATOM 2801 N N . SER A 1 350 ? -10.700 -7.004 28.479 1.00 84.62 350 SER A N 1
ATOM 2802 C CA . SER A 1 350 ? -11.395 -7.848 29.449 1.00 84.62 350 SER A CA 1
ATOM 2803 C C . SER A 1 350 ? -10.545 -7.971 30.712 1.00 84.62 350 SER A C 1
ATOM 2805 O O . SER A 1 350 ? -9.571 -8.725 30.738 1.00 84.62 350 SER A O 1
ATOM 2807 N N . LEU A 1 351 ? -10.884 -7.219 31.766 1.00 89.25 351 LEU A N 1
ATOM 2808 C CA . LEU A 1 351 ? -10.190 -7.315 33.057 1.00 89.25 351 LEU A CA 1
ATOM 2809 C C . LEU A 1 351 ? -11.044 -8.065 34.077 1.00 89.25 351 LEU A C 1
ATOM 2811 O O . LEU A 1 351 ? -12.177 -7.669 34.354 1.00 89.25 351 LEU A O 1
ATOM 2815 N N . GLN A 1 352 ? -10.468 -9.083 34.718 1.00 93.00 352 GLN A N 1
ATOM 2816 C CA . GLN A 1 352 ? -11.031 -9.694 35.924 1.00 93.00 352 GLN A CA 1
ATOM 2817 C C . GLN A 1 352 ? -10.172 -9.295 37.124 1.00 93.00 352 GLN A C 1
ATOM 2819 O O . GLN A 1 352 ? -8.969 -9.545 37.128 1.00 93.00 352 GLN A O 1
ATOM 2824 N N . ILE A 1 353 ? -10.768 -8.697 38.158 1.00 92.94 353 ILE A N 1
ATOM 2825 C CA . ILE A 1 353 ? -10.046 -8.194 39.337 1.00 92.94 353 ILE A CA 1
ATOM 2826 C C . ILE A 1 353 ? -10.660 -8.765 40.614 1.00 92.94 353 ILE A C 1
ATOM 2828 O O . ILE A 1 353 ? -11.758 -8.368 41.004 1.00 92.94 353 ILE A O 1
ATOM 2832 N N . ASN A 1 354 ? -9.950 -9.672 41.297 1.00 92.00 354 ASN A N 1
ATOM 2833 C CA . ASN A 1 354 ? -10.395 -10.221 42.578 1.00 92.00 354 ASN A CA 1
ATOM 2834 C C . ASN A 1 354 ? -9.783 -9.458 43.765 1.00 92.00 354 ASN A C 1
ATOM 2836 O O . ASN A 1 354 ? -8.580 -9.521 44.023 1.00 92.00 354 ASN A O 1
ATOM 2840 N N . PHE A 1 355 ? -10.632 -8.781 44.536 1.00 92.00 355 PHE A N 1
ATOM 2841 C CA . PHE A 1 355 ? -10.232 -7.912 45.648 1.00 92.00 355 PHE A CA 1
ATOM 2842 C C . PHE A 1 355 ? -9.952 -8.651 46.966 1.00 92.00 355 PHE A C 1
ATOM 2844 O O . PHE A 1 355 ? -9.461 -8.033 47.910 1.00 92.00 355 PHE A O 1
ATOM 2851 N N . ASN A 1 356 ? -10.239 -9.958 47.045 1.00 87.31 356 ASN A N 1
ATOM 2852 C CA . ASN A 1 356 ? -9.911 -10.786 48.211 1.00 87.31 356 ASN A CA 1
ATOM 2853 C C . ASN A 1 356 ? -8.490 -11.376 48.115 1.00 87.31 356 ASN A C 1
ATOM 2855 O O . ASN A 1 356 ? -7.824 -11.538 49.135 1.00 87.31 356 ASN A O 1
ATOM 2859 N N . THR A 1 357 ? -8.018 -11.698 46.905 1.00 87.31 357 THR A N 1
ATOM 2860 C CA . THR A 1 357 ? -6.671 -12.253 46.652 1.00 87.31 357 THR A CA 1
ATOM 2861 C C . THR A 1 357 ? -5.683 -11.225 46.085 1.00 87.31 357 THR A C 1
ATOM 2863 O O . THR A 1 357 ? -4.463 -11.425 46.144 1.00 87.31 357 THR A O 1
ATOM 2866 N N . GLY A 1 358 ? -6.192 -10.130 45.511 1.00 84.38 358 GLY A N 1
ATOM 2867 C CA . GLY A 1 358 ? -5.406 -9.188 44.718 1.00 84.38 358 GLY A CA 1
ATOM 2868 C C . GLY A 1 358 ? -4.807 -9.843 43.469 1.00 84.38 358 GLY A C 1
ATOM 2869 O O . GLY A 1 358 ? -3.673 -9.518 43.108 1.00 84.38 358 GLY A O 1
ATOM 2870 N N . ALA A 1 359 ? -5.505 -10.826 42.891 1.00 87.81 359 ALA A N 1
ATOM 2871 C CA . ALA A 1 359 ? -5.190 -11.429 41.598 1.00 87.81 359 ALA A CA 1
ATOM 2872 C C . ALA A 1 359 ? -5.960 -10.700 40.488 1.00 87.81 359 ALA A C 1
ATOM 2874 O O . ALA A 1 359 ? -7.113 -10.301 40.690 1.00 87.81 359 ALA A O 1
ATOM 2875 N N . VAL A 1 360 ? -5.319 -10.531 39.333 1.00 89.81 360 VAL A N 1
ATOM 2876 C CA . VAL A 1 360 ? -5.899 -9.875 38.158 1.00 89.81 360 VAL A CA 1
ATOM 2877 C C . VAL A 1 360 ? -5.621 -10.698 36.916 1.00 89.81 360 VAL A C 1
ATOM 2879 O O . VAL A 1 360 ? -4.522 -11.224 36.757 1.00 89.81 360 VAL A O 1
ATOM 2882 N N . LYS A 1 361 ? -6.611 -10.754 36.028 1.00 88.44 361 LYS A N 1
ATOM 2883 C CA . LYS A 1 361 ? -6.430 -11.163 34.640 1.00 88.44 361 LYS A CA 1
ATOM 2884 C C . LYS A 1 361 ? -6.673 -9.998 33.689 1.00 88.44 361 LYS A C 1
ATOM 2886 O O . LYS A 1 361 ? -7.523 -9.153 33.973 1.00 88.44 361 LYS A O 1
ATOM 2891 N N . SER A 1 362 ? -5.974 -10.013 32.561 1.00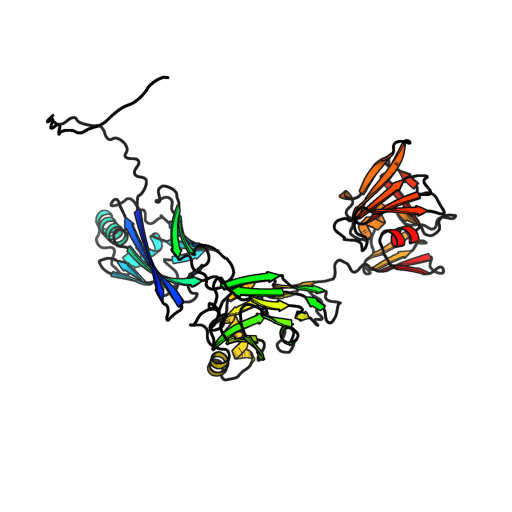 84.56 362 SER A N 1
ATOM 2892 C CA . SER A 1 362 ? -6.250 -9.188 31.385 1.00 84.56 362 SER A CA 1
ATOM 2893 C C . SER A 1 362 ? -6.320 -10.111 30.177 1.00 84.56 362 SER A C 1
ATOM 2895 O O . SER A 1 362 ? -5.365 -10.841 29.935 1.00 84.56 362 SER A O 1
ATOM 2897 N N . ASN A 1 363 ? -7.445 -10.110 29.462 1.00 80.75 363 ASN A N 1
ATOM 2898 C CA . ASN A 1 363 ? -7.728 -11.011 28.336 1.00 80.75 363 ASN A CA 1
ATOM 2899 C C . ASN A 1 363 ? -7.386 -12.475 28.689 1.00 80.75 363 ASN A C 1
ATOM 2901 O O . ASN A 1 363 ? -6.629 -13.161 28.016 1.00 80.75 363 ASN A O 1
ATOM 2905 N N . ASP A 1 364 ? -7.923 -12.908 29.834 1.00 77.06 364 ASP A N 1
ATOM 2906 C CA . ASP A 1 364 ? -7.710 -14.200 30.499 1.00 77.06 364 ASP A CA 1
ATOM 2907 C C . ASP A 1 364 ? -6.280 -14.571 30.960 1.00 77.06 364 ASP A C 1
ATOM 2909 O O . ASP A 1 364 ? -6.147 -15.491 31.777 1.00 77.06 364 ASP A O 1
ATOM 2913 N N . GLU A 1 365 ? -5.226 -13.843 30.593 1.00 79.06 365 GLU A N 1
ATOM 2914 C CA . GLU A 1 365 ? -3.875 -14.034 31.151 1.00 79.06 365 GLU A CA 1
ATOM 2915 C C . GLU A 1 365 ? -3.724 -13.429 32.559 1.00 79.06 365 GLU A C 1
ATOM 2917 O O . GLU A 1 365 ? -4.270 -12.364 32.836 1.00 79.06 365 GLU A O 1
ATOM 2922 N N . GLU A 1 366 ? -2.968 -14.065 33.467 1.00 84.75 366 GLU A N 1
ATOM 2923 C CA . GLU A 1 366 ? -2.745 -13.553 34.835 1.00 84.75 366 GLU A CA 1
ATOM 2924 C C . GLU A 1 366 ? -1.661 -12.456 34.878 1.00 84.75 366 GLU A C 1
ATOM 2926 O O . GLU A 1 366 ? -0.486 -12.700 34.595 1.00 84.75 366 GLU A O 1
ATOM 2931 N N . VAL A 1 367 ? -2.039 -11.245 35.305 1.00 83.62 367 VAL A N 1
ATOM 2932 C CA . VAL A 1 367 ? -1.166 -10.060 35.303 1.00 83.62 367 VAL A CA 1
ATOM 2933 C C . VAL A 1 367 ? -0.708 -9.693 36.715 1.00 83.62 367 VAL A C 1
ATOM 2935 O O . VAL A 1 367 ? -1.504 -9.431 37.620 1.00 83.62 367 VAL A O 1
ATOM 2938 N N . ASN A 1 368 ? 0.611 -9.595 36.895 1.00 80.62 368 ASN A N 1
ATOM 2939 C CA . ASN A 1 368 ? 1.223 -9.144 38.144 1.00 80.62 368 ASN A CA 1
ATOM 2940 C C . ASN A 1 368 ? 1.325 -7.609 38.204 1.00 80.62 368 ASN A C 1
ATOM 2942 O O . ASN A 1 368 ? 2.031 -6.992 37.406 1.00 80.62 368 ASN A O 1
ATOM 2946 N N . MET A 1 369 ? 0.678 -7.010 39.206 1.00 80.00 369 MET A N 1
ATOM 2947 C CA . MET A 1 369 ? 0.833 -5.598 39.587 1.00 80.00 369 MET A CA 1
ATOM 2948 C C . MET A 1 369 ? 1.767 -5.461 40.795 1.00 80.00 369 MET A C 1
ATOM 2950 O O . MET A 1 369 ? 1.808 -6.338 41.663 1.00 80.00 369 MET A O 1
ATOM 2954 N N . LEU A 1 370 ? 2.449 -4.322 40.903 1.00 81.44 370 LEU A N 1
ATOM 2955 C CA . LEU A 1 370 ? 3.213 -3.922 42.086 1.00 81.44 370 LEU A CA 1
ATOM 2956 C C . LEU A 1 370 ? 2.271 -3.467 43.214 1.00 81.44 370 LEU A C 1
ATOM 2958 O O . LEU A 1 370 ? 2.499 -3.781 44.384 1.00 81.44 370 LEU A O 1
ATOM 2962 N N . PHE A 1 371 ? 1.188 -2.766 42.864 1.00 84.06 371 PHE A N 1
ATOM 2963 C CA . PHE A 1 371 ? 0.187 -2.263 43.807 1.00 84.06 371 PHE A CA 1
ATOM 2964 C C . PHE A 1 371 ? -1.127 -3.046 43.714 1.00 84.06 371 PHE A C 1
ATOM 2966 O O . PHE A 1 371 ? -1.986 -2.765 42.879 1.00 84.06 371 PHE A O 1
ATOM 2973 N N . LYS A 1 372 ? -1.293 -4.038 44.599 1.00 85.81 372 LYS A N 1
ATOM 2974 C CA . LYS A 1 372 ? -2.481 -4.902 44.608 1.00 85.81 372 LYS A CA 1
ATOM 2975 C C . LYS A 1 372 ? -3.775 -4.142 44.972 1.00 85.81 372 LYS A C 1
ATOM 2977 O O . LYS A 1 372 ? -3.759 -3.335 45.904 1.00 85.81 372 LYS A O 1
ATOM 2982 N N . PRO A 1 373 ? -4.901 -4.437 44.296 1.00 89.25 373 PRO A N 1
ATOM 2983 C CA . PRO A 1 373 ? -6.221 -3.924 44.641 1.00 89.25 373 PRO A CA 1
ATOM 2984 C C . PRO A 1 373 ? -6.744 -4.579 45.924 1.00 89.25 373 PRO A C 1
ATOM 2986 O O . PRO A 1 373 ? -6.356 -5.699 46.266 1.00 89.25 373 PRO A O 1
ATOM 2989 N N . TYR A 1 374 ? -7.628 -3.879 46.635 1.00 88.69 374 TYR A N 1
ATOM 2990 C CA . TYR A 1 374 ? -8.144 -4.303 47.939 1.00 88.69 374 TYR A CA 1
ATOM 2991 C C . TYR A 1 374 ? -9.565 -3.781 48.203 1.00 88.69 374 TYR A C 1
ATOM 2993 O O . TYR A 1 374 ? -10.007 -2.796 47.609 1.00 88.69 374 TYR A O 1
ATOM 3001 N N . MET A 1 375 ? -10.288 -4.432 49.116 1.00 86.75 375 MET A N 1
ATOM 3002 C CA . MET A 1 375 ? -11.557 -3.915 49.640 1.00 86.75 375 MET A CA 1
ATOM 3003 C C . MET A 1 375 ? -11.295 -2.843 50.705 1.00 86.75 375 MET A C 1
ATOM 3005 O O . MET A 1 375 ? -10.833 -3.159 51.802 1.00 86.75 375 MET A O 1
ATOM 3009 N N . ASP A 1 376 ? -11.608 -1.583 50.405 1.00 84.62 376 ASP A N 1
ATOM 3010 C CA . ASP A 1 376 ? -11.637 -0.516 51.405 1.00 84.62 376 ASP A CA 1
ATOM 3011 C C . ASP A 1 376 ? -12.960 -0.535 52.190 1.00 84.62 376 ASP A C 1
ATOM 3013 O O . ASP A 1 376 ? -14.035 -0.746 51.624 1.00 84.62 376 ASP A O 1
ATOM 3017 N N . ILE A 1 377 ? -12.888 -0.287 53.500 1.00 79.50 377 ILE A N 1
ATOM 3018 C CA . ILE A 1 377 ? -14.034 -0.357 54.426 1.00 79.50 377 ILE A CA 1
ATOM 3019 C C . ILE A 1 377 ? -15.058 0.769 54.172 1.00 79.50 377 ILE A C 1
ATOM 3021 O O . ILE A 1 377 ? -16.234 0.618 54.501 1.00 79.50 377 ILE A O 1
ATOM 3025 N N . VAL A 1 378 ? -14.624 1.897 53.601 1.00 76.62 378 VAL A N 1
ATOM 3026 C CA . VAL A 1 378 ? -15.448 3.093 53.356 1.00 76.62 378 VAL A CA 1
ATOM 3027 C C . VAL A 1 378 ? -15.644 3.342 51.860 1.00 76.62 378 VAL A C 1
ATOM 3029 O O . VAL A 1 378 ? -16.727 3.754 51.447 1.00 76.62 378 VAL A O 1
ATOM 3032 N N . ALA A 1 379 ? -14.609 3.109 51.051 1.00 73.12 379 ALA A N 1
ATOM 3033 C CA . ALA A 1 379 ? -14.601 3.407 49.619 1.00 73.12 379 ALA A CA 1
ATOM 3034 C C . ALA A 1 379 ? -15.035 2.219 48.732 1.00 73.12 379 ALA A C 1
ATOM 3036 O O . ALA A 1 379 ? -15.395 2.427 47.572 1.00 73.12 379 ALA A O 1
ATOM 3037 N N . GLY A 1 380 ? -15.038 0.991 49.268 1.00 85.12 380 GLY A N 1
ATOM 3038 C CA . GLY A 1 380 ? -15.362 -0.228 48.527 1.00 85.12 380 GLY A CA 1
ATOM 3039 C C . GLY A 1 380 ? -14.176 -0.791 47.724 1.00 85.12 380 GLY A C 1
ATOM 3040 O O . GLY A 1 380 ? -13.018 -0.564 48.093 1.00 85.12 380 GLY A O 1
ATOM 3041 N N . PRO A 1 381 ? -14.427 -1.552 46.640 1.00 90.06 381 PRO A N 1
ATOM 3042 C CA . PRO A 1 381 ? -13.369 -2.174 45.842 1.00 90.06 381 PRO A CA 1
ATOM 3043 C C . PRO A 1 381 ? -12.459 -1.104 45.219 1.00 90.06 381 PRO A C 1
ATOM 3045 O O . PRO A 1 381 ? -12.909 -0.290 44.411 1.00 90.06 381 PRO A O 1
ATOM 3048 N N . THR A 1 382 ? -11.190 -1.076 45.628 1.00 88.88 382 THR A N 1
ATOM 3049 C CA . THR A 1 382 ? -10.247 0.025 45.375 1.00 88.88 382 THR A CA 1
ATOM 3050 C C . THR A 1 382 ? -8.996 -0.462 44.640 1.00 88.88 382 THR A C 1
ATOM 3052 O O . THR A 1 382 ? -8.371 -1.449 45.033 1.00 88.88 382 THR A O 1
ATOM 3055 N N . CYS A 1 383 ? -8.616 0.249 43.575 1.00 89.88 383 CYS A N 1
ATOM 3056 C CA . CYS A 1 383 ? -7.483 -0.068 42.701 1.00 89.88 383 CYS A CA 1
ATOM 3057 C C . CYS A 1 383 ? -6.418 1.038 42.731 1.00 89.88 383 CYS A C 1
ATOM 3059 O O . CYS A 1 383 ? -6.721 2.201 43.010 1.00 89.88 383 CYS A O 1
ATOM 3061 N N . SER A 1 384 ? -5.172 0.678 42.406 1.00 89.44 384 SER A N 1
ATOM 3062 C CA . SER A 1 384 ? -4.129 1.654 42.072 1.00 89.44 384 SER A CA 1
ATOM 3063 C C . SER A 1 384 ? -4.437 2.277 40.713 1.00 89.44 384 SER A C 1
ATOM 3065 O O . SER A 1 384 ? -4.655 1.549 39.745 1.00 89.44 384 SER A O 1
ATOM 3067 N N . ILE A 1 385 ? -4.445 3.609 40.624 1.00 88.75 385 ILE A N 1
ATOM 3068 C CA . ILE A 1 385 ? -4.803 4.311 39.380 1.00 88.75 385 ILE A CA 1
ATOM 3069 C C . ILE A 1 385 ? -3.757 4.038 38.292 1.00 88.75 385 ILE A C 1
ATOM 3071 O O . ILE A 1 385 ? -4.132 3.810 37.153 1.00 88.75 385 ILE A O 1
ATOM 3075 N N . ILE A 1 386 ? -2.469 3.993 38.659 1.00 87.62 386 ILE A N 1
ATOM 3076 C CA . ILE A 1 386 ? -1.341 3.765 37.736 1.00 87.62 386 ILE A CA 1
ATOM 3077 C C . ILE A 1 386 ? -1.411 2.369 37.105 1.00 87.62 386 ILE A C 1
ATOM 3079 O O . ILE A 1 386 ? -1.287 2.218 35.890 1.00 87.62 386 ILE A O 1
ATOM 3083 N N . GLU A 1 387 ? -1.632 1.346 37.936 1.00 87.69 387 GLU A N 1
ATOM 3084 C CA . GLU A 1 387 ? -1.764 -0.040 37.470 1.00 87.69 387 GLU A CA 1
ATOM 3085 C C . GLU A 1 387 ? -3.011 -0.189 36.595 1.00 87.69 387 GLU A C 1
ATOM 3087 O O . GLU A 1 387 ? -2.960 -0.840 35.558 1.00 87.69 387 GLU A O 1
ATOM 3092 N N . PHE A 1 388 ? -4.112 0.476 36.966 1.00 89.44 388 PHE A N 1
ATOM 3093 C CA . PHE A 1 388 ? -5.332 0.491 36.166 1.00 89.44 388 PHE A CA 1
ATOM 3094 C C . PHE A 1 388 ? -5.114 1.144 34.796 1.00 89.44 388 PHE A C 1
ATOM 3096 O O . PHE A 1 388 ? -5.456 0.542 33.785 1.00 89.44 388 PHE A O 1
ATOM 3103 N N . THR A 1 389 ? -4.486 2.326 34.737 1.00 87.62 389 THR A N 1
ATOM 3104 C CA . THR A 1 389 ? -4.157 2.991 33.463 1.00 87.62 389 THR A CA 1
ATOM 3105 C C . THR A 1 389 ? -3.291 2.107 32.569 1.00 87.62 389 THR A C 1
ATOM 3107 O O . THR A 1 389 ? -3.572 1.992 31.380 1.00 87.62 389 THR A O 1
ATOM 3110 N N . LYS A 1 390 ? -2.314 1.399 33.148 1.00 85.50 390 LYS A N 1
ATOM 3111 C CA . LYS A 1 390 ? -1.461 0.454 32.423 1.00 85.50 390 LYS A CA 1
ATOM 3112 C C . LYS A 1 390 ? -2.245 -0.750 31.883 1.00 85.50 390 LYS A C 1
ATOM 3114 O O . LYS A 1 390 ? -2.026 -1.136 30.739 1.00 85.50 390 LYS A O 1
ATOM 3119 N N . LEU A 1 391 ? -3.158 -1.323 32.674 1.00 86.00 391 LEU A N 1
ATOM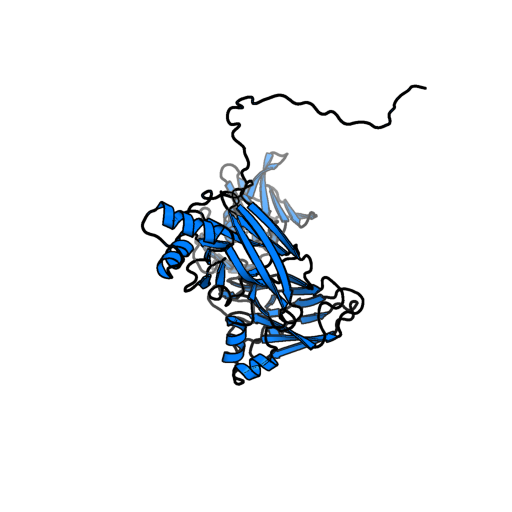 3120 C CA . LEU A 1 391 ? -4.029 -2.430 32.248 1.00 86.00 391 LEU A CA 1
ATOM 3121 C C . LEU A 1 391 ? -4.961 -2.039 31.088 1.00 86.00 391 LEU A C 1
ATOM 3123 O O . LEU A 1 391 ? -5.307 -2.898 30.289 1.00 86.00 391 LEU A O 1
ATOM 3127 N N . ILE A 1 392 ? -5.330 -0.758 30.967 1.00 83.75 392 ILE A N 1
ATOM 3128 C CA . ILE A 1 392 ? -6.157 -0.232 29.863 1.00 83.75 392 ILE A CA 1
ATOM 3129 C C . ILE A 1 392 ? -5.336 0.423 28.732 1.00 83.75 392 ILE A C 1
ATOM 3131 O O . ILE A 1 392 ? -5.874 1.191 27.936 1.00 83.75 392 ILE A O 1
ATOM 3135 N N . GLY A 1 393 ? -4.028 0.144 28.662 1.00 80.38 393 GLY A N 1
ATOM 3136 C CA . GLY A 1 393 ? -3.141 0.575 27.572 1.00 80.38 393 GLY A CA 1
ATOM 3137 C C . GLY A 1 393 ? -2.612 2.016 27.653 1.00 80.38 393 GLY A C 1
ATOM 3138 O O . GLY A 1 393 ? -1.908 2.459 26.746 1.00 80.38 393 GLY A O 1
ATOM 3139 N N . ILE A 1 394 ? -2.905 2.765 28.721 1.00 83.44 394 ILE A N 1
ATOM 3140 C CA . ILE A 1 394 ? -2.361 4.114 28.934 1.00 83.44 394 ILE A CA 1
ATOM 3141 C C . ILE A 1 394 ? -0.961 4.000 29.559 1.00 83.44 394 ILE A C 1
ATOM 3143 O O . ILE A 1 394 ? -0.797 3.602 30.713 1.00 83.44 394 ILE A O 1
ATOM 3147 N N . ASP A 1 395 ? 0.052 4.370 28.774 1.00 79.25 395 ASP A N 1
ATOM 3148 C CA . ASP A 1 395 ? 1.468 4.362 29.157 1.00 79.25 395 ASP A CA 1
ATOM 3149 C C . ASP A 1 395 ? 1.764 5.279 30.366 1.00 79.25 395 ASP A C 1
ATOM 3151 O O . ASP A 1 395 ? 1.207 6.372 30.489 1.00 79.25 395 ASP A O 1
ATOM 3155 N N . GLN A 1 396 ? 2.688 4.871 31.246 1.00 80.75 396 GLN A N 1
ATOM 3156 C CA . GLN A 1 396 ? 3.068 5.639 32.443 1.00 80.75 396 GLN A CA 1
ATOM 3157 C C . GLN A 1 396 ? 3.628 7.037 32.112 1.00 80.75 396 GLN A C 1
ATOM 3159 O O . GLN A 1 396 ? 3.475 7.959 32.911 1.00 80.75 396 GLN A O 1
ATOM 3164 N N . SER A 1 397 ? 4.220 7.238 30.932 1.00 83.50 397 SER A N 1
ATOM 3165 C CA . SER A 1 397 ? 4.667 8.554 30.446 1.00 83.50 397 SER A CA 1
ATOM 3166 C C . SER A 1 397 ? 3.530 9.571 30.264 1.00 83.50 397 SER A C 1
ATOM 3168 O O . SER A 1 397 ? 3.786 10.775 30.285 1.00 83.50 397 SER A O 1
ATOM 3170 N N . LYS A 1 398 ? 2.275 9.110 30.167 1.00 86.81 398 LYS A N 1
ATOM 3171 C CA . LYS A 1 398 ? 1.059 9.941 30.106 1.00 86.81 398 LYS A CA 1
ATOM 3172 C C . LYS A 1 398 ? 0.495 10.301 31.491 1.00 86.81 398 LYS A C 1
ATOM 3174 O O . LYS A 1 398 ? -0.558 10.933 31.582 1.00 86.81 398 LYS A O 1
ATOM 3179 N N . LEU A 1 399 ? 1.183 9.913 32.572 1.00 87.25 399 LEU A N 1
ATOM 3180 C CA . LEU A 1 399 ? 0.788 10.144 33.965 1.00 87.25 399 LEU A CA 1
ATOM 3181 C C . LEU A 1 399 ? 1.664 11.230 34.608 1.00 87.25 399 LEU A C 1
ATOM 3183 O O . LEU A 1 399 ? 2.793 10.992 35.033 1.00 87.25 399 LEU A O 1
ATOM 3187 N N . MET A 1 400 ? 1.127 12.443 34.716 1.00 88.44 400 MET A N 1
ATOM 3188 C CA . MET A 1 400 ? 1.833 13.605 35.258 1.00 88.44 400 MET A CA 1
ATOM 3189 C C . MET A 1 400 ? 1.470 13.851 36.727 1.00 88.44 400 MET A C 1
ATOM 3191 O O . MET A 1 400 ? 0.394 14.368 37.041 1.00 88.44 400 MET A O 1
ATOM 3195 N N . PHE A 1 401 ? 2.392 13.534 37.639 1.00 86.31 401 PHE A N 1
ATOM 3196 C CA . PHE A 1 401 ? 2.285 13.905 39.053 1.00 86.31 401 PHE A CA 1
ATOM 3197 C C . PHE A 1 401 ? 2.730 15.355 39.285 1.00 86.31 401 PHE A C 1
ATOM 3199 O O . PHE A 1 401 ? 3.788 15.779 38.822 1.00 86.31 401 PHE A O 1
ATOM 3206 N N . GLY A 1 402 ? 1.944 16.119 40.045 1.00 85.75 402 GLY A N 1
ATOM 3207 C CA . GLY A 1 402 ? 2.189 17.543 40.293 1.00 85.75 402 GLY A CA 1
ATOM 3208 C C . GLY A 1 402 ? 1.630 18.033 41.627 1.00 85.75 402 GLY A C 1
ATOM 3209 O O . GLY A 1 402 ? 1.171 17.245 42.454 1.00 85.75 402 GLY A O 1
ATOM 3210 N N . GLN A 1 403 ? 1.683 19.343 41.862 1.00 84.62 403 GLN A N 1
ATOM 3211 C CA . GLN A 1 403 ? 0.997 19.988 42.984 1.00 84.62 403 GLN A CA 1
ATOM 3212 C C . GLN A 1 403 ? 0.264 21.234 42.497 1.00 84.62 403 GLN A C 1
ATOM 3214 O O . GLN A 1 403 ? 0.794 22.003 41.694 1.00 84.62 403 GLN A O 1
ATOM 3219 N N . ASN A 1 404 ? -0.954 21.442 42.996 1.00 80.69 404 ASN A N 1
ATOM 3220 C CA . ASN A 1 404 ? -1.730 22.641 42.696 1.00 80.69 404 ASN A CA 1
ATOM 3221 C C . ASN A 1 404 ? -1.315 23.836 43.580 1.00 80.69 404 ASN A C 1
ATOM 3223 O O . ASN A 1 404 ? -0.502 23.717 44.497 1.00 80.69 404 ASN A O 1
ATOM 3227 N N . GLN A 1 405 ? -1.921 25.001 43.331 1.00 76.88 405 GLN A N 1
ATOM 3228 C CA . GLN A 1 405 ? -1.640 26.253 44.055 1.00 76.88 405 GLN A CA 1
ATOM 3229 C C . GLN A 1 405 ? -1.917 26.184 45.574 1.00 76.88 405 GLN A C 1
ATOM 3231 O O . GLN A 1 405 ? -1.416 27.019 46.320 1.00 76.88 405 GLN A O 1
ATOM 3236 N N . ASN A 1 406 ? -2.668 25.177 46.035 1.00 79.75 406 ASN A N 1
ATOM 3237 C CA . ASN A 1 406 ? -2.969 24.914 47.445 1.00 79.75 406 ASN A CA 1
ATOM 3238 C C . ASN A 1 406 ? -2.078 23.797 48.037 1.00 79.75 406 ASN A C 1
ATOM 3240 O O . ASN A 1 406 ? -2.452 23.183 49.036 1.00 79.75 406 ASN A O 1
ATOM 3244 N N . TYR A 1 407 ? -0.937 23.488 47.406 1.00 77.62 407 TYR A N 1
ATOM 3245 C CA . TYR A 1 407 ? 0.002 22.415 47.781 1.00 77.62 407 TYR A CA 1
ATOM 3246 C C . TYR A 1 407 ? -0.621 21.009 47.861 1.00 77.62 407 TYR A C 1
ATOM 3248 O O . TYR A 1 407 ? -0.052 20.099 48.465 1.00 77.62 407 TYR A O 1
ATOM 3256 N N . SER A 1 408 ? -1.788 20.803 47.244 1.00 81.50 408 SER A N 1
ATOM 3257 C CA . SER A 1 408 ? -2.407 19.481 47.156 1.00 81.50 408 SER A CA 1
ATOM 3258 C C . SER A 1 408 ? -1.801 18.724 45.978 1.00 81.50 408 SER A C 1
ATOM 3260 O O . SER A 1 408 ? -1.711 19.269 44.877 1.00 81.50 408 SER A O 1
ATOM 3262 N N . ASN A 1 409 ? -1.391 17.476 46.209 1.00 84.25 409 ASN A N 1
ATOM 3263 C CA . ASN A 1 409 ? -0.888 16.581 45.165 1.00 84.25 409 ASN A CA 1
ATOM 3264 C C . ASN A 1 409 ? -1.937 16.393 44.059 1.00 84.25 409 ASN A C 1
ATOM 3266 O O . ASN A 1 409 ? -3.119 16.216 44.357 1.00 84.25 409 ASN A O 1
ATOM 3270 N N . THR A 1 410 ? -1.504 16.384 42.804 1.00 84.62 410 THR A N 1
ATOM 3271 C CA . THR A 1 410 ? -2.347 16.150 41.628 1.00 84.62 410 THR A CA 1
ATOM 3272 C C . THR A 1 410 ? -1.784 15.029 40.766 1.00 84.62 410 THR A C 1
ATOM 3274 O O . THR A 1 410 ? -0.570 14.829 40.719 1.00 84.62 410 THR A O 1
ATOM 3277 N N . LEU A 1 411 ? -2.669 14.335 40.056 1.00 87.44 411 LEU A N 1
ATOM 3278 C CA . LEU A 1 411 ? -2.332 13.409 38.977 1.00 87.44 411 LEU A CA 1
ATOM 3279 C C . LEU A 1 411 ? -3.152 13.810 37.751 1.00 87.44 411 LEU A C 1
ATOM 3281 O O . LEU A 1 411 ? -4.381 13.768 37.804 1.00 87.44 411 LEU A O 1
ATOM 3285 N N . THR A 1 412 ? -2.479 14.202 36.674 1.00 88.38 412 THR A N 1
ATOM 3286 C CA . THR A 1 412 ? -3.099 14.397 35.361 1.00 88.38 412 THR A CA 1
ATOM 3287 C C . THR A 1 412 ? -2.793 13.195 34.474 1.00 88.38 412 THR A C 1
ATOM 3289 O O . THR A 1 412 ? -1.654 12.740 34.419 1.00 88.38 412 THR A O 1
ATOM 3292 N N . ILE A 1 413 ? -3.820 12.682 33.803 1.00 89.12 413 ILE A N 1
ATOM 3293 C CA . ILE A 1 413 ? -3.786 11.528 32.906 1.00 89.12 413 ILE A CA 1
ATOM 3294 C C . ILE A 1 413 ? -4.133 12.041 31.509 1.00 89.12 413 ILE A C 1
ATOM 3296 O O . ILE A 1 413 ? -5.184 12.665 31.339 1.00 89.12 413 ILE A O 1
ATOM 3300 N N . ASP A 1 414 ? -3.262 11.801 30.536 1.00 86.19 414 ASP A N 1
ATOM 3301 C CA . ASP A 1 414 ? -3.494 12.113 29.123 1.00 86.19 414 ASP A CA 1
ATOM 3302 C C . ASP A 1 414 ? -3.985 10.858 28.378 1.00 86.19 414 ASP A C 1
ATOM 3304 O O . ASP A 1 414 ? -3.338 9.810 28.414 1.00 86.19 414 ASP A O 1
ATOM 3308 N N . ASN A 1 415 ? -5.133 10.955 27.704 1.00 82.44 415 ASN A N 1
ATOM 3309 C CA . ASN A 1 415 ? -5.576 9.975 26.712 1.00 82.44 415 ASN A CA 1
ATOM 3310 C C . ASN A 1 415 ? -6.126 10.667 25.450 1.00 82.44 415 ASN A C 1
ATOM 3312 O O . ASN A 1 415 ? -7.138 10.258 24.881 1.00 82.44 415 ASN A O 1
ATOM 3316 N N . THR A 1 416 ? -5.464 11.734 25.003 1.00 74.50 416 THR A N 1
ATOM 3317 C CA . THR A 1 416 ? -5.791 12.434 23.747 1.00 74.50 416 THR A CA 1
ATOM 3318 C C . THR A 1 416 ? -5.590 11.561 22.501 1.00 74.50 416 THR A C 1
ATOM 3320 O O . THR A 1 416 ? -6.296 11.740 21.510 1.00 74.50 416 THR A O 1
ATOM 3323 N N . ASP A 1 417 ? -4.727 10.542 22.581 1.00 70.75 417 ASP A N 1
ATOM 3324 C CA . ASP A 1 417 ? -4.566 9.503 21.549 1.00 70.75 417 ASP A CA 1
ATOM 3325 C C . ASP A 1 417 ? -5.740 8.497 21.479 1.00 70.75 417 ASP A C 1
ATOM 3327 O O . ASP A 1 417 ? -5.806 7.704 20.542 1.00 70.75 417 ASP A O 1
ATOM 3331 N N . GLY A 1 418 ? -6.671 8.501 22.446 1.00 66.38 418 GLY A N 1
ATOM 3332 C CA . GLY A 1 418 ? -7.896 7.688 22.402 1.00 66.38 418 GLY A CA 1
ATOM 3333 C C . GLY A 1 418 ? -7.723 6.178 22.631 1.00 66.38 418 GLY A C 1
ATOM 3334 O O . GLY A 1 418 ? -8.450 5.392 22.028 1.00 66.38 418 GLY A O 1
ATOM 3335 N N . VAL A 1 419 ? -6.784 5.756 23.490 1.00 68.50 419 VAL A N 1
ATOM 3336 C CA . VAL A 1 419 ? -6.539 4.325 23.783 1.00 68.50 419 VAL A CA 1
ATOM 3337 C C . VAL A 1 419 ? -7.673 3.730 24.631 1.00 68.50 419 VAL A C 1
ATOM 3339 O O . VAL A 1 419 ? -8.330 2.770 24.227 1.00 68.50 419 VAL A O 1
ATOM 3342 N N . ALA A 1 420 ? -7.993 4.341 25.774 1.00 69.38 420 ALA A N 1
ATOM 3343 C CA . ALA A 1 420 ? -9.283 4.133 26.442 1.00 69.38 420 ALA A CA 1
ATOM 3344 C C . ALA A 1 420 ? -10.433 4.835 25.665 1.00 69.38 420 ALA A C 1
ATOM 3346 O O . ALA A 1 420 ? -10.147 5.755 24.896 1.00 69.38 420 ALA A O 1
ATOM 3347 N N . PRO A 1 421 ? -11.716 4.444 25.845 1.00 67.75 421 PRO A N 1
ATOM 3348 C CA . PRO A 1 421 ? -12.869 5.027 25.130 1.00 67.75 421 PRO A CA 1
ATOM 3349 C C . PRO A 1 421 ? -12.986 6.553 25.255 1.00 67.75 421 PRO A C 1
ATOM 3351 O O . PRO A 1 421 ? -13.368 7.251 24.317 1.00 67.75 421 PRO A O 1
ATOM 3354 N N . PHE A 1 422 ? -12.642 7.067 26.432 1.00 73.44 422 PHE A N 1
ATOM 3355 C CA . PHE A 1 422 ? -12.528 8.486 26.743 1.00 73.44 422 PHE A CA 1
ATOM 3356 C C . PHE A 1 422 ? -11.401 9.181 25.950 1.00 73.44 422 PHE A C 1
ATOM 3358 O O . PHE A 1 422 ? -10.250 8.778 26.078 1.00 73.44 422 PHE A O 1
ATOM 3365 N N . ASN A 1 423 ? -11.668 10.283 25.237 1.00 74.56 423 ASN A N 1
ATOM 3366 C CA . ASN A 1 423 ? -10.615 11.115 24.626 1.00 74.56 423 ASN A CA 1
ATOM 3367 C C . ASN A 1 423 ? -10.492 12.487 25.320 1.00 74.56 423 ASN A C 1
ATOM 3369 O O . ASN A 1 423 ? -11.429 13.291 25.298 1.00 74.56 423 ASN A O 1
ATOM 3373 N N . GLY A 1 424 ? -9.324 12.761 25.910 1.00 80.31 424 GLY A N 1
ATOM 3374 C CA . GLY A 1 424 ? -9.025 14.034 26.569 1.00 80.31 424 GLY A CA 1
ATOM 3375 C C . GLY A 1 424 ? -8.042 13.908 27.735 1.00 80.31 424 GLY A C 1
ATOM 3376 O O . GLY A 1 424 ? -7.171 13.038 27.734 1.00 80.31 424 GLY A O 1
ATOM 3377 N N . PHE A 1 425 ? -8.205 14.764 28.749 1.00 82.31 425 PHE A N 1
ATOM 3378 C CA . PHE A 1 425 ? -7.386 14.771 29.969 1.00 82.31 425 PHE A CA 1
ATOM 3379 C C . PHE A 1 425 ? -8.236 14.556 31.223 1.00 82.31 425 PHE A C 1
ATOM 3381 O O . PHE A 1 425 ? -9.292 15.167 31.375 1.00 82.31 425 PHE A O 1
ATOM 3388 N N . VAL A 1 426 ? -7.731 13.795 32.192 1.00 84.44 426 VAL A N 1
ATOM 3389 C CA . VAL A 1 426 ? -8.335 13.673 33.531 1.00 84.44 426 VAL A CA 1
ATOM 3390 C C . VAL A 1 426 ? -7.381 14.276 34.552 1.00 84.44 426 VAL A C 1
ATOM 3392 O O . VAL A 1 426 ? -6.234 13.854 34.630 1.00 84.44 426 VAL A O 1
ATOM 3395 N N . THR A 1 427 ? -7.823 15.244 35.357 1.00 85.12 427 THR A N 1
ATOM 3396 C CA . THR A 1 427 ? -7.022 15.817 36.452 1.00 85.12 427 THR A CA 1
ATOM 3397 C C . THR A 1 427 ? -7.652 15.529 37.810 1.00 85.12 427 THR A C 1
ATOM 3399 O O . THR A 1 427 ? -8.729 16.015 38.164 1.00 85.12 427 THR A O 1
ATOM 3402 N N . LEU A 1 428 ? -6.921 14.741 38.594 1.00 84.38 428 LEU A N 1
ATOM 3403 C CA . LEU A 1 428 ? -7.255 14.302 39.940 1.00 84.38 428 LEU A CA 1
ATOM 3404 C C . LEU A 1 428 ? -6.498 15.152 40.965 1.00 84.38 428 LEU A C 1
ATOM 3406 O O . LEU A 1 428 ? -5.327 15.471 40.765 1.00 84.38 428 LEU A O 1
ATOM 3410 N N . THR A 1 429 ? -7.135 15.481 42.090 1.00 81.62 429 THR A N 1
ATOM 3411 C CA . THR A 1 429 ? -6.498 16.193 43.213 1.00 81.62 429 THR A CA 1
ATOM 3412 C C . THR A 1 429 ? -6.657 15.390 44.504 1.00 81.62 429 THR A C 1
ATOM 3414 O O . THR A 1 429 ? -7.760 14.976 44.854 1.00 81.62 429 THR A O 1
ATOM 3417 N N . SER A 1 430 ? -5.562 15.180 45.237 1.00 79.56 430 SER A N 1
ATOM 3418 C CA . SER A 1 430 ? -5.574 14.485 46.527 1.00 79.56 430 SER A CA 1
ATOM 3419 C C . SER A 1 430 ? -6.407 15.242 47.551 1.00 79.56 430 SER A C 1
ATOM 3421 O O . SER A 1 430 ? -6.365 16.471 47.601 1.00 79.56 430 SER A O 1
ATOM 3423 N N . SER A 1 431 ? -7.115 14.508 48.408 1.00 69.56 431 SER A N 1
ATOM 3424 C CA . SER A 1 431 ? -7.989 15.065 49.452 1.00 69.56 431 SER A CA 1
ATOM 3425 C C . SER A 1 431 ? -9.166 15.902 48.916 1.00 69.56 431 SER A C 1
ATOM 3427 O O . SER A 1 431 ? -9.897 16.504 49.701 1.00 69.56 431 SER A O 1
ATOM 3429 N N . SER A 1 432 ? -9.366 15.925 47.594 1.00 73.88 432 SER A N 1
ATOM 3430 C CA . SER A 1 432 ? -10.494 16.562 46.918 1.00 73.88 432 SER A CA 1
ATOM 3431 C C . SER A 1 432 ? -11.686 15.610 46.829 1.00 73.88 432 SER A C 1
ATOM 3433 O O . SER A 1 432 ? -11.507 14.404 46.666 1.00 73.88 432 SER A O 1
ATOM 3435 N N . TYR A 1 433 ? -12.895 16.171 46.862 1.00 74.38 433 TYR A N 1
ATOM 3436 C CA . TYR A 1 433 ? -14.132 15.494 46.449 1.00 74.38 433 TYR A CA 1
ATOM 3437 C C . TYR A 1 433 ? -14.488 15.799 44.982 1.00 74.38 433 TYR A C 1
ATOM 3439 O O . TYR A 1 433 ? -15.561 15.431 44.517 1.00 74.38 433 TYR A O 1
ATOM 3447 N N . ASP A 1 434 ? -13.594 16.470 44.258 1.00 72.62 434 ASP A N 1
ATOM 3448 C CA . ASP A 1 434 ? -13.785 16.929 42.886 1.00 72.62 434 ASP A CA 1
ATOM 3449 C C . ASP A 1 434 ? -12.723 16.300 41.976 1.00 72.62 434 ASP A C 1
ATOM 3451 O O . ASP A 1 434 ? -11.519 16.442 42.233 1.00 72.62 434 ASP A O 1
ATOM 3455 N N . ILE A 1 435 ? -13.181 15.666 40.897 1.00 71.62 435 ILE A N 1
ATOM 3456 C CA . ILE A 1 435 ? -12.388 15.296 39.719 1.00 71.62 435 ILE A CA 1
ATOM 3457 C C . ILE A 1 435 ? -12.703 16.296 38.614 1.00 71.62 435 ILE A C 1
ATOM 3459 O O . ILE A 1 435 ? -13.874 16.595 38.395 1.00 71.62 435 ILE A O 1
ATOM 3463 N N . ILE A 1 436 ? -11.684 16.780 37.902 1.00 74.19 436 ILE A N 1
ATOM 3464 C CA . ILE A 1 436 ? -11.875 17.618 36.714 1.00 74.19 436 ILE A CA 1
ATOM 3465 C C . ILE A 1 436 ? -11.552 16.774 35.484 1.00 74.19 436 ILE A C 1
ATOM 3467 O O . ILE A 1 436 ? -10.414 16.335 35.310 1.00 74.19 436 ILE A O 1
ATOM 3471 N N . VAL A 1 437 ? -12.551 16.556 34.635 1.00 68.81 437 VAL A N 1
ATOM 3472 C CA . VAL A 1 437 ? -12.425 15.821 33.374 1.00 68.81 437 VAL A CA 1
ATOM 3473 C C . VAL A 1 437 ? -12.495 16.832 32.232 1.00 68.81 437 VAL A C 1
ATOM 3475 O O . VAL A 1 437 ? -13.439 17.614 32.173 1.00 68.81 437 VAL A O 1
ATOM 3478 N N . ASN A 1 438 ? -11.509 16.849 31.334 1.00 64.81 438 ASN A N 1
ATOM 3479 C CA . ASN A 1 438 ? -11.530 17.679 30.132 1.00 64.81 438 ASN A CA 1
ATOM 3480 C C . ASN A 1 438 ? -11.762 16.811 28.890 1.00 64.81 438 ASN A C 1
ATOM 3482 O O . ASN A 1 438 ? -10.899 16.004 28.547 1.00 64.81 438 ASN A O 1
ATOM 3486 N N . ILE A 1 439 ? -12.897 17.006 28.214 1.00 61.69 439 ILE A N 1
ATOM 3487 C CA . ILE A 1 439 ? -13.289 16.262 27.007 1.00 61.69 439 ILE A CA 1
ATOM 3488 C C . ILE A 1 439 ? -13.386 17.242 25.842 1.00 61.69 439 ILE A C 1
ATOM 3490 O O . ILE A 1 439 ? -14.229 18.144 25.853 1.00 61.69 439 ILE A O 1
ATOM 3494 N N . GLY A 1 440 ? -12.499 17.113 24.852 1.00 56.25 440 GLY A N 1
ATOM 3495 C CA . GLY A 1 440 ? -12.476 17.999 23.679 1.00 56.25 440 GLY A CA 1
ATOM 3496 C C . GLY A 1 440 ? -12.397 19.503 24.004 1.00 56.25 440 GLY A C 1
ATOM 3497 O O . GLY A 1 440 ? -12.907 20.319 23.239 1.00 56.25 440 GLY A O 1
ATOM 3498 N N . GLY A 1 441 ? -11.817 19.880 25.150 1.00 55.78 441 GLY A N 1
ATOM 3499 C CA . GLY A 1 441 ? -11.741 21.261 25.640 1.00 55.78 441 GLY A CA 1
ATOM 3500 C C . GLY A 1 441 ? -12.800 21.652 26.681 1.00 55.78 441 GLY A C 1
ATOM 3501 O O . GLY A 1 441 ? -12.587 22.627 27.404 1.00 55.78 441 GLY A O 1
ATOM 3502 N N . ASN A 1 442 ? -13.893 20.896 26.834 1.00 64.12 442 ASN A N 1
ATOM 3503 C CA . ASN A 1 442 ? -14.916 21.150 27.857 1.00 64.12 442 ASN A CA 1
ATOM 3504 C C . ASN A 1 442 ? -14.508 20.549 29.208 1.00 64.12 442 ASN A C 1
ATOM 3506 O O . ASN A 1 442 ? -14.188 19.368 29.270 1.00 64.12 442 ASN A O 1
ATOM 3510 N N . ASN A 1 443 ? -14.569 21.335 30.290 1.00 75.94 443 ASN A N 1
ATOM 3511 C CA . ASN A 1 443 ? -14.333 20.845 31.654 1.00 75.94 443 ASN A CA 1
ATOM 3512 C C . ASN A 1 443 ? -15.646 20.411 32.325 1.00 75.94 443 ASN A C 1
ATOM 3514 O O . ASN A 1 443 ? -16.514 21.250 32.571 1.00 75.94 443 ASN A O 1
ATOM 3518 N N . GLU A 1 444 ? -15.737 19.142 32.706 1.00 75.75 444 GLU A N 1
ATOM 3519 C CA . GLU A 1 444 ? -16.743 18.600 33.620 1.00 75.75 444 GLU A CA 1
ATOM 3520 C C . GLU A 1 444 ? -16.138 18.373 35.018 1.00 75.75 444 GLU A C 1
ATOM 3522 O O . GLU A 1 444 ? -14.929 18.169 35.163 1.00 75.75 444 GLU A O 1
ATOM 3527 N N . VAL A 1 445 ? -16.968 18.445 36.066 1.00 78.75 445 VAL A N 1
ATOM 3528 C CA . VAL A 1 445 ? -16.541 18.257 37.463 1.00 78.75 445 VAL A CA 1
ATOM 3529 C C . VAL A 1 445 ? -17.355 17.148 38.124 1.00 78.75 445 VAL A C 1
ATOM 3531 O O . VAL A 1 445 ? -18.467 17.384 38.602 1.00 78.75 445 VAL A O 1
ATOM 3534 N N . ILE A 1 446 ? -16.782 15.946 38.192 1.00 73.75 446 ILE A N 1
ATOM 3535 C CA . ILE A 1 446 ? -17.404 14.787 38.843 1.00 73.75 446 ILE A CA 1
ATOM 3536 C C . ILE A 1 446 ? -17.227 14.920 40.362 1.00 73.75 446 ILE A C 1
ATOM 3538 O O . ILE A 1 446 ? -16.121 15.157 40.860 1.00 73.75 446 ILE A O 1
ATOM 3542 N N . LYS A 1 447 ? -18.331 14.782 41.108 1.00 73.00 447 LYS A N 1
ATOM 3543 C CA . LYS A 1 447 ? -18.374 14.912 42.573 1.00 73.00 447 LYS A CA 1
ATOM 3544 C C . LYS A 1 447 ? -18.349 13.548 43.258 1.00 73.00 447 LYS A C 1
ATOM 3546 O O . LYS A 1 447 ? -19.263 12.741 43.105 1.00 73.00 447 LYS A O 1
ATOM 3551 N N . LEU A 1 448 ? -17.322 13.325 44.067 1.00 69.38 448 LEU A N 1
ATOM 3552 C CA . LEU A 1 448 ? -17.063 12.074 44.768 1.00 69.38 448 LEU A CA 1
ATOM 3553 C C . LEU A 1 448 ? -17.757 11.997 46.130 1.00 69.38 448 LEU A C 1
ATOM 3555 O O . LEU A 1 448 ? -18.021 13.004 46.786 1.00 69.38 448 LEU A O 1
ATOM 3559 N N . ARG A 1 449 ? -17.969 10.763 46.600 1.00 66.94 449 ARG A N 1
ATOM 3560 C CA . ARG A 1 449 ? -18.419 10.467 47.975 1.00 66.94 449 ARG A CA 1
ATOM 3561 C C . ARG A 1 449 ? -17.262 10.300 48.967 1.00 66.94 449 ARG A C 1
ATOM 3563 O O . ARG A 1 449 ? -17.462 10.452 50.168 1.00 66.94 449 ARG A O 1
ATOM 3570 N N . THR A 1 450 ? -16.064 10.019 48.459 1.00 68.19 450 THR A N 1
ATOM 3571 C CA . THR A 1 450 ? -14.850 9.716 49.227 1.00 68.19 450 THR A CA 1
ATOM 3572 C C . THR A 1 450 ? -13.669 10.408 48.543 1.00 68.19 450 THR A C 1
ATOM 3574 O O . THR A 1 450 ? -13.602 10.364 47.314 1.00 68.19 450 THR A O 1
ATOM 3577 N N . PRO A 1 451 ? -12.752 11.062 49.278 1.00 67.94 451 PRO A N 1
ATOM 3578 C CA . PRO A 1 451 ? -11.658 11.798 48.657 1.00 67.94 451 PRO A CA 1
ATOM 3579 C C . PRO A 1 451 ? -10.561 10.870 48.117 1.00 67.94 451 PRO A C 1
ATOM 3581 O O . PRO A 1 451 ? -10.260 9.836 48.713 1.00 67.94 451 PRO A O 1
ATOM 3584 N N . ILE A 1 452 ? -9.920 11.274 47.018 1.00 74.38 452 ILE A N 1
ATOM 3585 C CA . ILE A 1 452 ? -8.815 10.524 46.393 1.00 74.38 452 ILE A CA 1
ATOM 3586 C C . ILE A 1 452 ? -7.544 10.650 47.242 1.00 74.38 452 ILE A C 1
ATOM 3588 O O . ILE A 1 452 ? -7.216 11.738 47.724 1.00 74.38 452 ILE A O 1
ATOM 3592 N N . PHE A 1 453 ? -6.775 9.567 47.357 1.00 75.69 453 PHE A N 1
ATOM 3593 C CA . PHE A 1 453 ? -5.402 9.610 47.862 1.00 75.69 453 PHE A CA 1
ATOM 3594 C C . PHE A 1 453 ? -4.398 9.662 46.700 1.00 75.69 453 PHE A C 1
ATOM 3596 O O . PHE A 1 453 ? -4.428 8.789 45.833 1.00 75.69 453 PHE A O 1
ATOM 3603 N N . ILE A 1 454 ? -3.490 10.649 46.693 1.00 77.12 454 ILE A N 1
ATOM 3604 C CA . ILE A 1 454 ? -2.377 10.758 45.729 1.00 77.12 454 ILE A CA 1
ATOM 3605 C C . ILE A 1 454 ? -1.089 11.119 46.485 1.00 77.12 454 ILE A C 1
ATOM 3607 O O . ILE A 1 454 ? -1.040 12.117 47.208 1.00 77.12 454 ILE A O 1
ATOM 3611 N N . SER A 1 455 ? -0.024 10.338 46.304 1.00 74.44 455 SER A N 1
ATOM 3612 C CA . SER A 1 455 ? 1.280 10.536 46.943 1.00 74.44 455 SER A CA 1
ATOM 3613 C C . SER A 1 455 ? 2.415 10.588 45.921 1.00 74.44 455 SER A C 1
ATOM 3615 O O . SER A 1 455 ? 2.950 9.559 45.508 1.00 74.44 455 SER A O 1
ATOM 3617 N N . ASN A 1 456 ? 2.836 11.806 45.570 1.00 67.38 456 ASN A N 1
ATOM 3618 C CA . ASN A 1 456 ? 3.924 12.048 44.614 1.00 67.38 456 ASN A CA 1
ATOM 3619 C C . ASN A 1 456 ? 5.269 11.453 45.068 1.00 67.38 456 ASN A C 1
ATOM 3621 O O . ASN A 1 456 ? 6.083 11.075 44.242 1.00 67.38 456 ASN A O 1
ATOM 3625 N N . GLN A 1 457 ? 5.516 11.355 46.381 1.00 65.44 457 GLN A N 1
ATOM 3626 C CA . GLN A 1 457 ? 6.776 10.824 46.931 1.00 65.44 457 GLN A CA 1
ATOM 3627 C C . GLN A 1 457 ? 6.929 9.302 46.793 1.00 65.44 457 GLN A C 1
ATOM 3629 O O . GLN A 1 457 ? 8.001 8.768 47.072 1.00 65.44 457 GLN A O 1
ATOM 3634 N N . LYS A 1 458 ? 5.846 8.600 46.454 1.00 63.47 458 LYS A N 1
ATOM 3635 C CA . LYS A 1 458 ? 5.795 7.138 46.347 1.00 63.47 458 LYS A CA 1
ATOM 3636 C C . LYS A 1 458 ? 5.184 6.664 45.030 1.00 63.47 458 LYS A C 1
ATOM 3638 O O . LYS A 1 458 ? 4.953 5.469 44.912 1.00 63.47 458 LYS A O 1
ATOM 3643 N N . GLU A 1 459 ? 4.833 7.593 44.137 1.00 68.88 459 GLU A N 1
ATOM 3644 C CA . GLU A 1 459 ? 4.029 7.348 42.930 1.00 68.88 459 GLU A CA 1
ATOM 3645 C C . GLU A 1 459 ? 2.880 6.367 43.220 1.00 68.88 459 GLU A C 1
ATOM 3647 O O . GLU A 1 459 ? 2.759 5.298 42.636 1.00 68.88 459 GLU A O 1
ATOM 3652 N N . THR A 1 460 ? 2.061 6.704 44.222 1.00 74.75 460 THR A N 1
ATOM 3653 C CA . THR A 1 460 ? 0.904 5.889 44.624 1.00 74.75 460 THR A CA 1
ATOM 3654 C C . THR A 1 460 ? -0.355 6.729 44.646 1.00 74.75 460 THR A C 1
ATOM 3656 O O . THR A 1 460 ? -0.425 7.759 45.318 1.00 74.75 460 THR A O 1
ATOM 3659 N N . SER A 1 461 ? -1.373 6.262 43.938 1.00 83.62 461 SER A N 1
ATOM 3660 C CA . SER A 1 461 ? -2.705 6.847 43.923 1.00 83.62 461 SER A CA 1
ATOM 3661 C C . SER A 1 461 ? -3.747 5.740 43.890 1.00 83.62 461 SER A C 1
ATOM 3663 O O . SER A 1 461 ? -3.564 4.741 43.198 1.00 83.62 461 SER A O 1
ATOM 3665 N N . TYR A 1 462 ? -4.827 5.907 44.652 1.00 86.19 462 TYR A N 1
ATOM 3666 C CA . TYR A 1 462 ? -5.865 4.888 44.810 1.00 86.19 462 TYR A CA 1
ATOM 3667 C C . TYR A 1 462 ? -7.260 5.486 44.641 1.00 86.19 462 TYR A C 1
ATOM 3669 O O . TYR A 1 462 ? -7.532 6.592 45.118 1.00 86.19 462 TYR A O 1
ATOM 3677 N N . MET A 1 463 ? -8.138 4.738 43.972 1.00 86.94 463 MET A N 1
ATOM 3678 C CA . MET A 1 463 ? -9.520 5.126 43.695 1.00 86.94 463 MET A CA 1
ATOM 3679 C C . MET A 1 463 ? -10.433 3.886 43.646 1.00 86.94 463 MET A C 1
ATOM 3681 O O . MET A 1 463 ? -9.992 2.824 43.194 1.00 86.94 463 MET A O 1
ATOM 3685 N N . PRO A 1 464 ? -11.702 3.996 44.079 1.00 88.81 464 PRO A N 1
ATOM 3686 C CA . PRO A 1 464 ? -12.723 2.988 43.816 1.00 88.81 464 PRO A CA 1
ATOM 3687 C C . PRO A 1 464 ? -12.849 2.636 42.330 1.00 88.81 464 PRO A C 1
ATOM 3689 O O . PRO A 1 464 ? -12.918 3.522 41.479 1.00 88.81 464 PRO A O 1
ATOM 3692 N N . ILE A 1 465 ? -12.936 1.342 42.024 1.00 90.25 465 ILE A N 1
ATOM 3693 C CA . ILE A 1 465 ? -12.941 0.822 40.647 1.00 90.25 465 ILE A CA 1
ATOM 3694 C C . ILE A 1 465 ? -14.090 1.370 39.789 1.00 90.25 465 ILE A C 1
ATOM 3696 O O . ILE A 1 465 ? -13.893 1.614 38.603 1.00 90.25 465 ILE A O 1
ATOM 3700 N N . TYR A 1 466 ? -15.261 1.632 40.382 1.00 87.75 466 TYR A N 1
ATOM 3701 C CA . TYR A 1 466 ? -16.415 2.165 39.649 1.00 87.75 466 TYR A CA 1
ATOM 3702 C C . TYR A 1 466 ? -16.155 3.562 39.081 1.00 87.75 466 TYR A C 1
ATOM 3704 O O . TYR A 1 466 ? -16.543 3.826 37.950 1.00 87.75 466 TYR A O 1
ATOM 3712 N N . LEU A 1 467 ? -15.427 4.414 39.813 1.00 86.06 467 LEU A N 1
ATOM 3713 C CA . LEU A 1 467 ? -15.043 5.745 39.340 1.00 86.06 467 LEU A CA 1
ATOM 3714 C C . LEU A 1 467 ? -14.014 5.654 38.213 1.00 86.06 467 LEU A C 1
ATOM 3716 O O . LEU A 1 467 ? -14.095 6.416 37.262 1.00 86.06 467 LEU A O 1
ATOM 3720 N N . LEU A 1 468 ? -13.065 4.715 38.291 1.00 88.19 468 LEU A N 1
ATOM 3721 C CA . LEU A 1 468 ? -12.103 4.492 37.207 1.00 88.19 468 LEU A CA 1
ATOM 3722 C C . LEU A 1 468 ? -12.824 4.054 35.925 1.00 88.19 468 LEU A C 1
ATOM 3724 O O . LEU A 1 468 ? -12.551 4.598 34.859 1.00 88.19 468 LEU A O 1
ATOM 3728 N N . CYS A 1 469 ? -13.789 3.139 36.030 1.00 88.12 469 CYS A N 1
ATOM 3729 C CA . CYS A 1 469 ? -14.585 2.705 34.882 1.00 88.12 469 CYS A CA 1
ATOM 3730 C C . CYS A 1 469 ? -15.445 3.854 34.320 1.00 88.12 469 CYS A C 1
ATOM 3732 O O . CYS A 1 469 ? -15.401 4.109 33.120 1.00 88.12 469 CYS A O 1
ATOM 3734 N N . GLU A 1 470 ? -16.130 4.616 35.181 1.00 83.38 470 GLU A N 1
ATOM 3735 C CA . GLU A 1 470 ? -16.923 5.803 34.815 1.00 83.38 470 GLU A CA 1
ATOM 3736 C C . GLU A 1 470 ? -16.083 6.875 34.093 1.00 83.38 470 GLU A C 1
ATOM 3738 O O . GLU A 1 470 ? -16.489 7.378 33.049 1.00 83.38 470 GLU A O 1
ATOM 3743 N N . ILE A 1 471 ? -14.883 7.178 34.600 1.00 80.81 471 ILE A N 1
ATOM 3744 C CA . ILE A 1 471 ? -13.952 8.168 34.029 1.00 80.81 471 ILE A CA 1
ATOM 3745 C C . ILE A 1 471 ? -13.430 7.748 32.651 1.00 80.81 471 ILE A C 1
ATOM 3747 O O . ILE A 1 471 ? -13.301 8.591 31.764 1.00 80.81 471 ILE A O 1
ATOM 3751 N N . PHE A 1 472 ? -13.092 6.468 32.473 1.00 82.75 472 PHE A N 1
ATOM 3752 C CA . PHE A 1 472 ? -12.526 5.974 31.216 1.00 82.75 472 PHE A CA 1
ATOM 3753 C C . PHE A 1 472 ? -13.584 5.529 30.195 1.00 82.75 472 PHE A C 1
ATOM 3755 O O . PHE A 1 472 ? -13.232 5.312 29.037 1.00 82.75 472 PHE A O 1
ATOM 3762 N N . GLY A 1 473 ? -14.863 5.457 30.582 1.00 79.56 473 GLY A N 1
ATOM 3763 C CA . GLY A 1 473 ? -15.965 5.023 29.717 1.00 79.56 473 GLY A CA 1
ATOM 3764 C C . GLY A 1 473 ? -16.048 3.503 29.553 1.00 79.56 473 GLY A C 1
ATOM 3765 O O . GLY A 1 473 ? -16.362 3.032 28.466 1.00 79.56 473 GLY A O 1
ATOM 3766 N N . LEU A 1 474 ? -15.718 2.751 30.606 1.00 86.19 474 LEU A N 1
ATOM 3767 C CA . LEU A 1 474 ? -15.681 1.286 30.634 1.00 86.19 474 LEU A CA 1
ATOM 3768 C C . LEU A 1 474 ? -16.896 0.718 31.377 1.00 86.19 474 LEU A C 1
ATOM 3770 O O . LEU A 1 474 ? -17.371 1.303 32.356 1.00 86.19 474 LEU A O 1
ATOM 3774 N N . GLU A 1 475 ? -17.361 -0.457 30.965 1.00 87.19 475 GLU A N 1
ATOM 3775 C CA . GLU A 1 475 ? -18.417 -1.180 31.672 1.00 87.19 475 GLU A CA 1
ATOM 3776 C C . GLU A 1 475 ? -17.861 -1.914 32.899 1.00 87.19 475 GLU A C 1
ATOM 3778 O O . GLU A 1 475 ? -16.756 -2.450 32.867 1.00 87.19 475 GLU A O 1
ATOM 3783 N N . LEU A 1 476 ? -18.638 -1.984 33.985 1.00 91.62 476 LEU A N 1
ATOM 3784 C CA . LEU A 1 476 ? -18.256 -2.679 35.217 1.00 91.62 476 LEU A CA 1
ATOM 3785 C C . LEU A 1 476 ? -19.394 -3.561 35.737 1.00 91.62 476 LEU A C 1
ATOM 3787 O O . LEU A 1 476 ? -20.454 -3.068 36.121 1.00 91.62 476 LEU A O 1
ATOM 3791 N N . THR A 1 477 ? -19.119 -4.857 35.871 1.00 93.38 477 THR A N 1
ATOM 3792 C CA . THR A 1 477 ? -19.930 -5.804 36.649 1.00 93.38 477 THR A CA 1
ATOM 3793 C C . THR A 1 477 ? -19.154 -6.241 37.893 1.00 93.38 477 THR A C 1
ATOM 3795 O O . THR A 1 477 ? -17.969 -6.550 37.808 1.00 93.38 477 THR A O 1
ATOM 3798 N N . PHE A 1 478 ? -19.802 -6.299 39.060 1.00 92.56 478 PHE A N 1
ATOM 3799 C CA . PHE A 1 478 ? -19.170 -6.731 40.314 1.00 92.56 478 PHE A CA 1
ATOM 3800 C C . PHE A 1 478 ? -19.949 -7.874 40.975 1.00 92.56 478 PHE A C 1
ATOM 3802 O O . PHE A 1 478 ? -21.135 -7.735 41.270 1.00 92.56 478 PHE A O 1
ATOM 3809 N N . ASP A 1 479 ? -19.275 -8.995 41.238 1.00 92.25 479 ASP A N 1
ATOM 3810 C CA . ASP A 1 479 ? -19.808 -10.095 42.043 1.00 92.25 479 ASP A CA 1
ATOM 3811 C C . ASP A 1 479 ? -19.417 -9.925 43.517 1.00 92.25 479 ASP A C 1
ATOM 3813 O O . ASP A 1 479 ? -18.290 -10.224 43.930 1.00 92.25 479 ASP A O 1
ATOM 3817 N N . GLU A 1 480 ? -20.391 -9.506 44.326 1.00 87.31 480 GLU A N 1
ATOM 3818 C CA . GLU A 1 480 ? -20.263 -9.360 45.779 1.00 87.31 480 GLU A CA 1
ATOM 3819 C C . GLU A 1 480 ? -19.905 -10.670 46.506 1.00 87.31 480 GLU A C 1
ATOM 3821 O O . GLU A 1 480 ? -19.369 -10.620 47.612 1.00 87.31 480 GLU A O 1
ATOM 3826 N N . LYS A 1 481 ? -20.181 -11.850 45.925 1.00 87.19 481 LYS A N 1
ATOM 3827 C CA . LYS A 1 481 ? -19.925 -13.143 46.592 1.00 87.19 481 LYS A CA 1
ATOM 3828 C C . LYS A 1 481 ? -18.462 -13.558 46.537 1.00 87.19 481 LYS A C 1
ATOM 3830 O O . LYS A 1 481 ? -17.978 -14.183 47.479 1.00 87.19 481 LYS A O 1
ATOM 3835 N N . THR A 1 482 ? -17.770 -13.248 45.442 1.00 88.81 482 THR A N 1
ATOM 3836 C CA . THR A 1 482 ? -16.335 -13.531 45.279 1.00 88.81 482 THR A CA 1
ATOM 3837 C C . THR A 1 482 ? -15.447 -12.302 45.485 1.00 88.81 482 THR A C 1
ATOM 3839 O O . THR A 1 482 ? -14.224 -12.452 45.533 1.00 88.81 482 THR A O 1
ATOM 3842 N N . SER A 1 483 ? -16.042 -11.114 45.650 1.00 91.50 483 SER A N 1
ATOM 3843 C CA . SER A 1 483 ? -15.387 -9.800 45.569 1.00 91.50 483 SER A CA 1
ATOM 3844 C C . SER A 1 483 ? -14.617 -9.630 44.254 1.00 91.50 483 SER A C 1
ATOM 3846 O O . SER A 1 483 ? -13.436 -9.275 44.266 1.00 91.50 483 SER A O 1
ATOM 3848 N N . THR A 1 484 ? -15.259 -9.928 43.121 1.00 93.81 484 THR A N 1
ATOM 3849 C CA . THR A 1 484 ? -14.620 -9.882 41.793 1.00 93.81 484 THR A CA 1
ATOM 3850 C C . THR A 1 484 ? -15.286 -8.846 40.899 1.00 93.81 484 THR A C 1
ATOM 3852 O O . THR A 1 484 ? -16.490 -8.924 40.663 1.00 93.81 484 THR A O 1
ATOM 3855 N N . ALA A 1 485 ? -14.506 -7.905 40.368 1.00 93.56 485 ALA A N 1
ATOM 3856 C CA . ALA A 1 485 ? -14.926 -7.070 39.248 1.00 93.56 485 ALA A CA 1
ATOM 3857 C C . ALA A 1 485 ? -14.611 -7.745 37.910 1.00 93.56 485 ALA A C 1
ATOM 3859 O O . ALA A 1 485 ? -13.587 -8.414 37.770 1.00 93.56 485 ALA A O 1
ATOM 3860 N N . TYR A 1 486 ? -15.477 -7.491 36.938 1.00 92.31 486 TYR A N 1
ATOM 3861 C CA . TYR A 1 486 ? -15.327 -7.796 35.524 1.00 92.31 486 TYR A CA 1
ATOM 3862 C C . TYR A 1 486 ? -15.514 -6.476 34.773 1.00 92.31 486 TYR A C 1
ATOM 3864 O O . TYR A 1 486 ? -16.513 -5.788 35.008 1.00 92.31 486 TYR A O 1
ATOM 3872 N N . ILE A 1 487 ? -14.550 -6.104 33.934 1.00 91.31 487 ILE A N 1
ATOM 3873 C CA . ILE A 1 487 ? -14.545 -4.843 33.183 1.00 91.31 487 ILE A CA 1
ATOM 3874 C C . ILE A 1 487 ? -14.443 -5.148 31.694 1.00 91.31 487 ILE A C 1
ATOM 3876 O O . ILE A 1 487 ? -13.563 -5.918 31.297 1.00 91.31 487 ILE A O 1
ATOM 3880 N N . SER A 1 488 ? -15.299 -4.503 30.906 1.00 86.44 488 SER A N 1
ATOM 3881 C CA . SER A 1 488 ? -15.304 -4.532 29.439 1.00 86.44 488 SER A CA 1
ATOM 3882 C C . SER A 1 488 ? -15.122 -3.130 28.842 1.00 86.44 488 SER A C 1
ATOM 3884 O O . SER A 1 488 ? -15.410 -2.117 29.489 1.00 86.44 488 SER A O 1
ATOM 3886 N N . LYS A 1 489 ? -14.624 -3.091 27.604 1.00 73.25 489 LYS A N 1
ATOM 3887 C CA . LYS A 1 489 ? -14.664 -1.944 26.685 1.00 73.25 489 LYS A CA 1
ATOM 3888 C C . LYS A 1 489 ? -15.641 -2.252 25.549 1.00 73.25 489 LYS A C 1
ATOM 3890 O O . LYS A 1 489 ? -15.718 -3.448 25.195 1.00 73.25 489 LYS A O 1
#

Secondary structure (DSSP, 8-state):
---------------------------------EEEEEEEEE-TTT--EEEEEEEEESSTT---TT-EEEEEEESEEE-TTTTTT-EEEETTEEEE-GGG-SEEEETTEEEEEHHHHHHHHHHTT-S--SSHHHHHHHHTTTTTSEEEEEEEEE-TT--S-EEEEEE-TTSTTSEEEEEEE---SEEEEEE-EEEETT-TTEEEEEEEEEESSTT-SPTT-EEEEEESS--TT--GGGG-EEEE-TTT--EEEEEEETTEEEEEEEE--SSS--EEEEEEEEE----SS--EEEEEEESTTT-TTSPPHHHHHHHTTT-HHHHHHHHHHHSEEEEEEEEEEEE--TT--EEEEETTTTEEEETTEE---SS--EEETTTEEEEEHHHHHHHTT--GGGEEEEE-TTS-EEEEEE-TT-SSS--EEEEEETT-SEEEEEETTEEEEEEPSSPPEEETTTTEEEEEHHHHHHHHT-EEEEETTTTEEEEE-